Protein 5UPX (pdb70)

InterPro domains:
  IPR000644 CBS domain [PF00571] (98-144)
  IPR000644 CBS domain [PF00571] (153-208)
  IPR000644 CBS domain [PS51371] (95-156)
  IPR000644 CBS domain [PS51371] (157-215)
  IPR000644 CBS domain [SM00116] (98-148)
  IPR000644 CBS domain [SM00116] (161-209)
  IPR001093 IMP dehydrogenase/GMP reductase [PF00478] (10-474)
  IPR001093 IMP dehydrogenase/GMP reductase [cd00381] (10-463)
  IPR005990 Inosine-5'-monophosphate dehydrogenase [MF_01964] (10-487)
  IPR005990 Inosine-5'-monophosphate dehydrogenase [PIRSF000130] (4-487)
  IPR005990 Inosine-5'-monophosphate dehydrogenase [PTHR11911] (8-482)
  IPR005990 Inosine-5'-monophosphate dehydrogenase [TIGR01302] (10-456)
  IPR013785 Aldolase-type TIM barrel [G3DSA:3.20.20.70] (1-487)
  IPR015875 IMP dehydrogenase / GMP reductase, conserved site [PS00487] (298-310)
  IPR046342 CBS domain superfamily [SSF54631] (66-208)

CATH classification: 3.20.20.70

Solvent-accessible surface area: 18966 Å² total; per-residue (Å²): 118,116,76,142,179,140,78,122,190,76,143,136,33,41,50,4,45,46,2,65,33,59,94,59,175,43,131,25,125,54,131,102,6,68,6,28,9,106,3,8,132,76,0,121,0,44,10,0,0,0,0,6,7,22,12,12,0,0,56,8,112,0,0,30,13,0,0,41,48,0,0,0,0,0,0,4,33,26,19,14,31,142,60,0,16,64,23,0,70,86,0,12,161,25,103,14,44,25,60,148,146,147,75,84,120,20,113,86,4,2,88,15,172,125,33,85,0,0,0,0,0,0,0,6,48,22,143,27,2,55,73,9,0,97,84,0,62,131,8,17,14,23,0,0,0,0,33,21,83,111,0,73,34,77,48,13,33,87,29,0,38,87,0,36,116,86,28,146,137,18,9,0,0,0,0,15,4,8,62,34,106,0,0,72,20,0,8,116,36,24,0,27,0,0,4,0,6,22,16,25,24,74,24,36,28,27,80,122,76,58,66,88,34,28,48,2,10,14,0,0,142,26,0,6,59,2,4,155,114,73,67,75,13,0,0,1,25,14,18,9,92,77,15,36,5,0,7,23,0,0,6,6,11,0,12,0,0,4,3,15,33,27,0,0,1,0,62,28,4,27,54,158,53,109,103,112,164,70,167,82,41,10,76,10,39,1,53,15,0,109,32,1,51,129,75,90,168,168,176,36,66,53,50,99,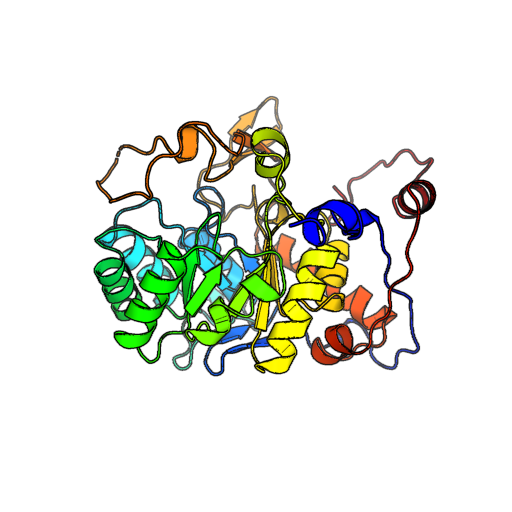165,66,180,85,45,43,7,86,95,32,137,23,83,81,71,15,35,0,42,94,26,3,149,45,6,25,37,21,0,58,45,14,0,10,150,5,10,0,64,52,3,132,48,0,61,65,99,25,59,61,75,156,33,98,50,54,19,46,162,131,58,54,71,102,146,120,158,99,128,175,122,39,103,85,69,117

Structure (mmCIF, N/CA/C/O backbone):
data_5UPX
#
_entry.id   5UPX
#
_cell.length_a   93.148
_cell.length_b   93.148
_cell.length_c   95.265
_cell.angle_alpha   90.00
_cell.angle_beta   90.00
_cell.angle_gamma   90.00
#
_symmetry.space_group_name_H-M   'I 4'
#
loop_
_entity.id
_entity.type
_entity.pdbx_description
1 polymer "Inosine-5'-monophosphate dehydrogenase"
2 non-polymer "XANTHOSINE-5'-MONOPHOSPHATE"
3 non-polymer GLYCEROL
4 water water
#
loop_
_atom_site.group_PDB
_atom_site.id
_atom_site.type_symbol
_atom_site.label_atom_id
_atom_site.label_alt_id
_atom_site.label_comp_id
_atom_site.label_asym_id
_atom_site.label_entity_id
_atom_site.label_seq_id
_atom_site.pdbx_PDB_ins_code
_atom_site.Cartn_x
_atom_site.Cartn_y
_atom_site.Cartn_z
_atom_site.occupancy
_atom_site.B_iso_or_equiv
_atom_site.auth_seq_id
_atom_site.auth_comp_id
_atom_site.auth_asym_id
_atom_site.auth_atom_id
_atom_site.pdbx_PDB_model_num
ATOM 1 N N . SER A 1 1 ? 53.339 -20.455 22.091 1.00 98.05 -2 SER A N 1
ATOM 2 C CA . SER A 1 1 ? 52.637 -21.383 21.215 1.00 88.93 -2 SER A CA 1
ATOM 3 C C . SER A 1 1 ? 53.309 -22.751 21.213 1.00 77.65 -2 SER A C 1
ATOM 4 O O . SER A 1 1 ? 53.209 -23.502 20.238 1.00 73.03 -2 SER A O 1
ATOM 7 N N A ASN A 1 2 ? 54.009 -23.067 22.304 0.59 69.96 -1 ASN A N 1
ATOM 8 N N B ASN A 1 2 ? 54.010 -23.066 22.307 0.41 70.11 -1 ASN A N 1
ATOM 9 C CA A ASN A 1 2 ? 54.533 -24.418 22.470 0.59 66.62 -1 ASN A CA 1
ATOM 10 C CA B ASN A 1 2 ? 54.537 -24.415 22.478 0.41 66.68 -1 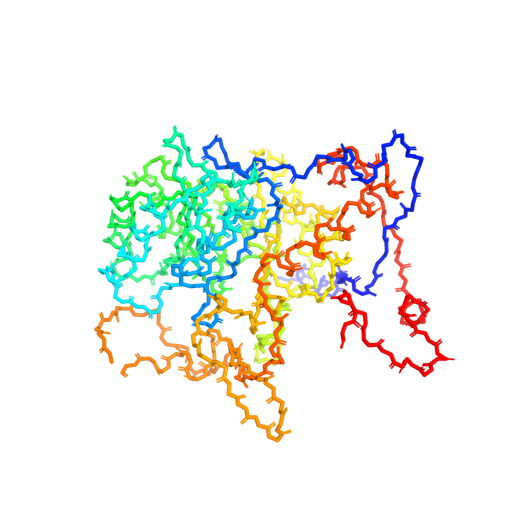ASN A CA 1
ATOM 11 C C A ASN A 1 2 ? 53.404 -25.434 22.563 0.59 64.19 -1 ASN A C 1
ATOM 12 C C B ASN A 1 2 ? 53.410 -25.434 22.575 0.41 64.14 -1 ASN A C 1
ATOM 13 O O A ASN A 1 2 ? 53.591 -26.609 22.224 0.59 61.15 -1 ASN A O 1
ATOM 14 O O B ASN A 1 2 ? 53.604 -26.612 22.252 0.41 61.84 -1 ASN A O 1
ATOM 23 N N . ALA A 1 3 ? 52.226 -24.999 23.013 1.00 61.80 0 ALA A N 1
ATOM 24 C CA . ALA A 1 3 ? 51.067 -25.881 23.023 1.00 58.60 0 ALA A CA 1
ATOM 25 C C . ALA A 1 3 ? 50.606 -26.176 21.603 1.00 49.89 0 ALA A C 1
ATOM 26 O O . ALA A 1 3 ? 50.336 -27.332 21.249 1.00 47.41 0 ALA A O 1
ATOM 28 N N . MET A 1 4 ? 50.502 -25.137 20.771 1.00 45.63 1 MET A N 1
ATOM 29 C CA . MET A 1 4 ? 50.167 -25.366 19.373 1.00 44.49 1 MET A CA 1
ATOM 30 C C . MET A 1 4 ? 51.270 -26.145 18.667 1.00 37.14 1 MET A C 1
ATOM 31 O O . MET A 1 4 ? 50.978 -26.997 17.823 1.00 36.38 1 MET A O 1
ATOM 36 N N . TRP A 1 5 ? 52.534 -25.893 19.020 1.00 36.18 2 TRP A N 1
ATOM 37 C CA . TRP A 1 5 ? 53.638 -26.587 18.363 1.00 43.91 2 TRP A CA 1
ATOM 38 C C . TRP A 1 5 ? 53.557 -28.096 18.577 1.00 43.69 2 TRP A C 1
ATOM 39 O O . TRP A 1 5 ? 53.719 -28.876 17.631 1.00 37.47 2 TRP A O 1
ATOM 50 N N . GLU A 1 6 ? 53.306 -28.530 19.816 1.00 36.64 3 GLU A N 1
ATOM 51 C CA . GLU A 1 6 ? 53.273 -29.961 20.103 1.00 38.33 3 GLU A CA 1
ATOM 52 C C . GLU A 1 6 ? 52.032 -30.666 19.573 1.00 40.08 3 GLU A C 1
ATOM 53 O O . GLU A 1 6 ? 52.046 -31.898 19.478 1.00 43.70 3 GLU A O 1
ATOM 59 N N . THR A 1 7 ? 50.965 -29.935 19.225 1.00 34.78 4 THR A N 1
ATOM 60 C CA . THR A 1 7 ? 49.729 -30.544 18.745 1.00 31.86 4 THR A CA 1
ATOM 61 C C . THR A 1 7 ? 49.533 -30.341 17.252 1.00 29.24 4 THR A C 1
ATOM 62 O O . THR A 1 7 ? 48.422 -30.523 16.754 1.00 31.48 4 THR A O 1
ATOM 66 N N . LYS A 1 8 ? 50.592 -29.969 16.526 1.00 29.97 5 LYS A N 1
ATOM 67 C CA . LYS A 1 8 ? 50.456 -29.658 15.101 1.00 28.01 5 LYS A CA 1
ATOM 68 C C . LYS A 1 8 ? 49.788 -30.783 14.322 1.00 31.34 5 LYS A C 1
ATOM 69 O O . LYS A 1 8 ? 48.976 -30.524 13.427 1.00 26.09 5 LYS A O 1
ATOM 75 N N . PHE A 1 9 ? 50.117 -32.040 14.628 1.00 30.59 6 PHE A N 1
ATOM 76 C CA . PHE A 1 9 ? 49.617 -33.145 13.815 1.00 28.59 6 PHE A CA 1
ATOM 77 C C . PHE A 1 9 ? 48.634 -34.051 14.558 1.00 33.16 6 PHE A C 1
ATOM 78 O O . PHE A 1 9 ? 48.432 -35.201 14.155 1.00 35.98 6 PHE A O 1
ATOM 86 N N . ALA A 1 10 ? 47.980 -33.544 15.602 1.00 30.91 7 ALA A N 1
ATOM 87 C CA . ALA A 1 10 ? 47.135 -34.407 16.428 1.00 34.17 7 ALA A CA 1
ATOM 88 C C . ALA A 1 10 ? 45.851 -34.821 15.707 1.00 35.34 7 ALA A C 1
ATOM 89 O O . ALA A 1 10 ? 45.436 -35.983 15.792 1.00 34.07 7 ALA A O 1
ATOM 91 N N A LYS A 1 11 ? 45.223 -33.892 14.985 0.44 29.75 8 LYS A N 1
ATOM 92 N N B LYS A 1 11 ? 45.221 -33.890 14.992 0.56 29.72 8 LYS A N 1
ATOM 93 C CA A LYS A 1 11 ? 43.887 -34.094 14.433 0.44 29.26 8 LYS A CA 1
ATOM 94 C CA B LYS A 1 11 ? 43.886 -34.109 14.448 0.56 29.26 8 LYS A CA 1
ATOM 95 C C A LYS A 1 11 ? 43.898 -35.040 13.234 0.44 28.81 8 LYS A C 1
ATOM 96 C C B LYS A 1 11 ? 43.910 -35.059 13.253 0.56 29.07 8 LYS A C 1
ATOM 97 O O A LYS A 1 11 ? 44.803 -34.996 12.394 0.44 27.12 8 LYS A O 1
ATOM 98 O O B LYS A 1 11 ? 44.835 -35.036 12.435 0.56 27.20 8 LYS A O 1
ATOM 109 N N . GLU A 1 12 ? 42.878 -35.895 13.158 1.00 27.59 9 GLU A N 1
ATOM 110 C CA . GLU A 1 12 ? 42.696 -36.833 12.053 1.00 29.93 9 GLU A CA 1
ATOM 111 C C . GLU A 1 12 ? 41.380 -36.524 11.354 1.00 27.78 9 GLU A C 1
ATOM 112 O O . GLU A 1 12 ? 40.427 -36.069 11.990 1.00 30.07 9 GLU A O 1
ATOM 118 N N . GLY A 1 13 ? 41.333 -36.777 10.047 1.00 28.09 10 GLY A N 1
ATOM 119 C CA . GLY A 1 13 ? 40.138 -36.480 9.270 1.00 26.71 10 GLY A CA 1
ATOM 120 C C . GLY A 1 13 ? 39.717 -37.582 8.309 1.00 27.75 10 GLY A C 1
ATOM 121 O O . GLY A 1 13 ? 40.556 -38.266 7.708 1.00 25.13 10 GLY A O 1
ATOM 122 N N . LEU A 1 14 ? 38.402 -37.756 8.163 1.00 25.84 11 LEU A N 1
ATOM 123 C CA . LEU A 1 14 ? 37.799 -38.799 7.341 1.00 23.20 11 LEU A CA 1
ATOM 124 C C . LEU A 1 14 ? 37.014 -38.168 6.203 1.00 23.19 11 LEU A C 1
ATOM 125 O O . LEU A 1 14 ? 36.387 -37.117 6.389 1.00 21.61 11 LEU A O 1
ATOM 130 N N . THR A 1 15 ? 37.009 -38.817 5.039 1.00 22.81 12 THR A N 1
ATOM 131 C CA . THR A 1 15 ? 36.116 -38.414 3.965 1.00 24.11 12 THR A CA 1
ATOM 132 C C . THR A 1 15 ? 35.167 -39.563 3.604 1.00 24.66 12 THR A C 1
ATOM 133 O O . THR A 1 15 ? 35.223 -40.649 4.195 1.00 24.97 12 THR A O 1
ATOM 137 N N . PHE A 1 16 ? 34.329 -39.319 2.585 1.00 20.77 13 PHE A N 1
ATOM 138 C CA . PHE A 1 16 ? 33.267 -40.268 2.221 1.00 23.14 13 PHE A CA 1
ATOM 139 C C . PHE A 1 16 ? 33.826 -41.656 1.935 1.00 23.26 13 PHE A C 1
ATOM 140 O O . PHE A 1 16 ? 33.299 -42.667 2.417 1.00 23.24 13 PHE A O 1
ATOM 148 N N . ASP A 1 17 ? 34.895 -41.728 1.143 1.00 21.63 14 ASP A N 1
ATOM 149 C CA . ASP A 1 17 ? 35.444 -43.029 0.752 1.00 22.70 14 ASP A CA 1
ATOM 150 C C . ASP A 1 17 ? 36.179 -43.745 1.883 1.00 22.87 14 ASP A C 1
ATOM 151 O O . ASP A 1 17 ? 36.661 -44.866 1.663 1.00 24.78 14 ASP A O 1
ATOM 156 N N . ASP A 1 18 ? 36.309 -43.132 3.058 1.00 22.76 15 ASP A N 1
ATOM 157 C CA . ASP A 1 18 ? 36.883 -43.789 4.222 1.00 25.03 15 ASP A CA 1
ATOM 158 C C . ASP A 1 18 ? 35.872 -44.584 5.038 1.00 26.46 15 ASP A C 1
ATOM 159 O O . ASP A 1 18 ? 36.289 -45.307 5.940 1.00 23.27 15 ASP A O 1
ATOM 164 N N . VAL A 1 19 ? 34.561 -44.426 4.811 1.00 19.86 16 VAL A N 1
ATOM 165 C CA . VAL A 1 19 ? 33.580 -44.957 5.752 1.00 22.11 16 VAL A CA 1
ATOM 166 C C . VAL A 1 19 ? 32.412 -45.597 5.004 1.00 25.22 16 VAL A C 1
ATOM 167 O O . VAL A 1 19 ? 32.153 -45.300 3.835 1.00 21.84 16 VAL A O 1
ATOM 171 N N . LEU A 1 20 ? 31.716 -46.503 5.709 1.00 23.39 17 LEU A N 1
ATOM 172 C CA . LEU A 1 20 ? 30.431 -47.058 5.287 1.00 24.79 17 LEU A CA 1
ATOM 173 C C . LEU A 1 20 ? 29.450 -46.989 6.447 1.00 23.50 17 LEU A C 1
ATOM 174 O O . LEU A 1 20 ? 29.853 -47.039 7.612 1.00 21.24 17 LEU A O 1
ATOM 179 N N . LEU A 1 21 ? 28.150 -46.902 6.128 1.00 22.26 18 LEU A N 1
ATOM 180 C CA . LEU A 1 21 ? 27.115 -47.008 7.152 1.00 22.51 18 LEU A CA 1
ATOM 181 C C . LEU A 1 21 ? 26.837 -48.459 7.496 1.00 24.74 18 LEU A C 1
ATOM 182 O O . LEU A 1 21 ? 26.700 -49.299 6.600 1.00 24.04 18 LEU A O 1
ATOM 187 N N . VAL A 1 22 ? 26.697 -48.738 8.791 1.00 23.78 19 VAL A N 1
ATOM 188 C CA . VAL A 1 22 ? 26.454 -50.104 9.261 1.00 28.55 19 VAL A CA 1
ATOM 189 C C . VAL A 1 22 ? 24.946 -50.409 9.167 1.00 29.01 19 VAL A C 1
ATOM 190 O O . VAL A 1 22 ? 24.136 -49.621 9.662 1.00 24.42 19 VAL A O 1
ATOM 194 N N . PRO A 1 23 ? 24.560 -51.530 8.575 1.00 26.83 20 PRO A N 1
ATOM 195 C CA . PRO A 1 23 ? 23.134 -51.889 8.570 1.00 27.21 20 PRO A CA 1
ATOM 196 C C . PRO A 1 23 ? 22.644 -52.172 9.980 1.00 31.91 20 PRO A C 1
ATOM 197 O O . PRO A 1 23 ? 23.394 -52.646 10.841 1.00 28.79 20 PRO A O 1
ATOM 201 N N . ALA A 1 24 ? 21.362 -51.880 10.211 1.00 27.40 21 ALA A N 1
ATOM 202 C CA . ALA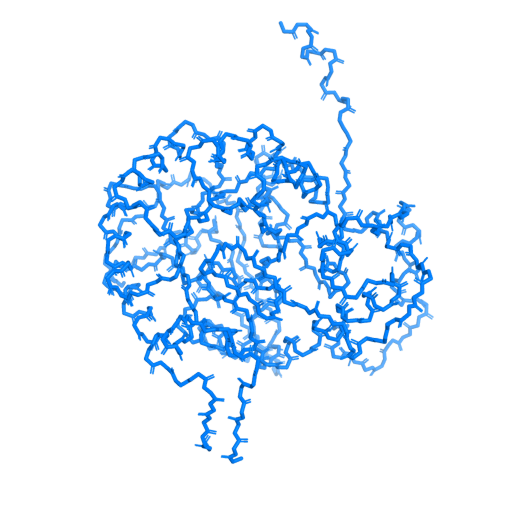 A 1 24 ? 20.779 -51.986 11.544 1.00 33.73 21 ALA A CA 1
ATOM 203 C C . ALA A 1 24 ? 19.369 -52.550 11.433 1.00 29.50 21 ALA A C 1
ATOM 204 O O . ALA A 1 24 ? 18.782 -52.592 10.350 1.00 31.55 21 ALA A O 1
ATOM 206 N N . LYS A 1 25 ? 18.824 -52.968 12.571 1.00 30.76 22 LYS A N 1
ATOM 207 C CA . LYS A 1 25 ? 17.459 -53.492 12.595 1.00 34.96 22 LYS A CA 1
ATOM 208 C C . LYS A 1 25 ? 16.506 -52.461 12.001 1.00 35.59 22 LYS A C 1
ATOM 209 O O . LYS A 1 25 ? 16.569 -51.277 12.342 1.00 34.43 22 LYS A O 1
ATOM 215 N N . SER A 1 26 ? 15.648 -52.893 11.081 1.00 33.57 23 SER A N 1
ATOM 216 C CA . SER A 1 26 ? 14.852 -51.940 10.325 1.00 35.04 23 SER A CA 1
ATOM 217 C C . SER A 1 26 ? 13.397 -52.388 10.292 1.00 39.93 23 SER A C 1
ATOM 218 O O . SER A 1 26 ? 13.106 -53.536 9.939 1.00 33.87 23 SER A O 1
ATOM 221 N N . ASP A 1 27 ? 12.491 -51.474 10.655 1.00 33.13 24 ASP A N 1
ATOM 222 C CA . ASP A 1 27 ? 11.050 -51.703 10.640 1.00 42.24 24 ASP A CA 1
ATOM 223 C C . ASP A 1 27 ? 10.354 -50.913 9.540 1.00 41.10 24 ASP A C 1
ATOM 224 O O . ASP A 1 27 ? 9.121 -50.896 9.485 1.00 48.34 24 ASP A O 1
ATOM 229 N N . VAL A 1 28 ? 11.109 -50.261 8.667 1.00 38.81 25 VAL A N 1
ATOM 230 C CA . VAL A 1 28 ? 10.562 -49.318 7.703 1.00 43.08 25 VAL A CA 1
ATOM 231 C C . VAL A 1 28 ? 11.092 -49.666 6.317 1.00 44.68 25 VAL A C 1
ATOM 232 O O . VAL A 1 28 ? 12.299 -49.870 6.136 1.00 45.06 25 VAL A O 1
ATOM 236 N N . LEU A 1 29 ? 10.188 -49.762 5.349 1.00 40.36 26 LEU A N 1
ATOM 237 C CA . LEU A 1 29 ? 10.612 -50.014 3.981 1.00 41.58 26 LEU A CA 1
ATOM 238 C C . LEU A 1 29 ? 11.062 -48.713 3.304 1.00 43.74 26 LEU A C 1
ATOM 239 O O . LEU A 1 29 ? 10.625 -47.620 3.688 1.00 41.28 26 LEU A O 1
ATOM 244 N N . PRO A 1 30 ? 11.943 -48.805 2.295 1.00 35.19 27 PRO A N 1
ATOM 245 C CA . PRO A 1 30 ? 12.425 -47.581 1.628 1.00 34.72 27 PRO A CA 1
ATOM 246 C C . PRO A 1 30 ? 11.314 -46.676 1.123 1.00 36.95 27 PRO A C 1
ATOM 247 O O . PRO A 1 30 ? 11.464 -45.449 1.164 1.00 34.70 27 PRO A O 1
ATOM 251 N N . ASN A 1 31 ? 10.205 -47.239 0.640 1.00 41.32 28 ASN A N 1
ATOM 252 C CA . ASN A 1 31 ? 9.166 -46.380 0.079 1.00 52.11 28 ASN A CA 1
ATOM 253 C C . ASN A 1 31 ? 8.384 -45.622 1.140 1.00 45.96 28 ASN A C 1
ATOM 254 O O . ASN A 1 31 ? 7.688 -44.659 0.799 1.00 45.31 28 ASN A O 1
ATOM 259 N N . ASP A 1 32 ? 8.490 -46.012 2.407 1.00 38.93 29 ASP A N 1
ATOM 260 C CA . ASP A 1 32 ? 7.744 -45.372 3.480 1.00 42.73 29 ASP A CA 1
ATOM 261 C C . ASP A 1 32 ? 8.578 -44.407 4.317 1.00 39.53 29 ASP A C 1
ATOM 262 O O . ASP A 1 32 ? 8.028 -43.767 5.216 1.00 42.64 29 ASP A O 1
ATOM 267 N N . VAL A 1 33 ? 9.888 -44.288 4.069 1.00 34.46 30 VAL A N 1
ATOM 268 C CA . VAL A 1 33 ? 10.692 -43.371 4.868 1.00 36.22 30 VAL A CA 1
ATOM 269 C C . VAL A 1 33 ? 10.353 -41.930 4.494 1.00 37.51 30 VAL A C 1
ATOM 270 O O . VAL A 1 33 ? 9.898 -41.634 3.381 1.00 38.07 30 VAL A O 1
ATOM 274 N N . ASP A 1 34 ? 10.594 -41.026 5.436 1.00 34.34 31 ASP A N 1
ATOM 275 C CA . ASP A 1 34 ? 10.281 -39.608 5.304 1.00 32.85 31 ASP A CA 1
ATOM 276 C C . ASP A 1 34 ? 11.581 -38.857 5.018 1.00 31.03 31 ASP A C 1
ATOM 277 O O . ASP A 1 34 ? 12.493 -38.867 5.852 1.00 31.89 31 ASP A O 1
ATOM 282 N N . LEU A 1 35 ? 11.663 -38.216 3.846 1.00 26.09 32 LEU A N 1
ATOM 283 C CA . LEU A 1 35 ? 12.848 -37.469 3.421 1.00 27.34 32 LEU A CA 1
ATOM 284 C C . LEU A 1 35 ? 12.742 -35.976 3.699 1.00 30.40 32 LEU A C 1
ATOM 285 O O . LEU A 1 35 ? 13.604 -35.219 3.247 1.00 28.50 32 LEU A O 1
ATOM 290 N N . SER A 1 36 ? 11.687 -35.535 4.385 1.00 28.89 33 SER A N 1
ATOM 291 C CA . SER A 1 36 ? 11.490 -34.117 4.678 1.00 27.11 33 SER A CA 1
ATOM 292 C C . SER A 1 36 ? 12.523 -33.609 5.673 1.00 28.07 33 SER A C 1
ATOM 293 O O . SER A 1 36 ? 12.959 -34.336 6.563 1.00 32.14 33 SER A O 1
ATOM 296 N N . VAL A 1 37 ? 12.877 -32.329 5.563 1.00 28.85 34 VAL A N 1
ATOM 297 C CA . VAL A 1 37 ? 13.754 -31.722 6.563 1.00 32.39 34 VAL A CA 1
ATOM 298 C C . VAL A 1 37 ? 13.395 -30.250 6.725 1.00 33.00 34 VAL A C 1
ATOM 299 O O . VAL A 1 37 ? 13.210 -29.527 5.739 1.00 30.92 34 VAL A O 1
ATOM 303 N N . GLU A 1 38 ? 13.273 -29.819 7.979 1.00 27.85 35 GLU A N 1
ATOM 304 C CA . GLU A 1 38 ? 13.075 -28.411 8.309 1.00 32.38 35 GLU A CA 1
ATOM 305 C C . GLU A 1 38 ? 14.457 -27.777 8.458 1.00 33.80 35 GLU A C 1
ATOM 306 O O . GLU A 1 38 ? 15.192 -28.080 9.407 1.00 33.44 35 GLU A O 1
ATOM 312 N N . MET A 1 39 ? 14.845 -26.948 7.486 1.00 32.45 36 MET A N 1
ATOM 313 C CA . MET A 1 39 ? 16.104 -26.220 7.612 1.00 27.75 36 MET A CA 1
ATOM 314 C C . MET A 1 39 ? 15.975 -25.003 8.516 1.00 31.71 36 MET A C 1
ATOM 315 O O . MET A 1 39 ? 16.947 -24.622 9.175 1.00 33.80 36 MET A O 1
ATOM 320 N N . ALA A 1 40 ? 14.792 -24.401 8.563 1.00 31.37 37 ALA A N 1
ATOM 321 C CA . ALA A 1 40 ? 14.480 -23.269 9.426 1.00 33.61 37 ALA A CA 1
ATOM 322 C C . ALA A 1 40 ? 12.969 -23.207 9.557 1.00 38.34 37 ALA A C 1
ATOM 323 O O . ALA A 1 40 ? 12.261 -23.803 8.738 1.00 36.57 37 ALA A O 1
ATOM 325 N N . PRO A 1 41 ? 12.442 -22.521 10.581 1.00 43.31 38 PRO A N 1
ATOM 326 C CA . PRO A 1 41 ? 10.978 -22.532 10.781 1.00 46.56 38 PRO A CA 1
ATOM 327 C C . PRO A 1 41 ? 10.170 -22.208 9.533 1.00 50.29 38 PRO A C 1
ATOM 328 O O . PRO A 1 41 ? 9.070 -22.751 9.368 1.00 54.85 38 PRO A O 1
ATOM 332 N N . SER A 1 42 ? 10.679 -21.366 8.636 1.00 48.23 39 SER A N 1
ATOM 333 C CA . SER A 1 42 ? 9.943 -20.992 7.435 1.00 48.59 39 SER A CA 1
ATOM 334 C C . SER A 1 42 ? 10.471 -21.668 6.172 1.00 49.68 39 SER A C 1
ATOM 335 O O . SER A 1 42 ? 10.040 -21.311 5.072 1.00 50.75 39 SER A O 1
ATOM 338 N N . LEU A 1 43 ? 11.391 -22.627 6.289 1.00 34.13 40 LEU A N 1
ATOM 339 C CA . LEU A 1 43 ? 12.001 -23.229 5.106 1.00 29.94 40 LEU A CA 1
ATOM 340 C C . LEU A 1 43 ? 12.050 -24.741 5.304 1.00 34.07 40 LEU A C 1
ATOM 341 O O . LEU A 1 43 ? 12.957 -25.263 5.966 1.00 32.31 40 LEU A O 1
ATOM 346 N N . LYS A 1 44 ? 11.084 -25.437 4.709 1.00 30.58 41 LYS A N 1
ATOM 347 C CA . LYS A 1 44 ? 10.993 -26.890 4.789 1.00 31.52 41 LYS A CA 1
ATOM 348 C C . LYS A 1 44 ? 11.158 -27.488 3.400 1.00 30.06 41 LYS A C 1
ATOM 349 O O . LYS A 1 44 ? 10.460 -27.090 2.460 1.00 33.39 41 LYS A O 1
ATOM 355 N N . LEU A 1 45 ? 12.055 -28.463 3.284 1.00 28.30 42 LEU A N 1
ATOM 356 C CA . LEU A 1 45 ? 12.279 -29.177 2.040 1.00 25.80 42 LEU A CA 1
ATOM 357 C C . LEU A 1 45 ? 11.633 -30.549 2.119 1.00 33.84 42 LEU A C 1
ATOM 358 O O . LEU A 1 45 ? 11.497 -31.123 3.202 1.00 29.66 42 LEU A O 1
ATOM 363 N N . ASN A 1 46 ? 11.232 -31.073 0.961 1.00 26.42 43 ASN A N 1
ATOM 364 C CA . ASN A 1 46 ? 10.753 -32.446 0.891 1.00 26.72 43 ASN A CA 1
ATOM 365 C C . ASN A 1 46 ? 11.819 -33.442 0.469 1.00 29.73 43 ASN A C 1
ATOM 366 O O . ASN A 1 46 ? 11.620 -34.650 0.656 1.00 29.27 43 ASN A O 1
ATOM 371 N N . VAL A 1 47 ? 12.934 -32.985 -0.090 1.00 26.85 44 VAL A N 1
ATOM 372 C CA . VAL A 1 47 ? 14.113 -33.841 -0.236 1.00 23.80 44 VAL A CA 1
ATOM 373 C C . VAL A 1 47 ? 15.319 -33.002 0.180 1.00 25.75 44 VAL A C 1
ATOM 374 O O . VAL A 1 47 ? 15.335 -31.781 -0.048 1.00 29.57 44 VAL A O 1
ATOM 378 N N . PRO A 1 48 ? 16.299 -33.577 0.812 1.00 27.25 45 PRO A N 1
ATOM 379 C CA . PRO A 1 48 ? 17.314 -32.764 1.506 1.00 27.10 45 PRO A CA 1
ATOM 380 C C . PRO A 1 48 ? 18.449 -32.310 0.588 1.00 25.96 45 PRO A C 1
ATOM 381 O O . PRO A 1 48 ? 19.626 -32.603 0.818 1.00 24.96 45 PRO A O 1
ATOM 385 N N . ILE A 1 49 ? 18.102 -31.559 -0.456 1.00 21.49 46 ILE A N 1
ATOM 386 C CA . ILE A 1 49 ? 19.052 -31.229 -1.520 1.00 20.90 46 ILE A CA 1
ATOM 387 C C . ILE A 1 49 ? 18.943 -29.753 -1.898 1.00 25.50 46 ILE A C 1
ATOM 388 O O . ILE A 1 49 ? 17.854 -29.261 -2.205 1.00 29.16 46 ILE A O 1
ATOM 393 N N . TRP A 1 50 ? 20.077 -29.052 -1.868 1.00 21.99 47 TRP A N 1
ATOM 394 C CA . TRP A 1 50 ? 20.231 -27.685 -2.363 1.00 22.45 47 TRP A CA 1
ATOM 395 C C . TRP A 1 50 ? 21.110 -27.743 -3.608 1.00 25.59 47 TRP A C 1
ATOM 396 O O . TRP A 1 50 ? 22.127 -28.441 -3.614 1.00 23.98 47 TRP A O 1
ATOM 407 N N . SER A 1 51 ? 20.731 -27.036 -4.670 1.00 24.00 48 SER A N 1
ATOM 408 C CA . SER A 1 51 ? 21.612 -26.934 -5.833 1.00 25.68 48 SER A CA 1
ATOM 409 C C . SER A 1 51 ? 22.613 -25.799 -5.624 1.00 28.37 48 SER A C 1
ATOM 410 O O . SER A 1 51 ? 22.283 -24.764 -5.038 1.00 25.31 48 SER A O 1
ATOM 413 N N . ALA A 1 52 ? 23.850 -26.016 -6.085 1.00 23.10 49 ALA A N 1
ATOM 414 C CA . ALA A 1 52 ? 24.939 -25.104 -5.763 1.00 22.67 49 ALA A CA 1
ATOM 415 C C . ALA A 1 52 ? 24.745 -23.725 -6.395 1.00 26.12 49 ALA A C 1
ATOM 416 O O . ALA A 1 52 ? 24.254 -23.598 -7.521 1.00 24.52 49 ALA A O 1
ATOM 418 N N . GLY A 1 53 ? 25.167 -22.684 -5.668 1.00 26.91 50 GLY A N 1
ATOM 419 C CA . GLY A 1 53 ? 25.112 -21.318 -6.171 1.00 28.78 50 GLY A CA 1
ATOM 420 C C . GLY A 1 53 ? 26.255 -20.990 -7.121 1.00 35.87 50 GLY A C 1
ATOM 421 O O . GLY A 1 53 ? 27.114 -20.158 -6.809 1.00 35.81 50 GLY A O 1
ATOM 422 N N . MET A 1 54 ? 26.271 -21.640 -8.285 1.00 29.86 51 MET A N 1
ATOM 423 C CA . MET A 1 54 ? 27.353 -21.537 -9.254 1.00 25.56 51 MET A CA 1
ATOM 424 C C . MET A 1 54 ? 26.797 -21.173 -10.620 1.00 29.95 51 MET A C 1
ATOM 425 O O . MET A 1 54 ? 25.689 -21.585 -10.975 1.00 27.61 51 MET A O 1
ATOM 430 N N . ASP A 1 55 ? 27.582 -20.421 -11.406 1.00 30.65 52 ASP A N 1
ATOM 431 C CA . ASP A 1 55 ? 27.042 -19.935 -12.677 1.00 33.06 52 ASP A CA 1
ATOM 432 C C . ASP A 1 55 ? 26.966 -21.016 -13.747 1.00 33.15 52 ASP A C 1
ATOM 433 O O . ASP A 1 55 ? 26.426 -20.748 -14.828 1.00 33.46 52 ASP A O 1
ATOM 438 N N . THR A 1 56 ? 27.458 -22.224 -13.482 1.00 31.57 53 THR A N 1
ATOM 439 C CA . THR A 1 56 ? 27.168 -23.338 -14.373 1.00 27.31 53 THR A CA 1
ATOM 440 C C . THR A 1 56 ? 26.174 -24.326 -13.772 1.00 31.51 53 THR A C 1
ATOM 441 O O . THR A 1 56 ? 25.960 -25.388 -14.362 1.00 33.90 53 THR A O 1
ATOM 445 N N . ILE A 1 57 ? 25.544 -24.009 -12.627 1.00 25.61 54 ILE A N 1
ATOM 446 C CA . ILE A 1 57 ? 24.606 -24.917 -11.976 1.00 25.06 54 ILE A CA 1
ATOM 447 C C . ILE A 1 57 ? 23.204 -24.317 -11.842 1.00 26.35 54 ILE A C 1
ATOM 448 O O . ILE A 1 57 ? 22.223 -24.927 -12.275 1.00 29.61 54 ILE A O 1
ATOM 453 N N . THR A 1 58 ? 23.074 -23.117 -11.233 1.00 27.25 55 THR A N 1
ATOM 454 C CA . THR A 1 58 ? 21.743 -22.633 -10.823 1.00 26.84 55 THR A CA 1
ATOM 455 C C . THR A 1 58 ? 21.437 -21.210 -11.284 1.00 31.98 55 THR A C 1
ATOM 456 O O . THR A 1 58 ? 21.987 -20.241 -10.747 1.00 30.76 55 THR A O 1
ATOM 460 N N . GLU A 1 59 ? 20.505 -21.091 -12.226 1.00 30.95 56 GLU A N 1
ATOM 461 C CA . GLU A 1 59 ? 19.747 -19.862 -12.450 1.00 30.15 56 GLU A CA 1
ATOM 462 C C . GLU A 1 59 ? 18.265 -20.192 -12.246 1.00 33.55 56 GLU A C 1
ATOM 463 O O . GLU A 1 59 ? 17.964 -21.203 -11.606 1.00 32.62 56 GLU A O 1
ATOM 469 N N . ALA A 1 60 ? 17.335 -19.370 -12.754 1.00 35.85 57 ALA A N 1
ATOM 470 C CA . ALA A 1 60 ? 15.903 -19.626 -12.527 1.00 32.45 57 ALA A CA 1
ATOM 471 C C . ALA A 1 60 ? 15.476 -21.028 -12.968 1.00 35.93 57 ALA A C 1
ATOM 472 O O . ALA A 1 60 ? 14.677 -21.690 -12.287 1.00 32.88 57 ALA A O 1
ATOM 474 N N . LYS A 1 61 ? 15.977 -21.492 -14.117 1.00 32.87 58 LYS A N 1
ATOM 475 C CA . LYS A 1 61 ? 15.486 -22.746 -14.678 1.00 34.80 58 LYS A CA 1
ATOM 476 C C . LYS A 1 61 ? 15.843 -23.935 -13.786 1.00 29.74 58 LYS A C 1
ATOM 477 O O . LYS A 1 61 ? 15.032 -24.851 -13.609 1.00 32.04 58 LYS A O 1
ATOM 483 N N . MET A 1 62 ? 17.051 -23.938 -13.215 1.00 28.25 59 MET A N 1
ATOM 484 C CA . MET A 1 62 ? 17.422 -24.994 -12.274 1.00 33.30 59 MET A CA 1
ATOM 485 C C . MET A 1 62 ? 16.672 -24.840 -10.956 1.00 28.15 59 MET A C 1
ATOM 486 O O . MET A 1 62 ? 16.194 -25.830 -10.387 1.00 27.87 59 MET A O 1
ATOM 491 N N . ALA A 1 63 ? 16.543 -23.604 -10.462 1.00 27.49 60 ALA A N 1
ATOM 492 C CA . ALA A 1 63 ? 15.838 -23.401 -9.199 1.00 30.82 60 ALA A CA 1
ATOM 493 C C . ALA A 1 63 ? 14.387 -23.868 -9.303 1.00 33.48 60 ALA A C 1
ATOM 494 O O . ALA A 1 63 ? 13.844 -24.452 -8.358 1.00 30.79 60 ALA A O 1
ATOM 496 N N . ILE A 1 64 ? 13.750 -23.641 -10.449 1.00 31.05 61 ILE A N 1
ATOM 497 C CA . ILE A 1 64 ? 12.390 -24.143 -10.632 1.00 31.26 61 ILE A CA 1
ATOM 498 C C . ILE A 1 64 ? 12.383 -25.668 -10.642 1.00 33.97 61 ILE A C 1
ATOM 499 O O . ILE A 1 64 ? 11.585 -26.309 -9.945 1.00 33.71 61 ILE A O 1
ATOM 504 N N . ALA A 1 65 ? 13.271 -26.271 -11.434 1.00 31.32 62 ALA A N 1
ATOM 505 C CA . ALA A 1 65 ? 13.263 -27.724 -11.572 1.00 33.27 62 ALA A CA 1
ATOM 506 C C . ALA A 1 65 ? 13.488 -28.415 -10.231 1.00 33.73 62 ALA A C 1
ATOM 507 O O . ALA A 1 65 ? 12.799 -29.387 -9.911 1.00 31.96 62 ALA A O 1
ATOM 509 N N . ILE A 1 66 ? 14.427 -27.918 -9.418 1.00 31.88 63 ILE A N 1
ATOM 510 C CA . ILE A 1 66 ? 14.760 -28.661 -8.204 1.00 30.80 63 ILE A CA 1
ATOM 511 C C . ILE A 1 66 ? 13.725 -28.424 -7.102 1.00 31.47 63 ILE A C 1
ATOM 512 O O . ILE A 1 66 ? 13.412 -29.337 -6.331 1.00 26.79 63 ILE A O 1
ATOM 517 N N . ALA A 1 67 ? 13.169 -27.215 -7.007 1.00 27.39 64 ALA A N 1
ATOM 518 C CA . ALA A 1 67 ? 12.066 -26.989 -6.072 1.00 30.14 64 ALA A CA 1
ATOM 519 C C . ALA A 1 67 ? 10.846 -27.835 -6.420 1.00 33.92 64 ALA A C 1
ATOM 520 O O . ALA A 1 67 ? 10.124 -28.305 -5.525 1.00 32.60 64 ALA A O 1
ATOM 522 N N . ARG A 1 68 ? 10.580 -28.043 -7.712 1.00 31.22 65 ARG A N 1
ATOM 523 C CA . ARG A 1 68 ? 9.441 -28.894 -8.045 1.00 31.48 65 ARG A CA 1
ATOM 524 C C . ARG A 1 68 ? 9.677 -30.351 -7.654 1.00 37.26 65 ARG A C 1
ATOM 525 O O . ARG A 1 68 ? 8.705 -31.097 -7.468 1.00 33.76 65 ARG A O 1
ATOM 533 N N . GLN A 1 69 ? 10.928 -30.762 -7.491 1.00 31.21 66 GLN A N 1
ATOM 534 C CA . GLN A 1 69 ? 11.229 -32.105 -7.003 1.00 31.92 66 GLN A CA 1
ATOM 535 C C . GLN A 1 69 ? 11.375 -32.170 -5.482 1.00 31.31 66 GLN A C 1
ATOM 536 O O . GLN A 1 69 ? 11.585 -33.263 -4.941 1.00 32.75 66 GLN A O 1
ATOM 542 N N . GLY A 1 70 ? 11.240 -31.041 -4.781 1.00 32.02 67 GLY A N 1
ATOM 543 C CA . GLY A 1 70 ? 11.255 -31.009 -3.331 1.00 28.41 67 GLY A CA 1
ATOM 544 C C . GLY A 1 70 ? 12.463 -30.350 -2.695 1.00 26.81 67 GLY A C 1
ATOM 545 O O . GLY A 1 70 ? 12.491 -30.226 -1.465 1.00 26.73 67 GLY A O 1
ATOM 546 N N . GLY A 1 71 ? 13.459 -29.940 -3.473 1.00 34.31 68 GLY A N 1
ATOM 547 C CA . GLY A 1 71 ? 14.656 -29.270 -2.977 1.00 26.51 68 GLY A CA 1
ATOM 548 C C . GLY A 1 71 ? 14.570 -27.763 -3.119 1.00 27.34 68 GLY A C 1
ATOM 549 O O . GLY A 1 71 ? 13.482 -27.173 -3.146 1.00 29.40 68 GLY A O 1
ATOM 550 N N . ILE A 1 72 ? 15.726 -27.119 -3.233 1.00 26.32 69 ILE A N 1
ATOM 551 C CA . ILE A 1 72 ? 15.765 -25.662 -3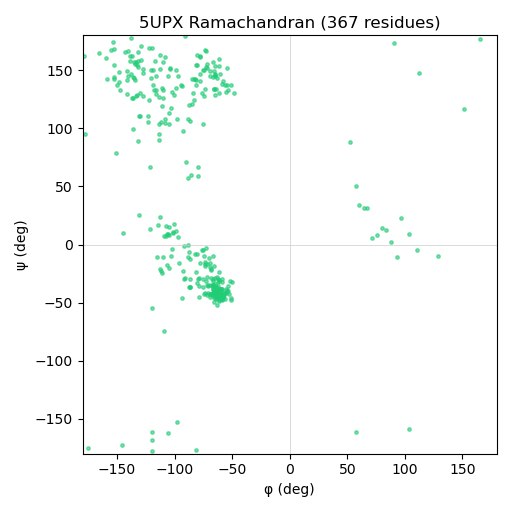.378 1.00 24.66 69 ILE A CA 1
ATOM 552 C C . ILE A 1 72 ? 17.036 -25.299 -4.128 1.00 26.68 69 ILE A C 1
ATOM 553 O O . ILE A 1 72 ? 18.066 -25.964 -3.984 1.00 24.26 69 ILE A O 1
ATOM 558 N N . GLY A 1 73 ? 16.955 -24.277 -4.970 1.00 27.70 70 GLY A N 1
ATOM 559 C CA . GLY A 1 73 ? 18.096 -23.832 -5.750 1.00 27.54 70 GLY A CA 1
ATOM 560 C C . GLY A 1 73 ? 18.655 -22.534 -5.199 1.00 27.88 70 GLY A C 1
ATOM 561 O O . GLY A 1 73 ? 17.908 -21.683 -4.706 1.00 30.87 70 GLY A O 1
ATOM 562 N N . VAL A 1 74 ? 19.974 -22.378 -5.278 1.00 28.87 71 VAL A N 1
ATOM 563 C CA . VAL A 1 74 ? 20.626 -21.121 -4.903 1.00 27.18 71 VAL A CA 1
ATOM 564 C C . VAL A 1 74 ? 21.029 -20.403 -6.187 1.00 25.91 71 VAL A C 1
ATOM 565 O O . VAL A 1 74 ? 22.021 -20.766 -6.823 1.00 30.21 71 VAL A O 1
ATOM 569 N N . VAL A 1 75 ? 20.276 -19.361 -6.568 1.00 27.60 72 VAL A N 1
ATOM 570 C CA . VAL A 1 75 ? 20.628 -18.582 -7.754 1.00 28.71 72 VAL A CA 1
ATOM 571 C C . VAL A 1 75 ? 21.955 -17.879 -7.517 1.00 31.09 72 VAL A C 1
ATOM 572 O O . VAL A 1 75 ? 22.137 -17.195 -6.502 1.00 31.26 72 VAL A O 1
ATOM 576 N N . HIS A 1 76 ? 22.895 -18.044 -8.453 1.00 28.23 73 HIS A N 1
ATOM 577 C CA . HIS A 1 76 ? 24.245 -17.523 -8.254 1.00 26.96 73 HIS A CA 1
ATOM 578 C C . HIS A 1 76 ? 24.251 -15.991 -8.383 1.00 27.37 73 HIS A C 1
ATOM 579 O O . HIS A 1 76 ? 23.289 -15.377 -8.859 1.00 30.47 73 HIS A O 1
ATOM 586 N N . LYS A 1 77 ? 25.355 -15.373 -7.942 1.00 29.98 74 LYS A N 1
ATOM 587 C CA . LYS A 1 77 ? 25.440 -13.915 -7.828 1.00 35.96 74 LYS A CA 1
ATOM 588 C C . LYS A 1 77 ? 26.326 -13.270 -8.893 1.00 38.59 74 LYS A C 1
ATOM 589 O O . LYS A 1 77 ? 26.571 -12.051 -8.834 1.00 36.15 74 LYS A O 1
ATOM 595 N N . ASN A 1 78 ? 26.800 -14.040 -9.874 1.00 35.16 75 ASN A N 1
ATOM 596 C CA . ASN A 1 78 ? 27.591 -13.491 -10.977 1.00 37.59 75 ASN A CA 1
ATOM 597 C C . ASN A 1 78 ? 26.676 -12.838 -12.018 1.00 39.22 75 ASN A C 1
ATOM 598 O O . ASN A 1 78 ? 26.653 -13.198 -13.196 1.00 34.08 75 ASN A O 1
ATOM 603 N N . MET A 1 79 ? 25.923 -11.845 -11.546 1.00 35.25 76 MET A N 1
ATOM 604 C CA . MET A 1 79 ? 24.986 -11.078 -12.360 1.00 37.37 76 MET A CA 1
ATOM 605 C C . MET A 1 79 ? 24.606 -9.833 -11.567 1.00 31.70 76 MET A C 1
ATOM 606 O O . MET A 1 79 ? 24.842 -9.750 -10.359 1.00 41.93 76 MET A O 1
ATOM 611 N N . SER A 1 80 ? 24.013 -8.865 -12.258 1.00 33.38 77 SER A N 1
ATOM 612 C CA . SER A 1 80 ? 23.581 -7.643 -11.593 1.00 36.46 77 SER A CA 1
ATOM 613 C C . SER A 1 80 ? 22.530 -7.958 -10.529 1.00 39.53 77 SER A C 1
ATOM 614 O O . SER A 1 80 ? 21.892 -9.015 -10.541 1.00 39.89 77 SER A O 1
ATOM 617 N N . ILE A 1 81 ? 22.366 -7.023 -9.588 1.00 38.35 78 ILE A N 1
AT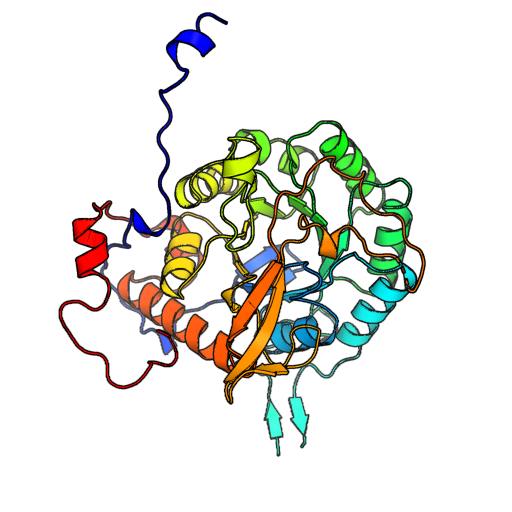OM 618 C CA . ILE A 1 81 ? 21.329 -7.157 -8.566 1.00 40.06 78 ILE A CA 1
ATOM 619 C C . ILE A 1 81 ? 19.955 -7.260 -9.212 1.00 37.77 78 ILE A C 1
ATOM 620 O O . ILE A 1 81 ? 19.129 -8.095 -8.821 1.00 39.44 78 ILE A O 1
ATOM 625 N N . GLU A 1 82 ? 19.684 -6.408 -10.203 1.00 40.31 79 GLU A N 1
ATOM 626 C CA . GLU A 1 82 ? 18.396 -6.451 -10.888 1.00 44.55 79 GLU A CA 1
ATOM 627 C C . GLU A 1 82 ? 18.187 -7.794 -11.578 1.00 41.95 79 GLU A C 1
ATOM 628 O O . GLU A 1 82 ? 17.101 -8.385 -11.496 1.00 38.79 79 GLU A O 1
ATOM 634 N N . GLN A 1 83 ? 19.219 -8.295 -12.266 1.00 37.04 80 GLN A N 1
ATOM 635 C CA . GLN A 1 83 ? 19.108 -9.595 -12.929 1.00 40.20 80 GLN A CA 1
ATOM 636 C C . GLN A 1 83 ? 18.809 -10.699 -11.928 1.00 39.65 80 GLN A C 1
ATOM 637 O O . GLN A 1 83 ? 17.922 -11.533 -12.154 1.00 36.38 80 GLN A O 1
ATOM 643 N N . GLN A 1 84 ? 19.529 -10.717 -10.804 1.00 37.94 81 GLN A N 1
ATOM 644 C CA . GLN A 1 84 ? 19.303 -11.774 -9.823 1.00 38.07 81 GLN A CA 1
ATOM 645 C C . GLN A 1 84 ? 17.924 -11.646 -9.187 1.00 38.39 81 GLN A C 1
ATOM 646 O O . GLN A 1 84 ? 17.266 -12.657 -8.924 1.00 35.72 81 GLN A O 1
ATOM 652 N N . ALA A 1 85 ? 17.448 -10.417 -8.973 1.00 39.28 82 ALA A N 1
ATOM 653 C CA . ALA A 1 85 ? 16.096 -10.252 -8.459 1.00 42.11 82 ALA A CA 1
ATOM 654 C C . ALA A 1 85 ? 15.073 -10.814 -9.438 1.00 41.85 82 ALA A C 1
ATOM 655 O O . ALA A 1 85 ? 14.107 -11.466 -9.029 1.00 38.04 82 ALA A O 1
ATOM 657 N N . GLU A 1 86 ? 15.282 -10.588 -10.739 1.00 41.82 83 GLU A N 1
ATOM 658 C CA . GLU A 1 86 ? 14.345 -11.087 -11.743 1.00 41.22 83 GLU A CA 1
ATOM 659 C C . GLU A 1 86 ? 14.356 -12.612 -11.838 1.00 40.60 83 GLU A C 1
ATOM 660 O O . GLU A 1 86 ? 13.311 -13.221 -12.105 1.00 37.79 83 GLU A O 1
ATOM 666 N N . GLU A 1 87 ? 15.521 -13.241 -11.657 1.00 34.73 84 GLU A N 1
ATOM 667 C CA . GLU A 1 87 ? 15.569 -14.700 -11.599 1.00 37.84 84 GLU A CA 1
ATOM 668 C C . GLU A 1 87 ? 14.672 -15.229 -10.488 1.00 37.76 84 GLU A C 1
ATOM 669 O O . GLU A 1 87 ? 13.909 -16.179 -10.693 1.00 38.31 84 GLU A O 1
ATOM 675 N N . ILE A 1 88 ? 14.743 -14.616 -9.305 1.00 36.12 85 ILE A N 1
ATOM 676 C CA . ILE A 1 88 ? 13.887 -15.032 -8.198 1.00 36.15 85 ILE A CA 1
ATOM 677 C C . ILE A 1 88 ? 12.414 -14.818 -8.540 1.00 39.75 85 ILE A C 1
ATOM 678 O O . ILE A 1 88 ? 11.570 -15.677 -8.257 1.00 37.87 85 ILE A O 1
ATOM 683 N N . GLU A 1 89 ? 12.079 -13.682 -9.163 1.00 35.62 86 GLU A N 1
ATOM 684 C CA . GLU A 1 89 ? 10.688 -13.445 -9.559 1.00 42.09 86 GLU A CA 1
ATOM 685 C C . GLU A 1 89 ? 10.200 -14.518 -10.527 1.00 42.75 86 GLU A C 1
ATOM 686 O O . GLU A 1 89 ? 9.048 -14.964 -10.442 1.00 37.96 86 GLU A O 1
ATOM 692 N N . LYS A 1 90 ? 11.068 -14.957 -11.445 1.00 39.92 87 LYS A N 1
ATOM 693 C CA . LYS A 1 90 ? 10.707 -16.057 -12.333 1.00 43.97 87 LYS A CA 1
ATOM 694 C C . LYS A 1 90 ? 10.372 -17.314 -11.539 1.00 40.95 87 LYS A C 1
ATOM 695 O O . LYS A 1 90 ? 9.399 -18.009 -11.852 1.00 40.63 87 LYS A O 1
ATOM 701 N N . VAL A 1 91 ? 11.165 -17.624 -10.508 1.00 38.62 88 VAL A N 1
ATOM 702 C CA . VAL A 1 91 ? 10.887 -18.815 -9.703 1.00 36.12 88 VAL A CA 1
ATOM 703 C C . VAL A 1 91 ? 9.566 -18.662 -8.961 1.00 43.78 88 VAL A C 1
ATOM 704 O O . VAL A 1 91 ? 8.743 -19.588 -8.927 1.00 39.62 88 VAL A O 1
ATOM 708 N N . LYS A 1 92 ? 9.333 -17.492 -8.362 1.00 38.41 89 LYS A N 1
ATOM 709 C CA . LYS A 1 92 ? 8.138 -17.331 -7.545 1.00 40.76 89 LYS A CA 1
ATOM 710 C C . LYS A 1 92 ? 6.870 -17.230 -8.387 1.00 51.17 89 LYS A C 1
ATOM 711 O O . LYS A 1 92 ? 5.778 -17.443 -7.854 1.00 53.98 89 LYS A O 1
ATOM 717 N N . ARG A 1 93 ? 6.981 -16.914 -9.684 1.00 54.56 90 ARG A N 1
ATOM 718 C CA . ARG A 1 93 ? 5.823 -16.898 -10.574 1.00 51.48 90 ARG A CA 1
ATOM 719 C C . ARG A 1 93 ? 5.555 -18.248 -11.219 1.00 46.31 90 ARG A C 1
ATOM 720 O O . ARG A 1 93 ? 4.503 -18.425 -11.841 1.00 47.17 90 ARG A O 1
ATOM 728 N N . SER A 1 94 ? 6.480 -19.195 -11.100 1.00 44.40 91 SER A N 1
ATOM 729 C CA . SER A 1 94 ? 6.356 -20.466 -11.801 1.00 53.15 91 SER A CA 1
ATOM 730 C C . SER A 1 94 ? 5.279 -21.356 -11.173 1.00 57.26 91 SER A C 1
ATOM 731 O O . SER A 1 94 ? 4.982 -21.267 -9.980 1.00 63.94 91 SER A O 1
ATOM 734 N N . GLU A 1 95 ? 4.697 -22.228 -11.997 1.00 53.83 92 GLU A N 1
ATOM 735 C CA . GLU A 1 95 ? 3.711 -23.190 -11.510 1.00 57.55 92 GLU A CA 1
ATOM 736 C C . GLU A 1 95 ? 4.356 -24.189 -10.556 1.00 54.65 92 GLU A C 1
ATOM 737 O O . GLU A 1 95 ? 5.425 -24.740 -10.840 1.00 50.27 92 GLU A O 1
ATOM 743 N N . SER A 1 96 ? 3.696 -24.428 -9.423 1.00 52.97 93 SER A N 1
ATOM 744 C CA . SER A 1 96 ? 4.264 -25.258 -8.371 1.00 54.46 93 SER A CA 1
ATOM 745 C C . SER A 1 96 ? 3.531 -26.572 -8.154 1.00 54.19 93 SER A C 1
ATOM 746 O O . SER A 1 96 ? 4.115 -27.490 -7.574 1.00 55.02 93 SER A O 1
ATOM 749 N N . GLY A 1 97 ? 2.275 -26.679 -8.581 1.00 49.18 94 GLY A N 1
ATOM 750 C CA . GLY A 1 97 ? 1.509 -27.894 -8.389 1.00 53.44 94 GLY A CA 1
ATOM 751 C C . GLY A 1 97 ? 1.585 -28.841 -9.569 1.00 58.43 94 GLY A C 1
ATOM 752 O O . GLY A 1 97 ? 1.780 -30.047 -9.393 1.00 57.85 94 GLY A O 1
ATOM 753 N N . GLY A 1 98 ? 1.423 -28.311 -10.774 1.00 65.07 95 GLY A N 1
ATOM 754 C CA . GLY A 1 98 ? 1.457 -29.140 -11.962 1.00 69.05 95 GLY A CA 1
ATOM 755 C C . GLY A 1 98 ? 1.274 -28.293 -13.203 1.00 74.00 95 GLY A C 1
ATOM 756 O O . GLY A 1 98 ? 0.821 -27.145 -13.138 1.00 79.72 95 GLY A O 1
ATOM 757 N N . ILE A 1 99 ? 1.647 -28.885 -14.341 1.00 72.18 96 ILE A N 1
ATOM 758 C CA . ILE A 1 99 ? 1.562 -28.233 -15.640 1.00 75.53 96 ILE A CA 1
ATOM 759 C C . ILE A 1 99 ? 1.008 -29.230 -16.647 1.00 87.57 96 ILE A C 1
ATOM 760 O O . ILE A 1 99 ? 1.012 -30.443 -16.426 1.00 88.56 96 ILE A O 1
ATOM 765 N N . LYS A 1 100 ? 0.523 -28.701 -17.767 1.00 99.20 97 LYS A N 1
ATOM 766 C CA . LYS A 1 100 ? -0.065 -29.514 -18.824 1.00 106.57 97 LYS A CA 1
ATOM 767 C C . LYS A 1 100 ? 0.681 -29.279 -20.129 1.00 117.24 97 LYS A C 1
ATOM 768 O O . LYS A 1 100 ? 0.792 -28.135 -20.586 1.00 123.89 97 LYS A O 1
ATOM 774 N N . ASP A 1 101 ? 1.180 -30.363 -20.722 1.00 115.86 98 ASP A N 1
ATOM 775 C CA . ASP A 1 101 ? 1.882 -30.337 -22.005 1.00 109.02 98 ASP A CA 1
ATOM 776 C C . ASP A 1 101 ? 3.013 -29.312 -22.033 1.00 102.67 98 ASP A C 1
ATOM 777 O O . ASP A 1 101 ? 4.168 -29.644 -21.764 1.00 98.40 98 ASP A O 1
ATOM 782 N N . LYS A 1 104 ? 1.082 -35.445 -20.640 1.00 111.68 206 LYS A N 1
ATOM 783 C CA . LYS A 1 104 ? 0.147 -34.351 -20.872 1.00 112.06 206 LYS A CA 1
ATOM 784 C C . LYS A 1 104 ? -0.215 -33.648 -19.563 1.00 110.12 206 LYS A C 1
ATOM 785 O O . LYS A 1 104 ? -0.531 -32.463 -19.559 1.00 114.51 206 LYS A O 1
ATOM 791 N N . VAL A 1 105 ? -0.181 -34.384 -18.455 1.00 99.74 207 VAL A N 1
ATOM 792 C CA . VAL A 1 105 ? -0.336 -33.817 -17.118 1.00 86.08 207 VAL A CA 1
ATOM 793 C C . VAL A 1 105 ? 0.901 -34.205 -16.324 1.00 78.59 207 VAL A C 1
ATOM 794 O O . VAL A 1 105 ? 1.098 -35.386 -16.003 1.00 73.03 207 VAL A O 1
ATOM 798 N N . ILE A 1 106 ? 1.736 -33.221 -16.013 1.00 71.43 208 ILE A N 1
ATOM 799 C CA . ILE A 1 106 ? 2.911 -33.412 -15.176 1.00 68.59 208 ILE A CA 1
ATOM 800 C C . ILE A 1 106 ? 2.581 -32.825 -13.811 1.00 65.98 208 ILE A C 1
ATOM 801 O O . ILE A 1 106 ? 2.412 -31.608 -13.678 1.00 67.92 208 ILE A O 1
ATOM 806 N N . GLU A 1 107 ? 2.482 -33.674 -12.794 1.00 60.68 209 GLU A N 1
ATOM 807 C CA . GLU A 1 107 ? 2.264 -33.207 -11.435 1.00 53.88 209 GLU A CA 1
ATOM 808 C C . GLU A 1 107 ? 3.574 -33.160 -10.660 1.00 53.40 209 GLU A C 1
ATOM 809 O O . GLU A 1 107 ? 4.502 -33.934 -10.907 1.00 52.85 209 GLU A O 1
ATOM 815 N N . PHE A 1 108 ? 3.636 -32.224 -9.713 1.00 45.32 210 PHE A N 1
ATOM 816 C CA . PHE A 1 108 ? 4.793 -32.030 -8.845 1.00 41.08 210 PHE A CA 1
ATOM 817 C C . PHE A 1 108 ? 4.338 -32.188 -7.402 1.00 44.34 210 PHE A C 1
ATOM 818 O O . PHE A 1 108 ? 4.349 -31.222 -6.626 1.00 45.52 210 PHE A O 1
ATOM 826 N N . PRO A 1 109 ? 3.923 -33.396 -7.007 1.00 48.81 211 PRO A N 1
ATOM 827 C CA . PRO A 1 109 ? 3.298 -33.561 -5.689 1.00 49.07 211 PRO A CA 1
ATOM 828 C C . PRO A 1 109 ? 4.238 -33.306 -4.533 1.00 46.71 211 PRO A C 1
ATOM 829 O O . PRO A 1 109 ? 3.755 -33.072 -3.420 1.00 45.26 211 PRO A O 1
ATOM 833 N N . ASN A 1 110 ? 5.554 -33.329 -4.754 1.00 42.12 212 ASN A N 1
ATOM 834 C CA . ASN A 1 110 ? 6.535 -33.132 -3.694 1.00 42.69 212 ASN A CA 1
ATOM 835 C C . ASN A 1 110 ? 7.192 -31.764 -3.739 1.00 38.94 212 ASN A C 1
ATOM 836 O O . ASN A 1 110 ? 8.213 -31.570 -3.083 1.00 38.19 212 ASN A O 1
ATOM 841 N N . SER A 1 111 ? 6.629 -30.819 -4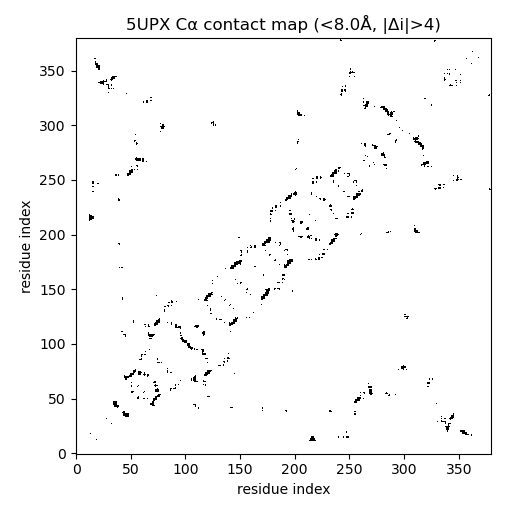.490 1.00 37.45 213 SER A N 1
ATOM 842 C CA . SER A 1 111 ? 7.221 -29.496 -4.621 1.00 34.82 213 SER A CA 1
ATOM 843 C C . SER A 1 111 ? 7.397 -28.848 -3.252 1.00 36.98 213 SER A C 1
ATOM 844 O O . SER A 1 111 ? 6.516 -28.927 -2.391 1.00 37.92 213 SER A O 1
ATOM 847 N N . ALA A 1 112 ? 8.551 -28.219 -3.047 1.00 31.24 214 ALA A N 1
ATOM 848 C CA . ALA A 1 112 ? 8.820 -27.426 -1.852 1.00 32.20 214 ALA A CA 1
ATOM 849 C C . ALA A 1 112 ? 8.336 -25.999 -2.100 1.00 37.14 214 ALA A C 1
ATOM 850 O O . ALA A 1 112 ? 8.806 -25.334 -3.029 1.00 33.16 214 ALA A O 1
ATOM 852 N N . LYS A 1 113 ? 7.398 -25.534 -1.280 1.00 35.12 215 LYS A N 1
ATOM 853 C CA . LYS A 1 113 ? 6.723 -24.263 -1.517 1.00 32.36 215 LYS A CA 1
ATOM 854 C C . LYS A 1 113 ? 6.750 -23.396 -0.264 1.00 43.89 215 LYS A C 1
ATOM 855 O O . LYS A 1 113 ? 6.913 -23.892 0.853 1.00 46.86 215 LYS A O 1
ATOM 861 N N . ASP A 1 114 ? 6.580 -22.081 -0.462 1.00 42.19 216 ASP A N 1
ATOM 862 C CA . ASP A 1 114 ? 6.423 -21.162 0.660 1.00 37.92 216 ASP A CA 1
ATOM 863 C C . ASP A 1 114 ? 4.978 -21.181 1.151 1.00 41.43 216 ASP A C 1
ATOM 864 O O . ASP A 1 114 ? 4.135 -21.925 0.644 1.00 44.96 216 ASP A O 1
ATOM 869 N N . LYS A 1 115 ? 4.677 -20.327 2.134 1.00 43.70 217 LYS A N 1
ATOM 870 C CA . LYS A 1 115 ? 3.346 -20.292 2.745 1.00 46.93 217 LYS A CA 1
ATOM 871 C C . LYS A 1 115 ? 2.265 -19.825 1.779 1.00 52.86 217 LYS A C 1
ATOM 872 O O . LYS A 1 115 ? 1.078 -19.921 2.110 1.00 58.52 217 LYS A O 1
ATOM 878 N N . HIS A 1 116 ? 2.639 -19.314 0.608 1.00 50.67 218 HIS A N 1
ATOM 879 C CA . HIS A 1 116 ? 1.678 -18.859 -0.390 1.00 46.74 218 HIS A CA 1
ATOM 880 C C . HIS A 1 116 ? 1.566 -19.812 -1.576 1.00 48.79 218 HIS A C 1
ATOM 881 O O . HIS A 1 116 ? 0.917 -19.470 -2.571 1.00 50.61 218 HIS A O 1
ATOM 888 N N . GLY A 1 117 ? 2.185 -20.990 -1.499 1.00 46.77 219 GLY A N 1
ATOM 889 C CA . GLY A 1 117 ? 2.129 -21.947 -2.582 1.00 48.11 219 GLY A CA 1
ATOM 890 C C . GLY A 1 117 ? 3.070 -21.680 -3.731 1.00 45.40 219 GLY A C 1
ATOM 891 O O . GLY A 1 117 ? 2.893 -22.269 -4.803 1.00 47.56 219 GLY A O 1
ATOM 892 N N . ARG A 1 118 ? 4.051 -20.806 -3.557 1.00 40.24 220 ARG A N 1
ATOM 893 C CA . ARG A 1 118 ? 5.042 -20.539 -4.590 1.00 40.58 220 ARG A CA 1
ATOM 894 C C . ARG A 1 118 ? 6.297 -21.358 -4.316 1.00 39.25 220 ARG A C 1
ATOM 895 O O . ARG A 1 118 ? 6.660 -21.596 -3.163 1.00 40.19 220 ARG A O 1
ATOM 903 N N . LEU A 1 119 ? 6.941 -21.807 -5.392 1.00 34.61 221 LEU A N 1
ATOM 904 C CA . LEU A 1 119 ? 8.167 -22.583 -5.266 1.00 35.55 221 LEU A CA 1
ATOM 905 C C . LEU A 1 119 ? 9.191 -21.833 -4.424 1.00 35.27 221 LEU A C 1
ATOM 906 O O . LEU A 1 119 ? 9.360 -20.616 -4.563 1.00 36.91 221 LEU A O 1
ATOM 911 N N . LEU A 1 120 ? 9.864 -22.565 -3.534 1.00 34.02 222 LEU A N 1
ATOM 912 C CA . LEU A 1 120 ? 10.965 -21.991 -2.763 1.00 38.08 222 LEU A CA 1
ATOM 913 C C . LEU A 1 120 ? 12.108 -21.602 -3.684 1.00 32.52 222 LEU A C 1
ATOM 914 O O . LEU A 1 120 ? 12.295 -22.190 -4.753 1.00 31.56 222 LEU A O 1
ATOM 919 N N . ALA A 1 121 ? 12.900 -20.620 -3.245 1.00 33.54 223 ALA A N 1
ATOM 920 C CA . ALA A 1 121 ? 14.070 -20.190 -3.996 1.00 35.44 223 ALA A CA 1
ATOM 921 C C . ALA A 1 121 ? 15.023 -19.483 -3.048 1.00 29.87 223 ALA A C 1
ATOM 922 O O . ALA A 1 121 ? 14.583 -18.744 -2.164 1.00 31.44 223 ALA A O 1
ATOM 924 N N . ALA A 1 122 ? 16.318 -19.700 -3.249 1.00 27.64 224 ALA A N 1
ATOM 925 C CA . ALA A 1 122 ? 17.360 -19.016 -2.495 1.00 29.28 224 ALA A CA 1
ATOM 926 C C . ALA A 1 122 ? 18.271 -18.271 -3.463 1.00 28.02 224 ALA A C 1
ATOM 927 O O . ALA A 1 122 ? 18.187 -18.437 -4.684 1.00 28.91 224 ALA A O 1
ATOM 929 N N . ALA A 1 123 ? 19.136 -17.427 -2.904 1.00 24.74 225 ALA A N 1
ATOM 930 C CA . ALA A 1 123 ? 20.007 -16.593 -3.718 1.00 31.36 225 ALA A CA 1
ATOM 931 C C . ALA A 1 123 ? 21.309 -16.328 -2.970 1.00 27.98 225 ALA A C 1
ATOM 932 O O . ALA A 1 123 ? 21.296 -16.042 -1.768 1.00 29.32 225 ALA A O 1
ATOM 934 N N . ALA A 1 124 ? 22.426 -16.413 -3.695 1.00 26.11 226 ALA A N 1
ATOM 935 C CA . ALA A 1 124 ? 23.739 -16.092 -3.138 1.00 27.02 226 ALA A CA 1
ATOM 936 C C . ALA A 1 124 ? 24.020 -14.589 -3.131 1.00 31.87 226 ALA A C 1
ATOM 937 O O . ALA A 1 124 ? 23.681 -13.866 -4.074 1.00 28.71 226 ALA A O 1
ATOM 939 N N . VAL A 1 125 ? 24.669 -14.126 -2.061 1.00 30.12 227 VAL A N 1
ATOM 940 C CA . VAL A 1 125 ? 25.241 -12.790 -1.989 1.00 32.61 227 VAL A CA 1
ATOM 941 C C . VAL A 1 125 ? 26.665 -12.923 -1.461 1.00 33.65 227 VAL A C 1
ATOM 942 O O . VAL A 1 125 ? 27.024 -13.907 -0.810 1.00 35.77 227 VAL A O 1
ATOM 946 N N . GLY A 1 126 ? 27.482 -11.905 -1.746 1.00 35.67 228 GLY A N 1
ATOM 947 C CA . GLY A 1 126 ? 28.850 -11.851 -1.292 1.00 34.64 228 GLY A CA 1
ATOM 948 C C . GLY A 1 126 ? 29.062 -10.862 -0.158 1.00 38.70 228 GLY A C 1
ATOM 949 O O . GLY A 1 126 ? 28.132 -10.474 0.552 1.00 41.68 228 GLY A O 1
ATOM 950 N N . ILE A 1 127 ? 30.327 -10.495 0.046 1.00 44.86 229 ILE A N 1
ATOM 951 C CA . ILE A 1 127 ? 30.694 -9.416 0.953 1.00 53.69 229 ILE A CA 1
ATOM 952 C C . ILE A 1 127 ? 31.268 -8.314 0.071 1.00 57.55 229 ILE A C 1
ATOM 953 O O . ILE A 1 127 ? 32.443 -8.342 -0.322 1.00 61.27 229 ILE A O 1
ATOM 958 N N . THR A 1 128 ? 30.412 -7.371 -0.301 1.00 48.05 230 THR A N 1
ATOM 959 C CA . THR A 1 128 ? 30.822 -6.195 -1.049 1.00 44.98 230 THR A CA 1
ATOM 960 C C . THR A 1 128 ? 30.100 -4.999 -0.455 1.00 48.17 230 THR A C 1
ATOM 961 O O . THR A 1 128 ? 29.286 -5.134 0.463 1.00 48.68 230 THR A O 1
ATOM 965 N N . ASN A 1 129 ? 30.402 -3.816 -0.988 1.00 46.98 231 ASN A N 1
ATOM 966 C CA . ASN A 1 129 ? 29.750 -2.610 -0.496 1.00 55.38 231 ASN A CA 1
ATOM 967 C C . ASN A 1 129 ? 28.244 -2.644 -0.725 1.00 48.30 231 ASN A C 1
ATOM 968 O O . ASN A 1 129 ? 27.489 -2.065 0.061 1.00 53.91 231 ASN A O 1
ATOM 973 N N . ASP A 1 130 ? 27.779 -3.324 -1.773 1.00 45.29 232 ASP A N 1
ATOM 974 C CA . ASP A 1 130 ? 26.364 -3.285 -2.114 1.00 44.84 232 ASP A CA 1
ATOM 975 C C . ASP A 1 130 ? 25.605 -4.516 -1.640 1.00 43.35 232 ASP A C 1
ATOM 976 O O . ASP A 1 130 ? 24.505 -4.779 -2.141 1.00 38.55 232 ASP A O 1
ATOM 981 N N . THR A 1 131 ? 26.165 -5.280 -0.694 1.00 43.34 233 THR A N 1
ATOM 982 C CA . THR A 1 131 ? 25.486 -6.490 -0.239 1.00 41.79 233 THR A CA 1
ATOM 983 C C . THR A 1 131 ? 24.123 -6.173 0.374 1.00 44.16 233 THR A C 1
ATOM 984 O O . THR A 1 131 ? 23.156 -6.919 0.171 1.00 37.28 233 THR A O 1
ATOM 988 N N . PHE A 1 132 ? 24.017 -5.067 1.121 1.00 48.14 234 PHE A N 1
ATOM 989 C CA . PHE A 1 132 ? 22.725 -4.713 1.706 1.00 52.56 234 PHE A CA 1
ATOM 990 C C . PHE A 1 132 ? 21.677 -4.445 0.634 1.00 51.80 234 PHE A C 1
ATOM 991 O O . PHE A 1 132 ? 20.500 -4.794 0.805 1.00 45.20 234 PHE A O 1
ATOM 999 N N . VAL A 1 133 ? 22.075 -3.801 -0.467 1.00 44.32 235 VAL A N 1
ATOM 1000 C CA . VAL A 1 133 ? 21.116 -3.509 -1.529 1.00 42.07 235 VAL A CA 1
ATOM 1001 C C . VAL A 1 133 ? 20.689 -4.790 -2.232 1.00 40.90 235 VAL A C 1
ATOM 1002 O O . VAL A 1 133 ? 19.503 -4.999 -2.503 1.00 40.53 235 VAL A O 1
ATOM 1006 N N . ARG A 1 134 ? 21.647 -5.683 -2.509 1.00 38.37 236 ARG A N 1
ATOM 1007 C CA . ARG A 1 134 ? 21.307 -6.972 -3.113 1.00 34.12 236 ARG A CA 1
ATOM 1008 C C . ARG A 1 134 ? 20.348 -7.751 -2.228 1.00 38.10 236 ARG A C 1
ATOM 1009 O O . ARG A 1 134 ? 19.323 -8.259 -2.699 1.00 35.00 236 ARG A O 1
ATOM 1017 N N . VAL A 1 135 ? 20.639 -7.816 -0.926 1.00 35.17 237 VAL A N 1
ATOM 1018 C CA . VAL A 1 135 ? 19.755 -8.535 -0.015 1.00 35.09 237 VAL A CA 1
ATOM 1019 C C . VAL A 1 135 ? 18.370 -7.903 -0.008 1.00 38.88 237 VAL A C 1
ATOM 1020 O O . VAL A 1 135 ? 17.349 -8.606 -0.032 1.00 35.90 237 VAL A O 1
ATOM 1024 N N . GLU A 1 136 ? 18.312 -6.567 0.020 1.00 38.38 238 GLU A N 1
ATOM 1025 C CA . GLU A 1 136 ? 17.024 -5.884 0.020 1.00 41.88 238 GLU A CA 1
ATOM 1026 C C . GLU A 1 136 ? 16.204 -6.236 -1.218 1.00 38.69 238 GLU A C 1
ATOM 1027 O O . GLU A 1 136 ? 15.005 -6.524 -1.112 1.00 40.62 238 GLU A O 1
ATOM 1033 N N . LYS A 1 137 ? 16.823 -6.206 -2.402 1.00 39.38 239 LYS A N 1
ATOM 1034 C CA . LYS A 1 137 ? 16.065 -6.463 -3.627 1.00 45.78 239 LYS A CA 1
ATOM 1035 C C . LYS A 1 137 ? 15.687 -7.933 -3.759 1.00 37.92 239 LYS A C 1
ATOM 1036 O O . LYS A 1 137 ? 14.640 -8.255 -4.333 1.00 39.49 239 LYS A O 1
ATOM 1042 N N . LEU A 1 138 ? 16.517 -8.837 -3.244 1.00 34.38 240 LEU A N 1
ATOM 1043 C CA . LEU A 1 138 ? 16.143 -10.246 -3.240 1.00 34.48 240 LEU A CA 1
ATOM 1044 C C . LEU A 1 138 ? 14.949 -10.493 -2.323 1.00 35.85 240 LEU A C 1
ATOM 1045 O O . LEU A 1 138 ? 14.024 -11.226 -2.691 1.00 31.48 240 LEU A O 1
ATOM 1050 N N . ILE A 1 139 ? 14.936 -9.867 -1.140 1.00 37.77 241 ILE A N 1
ATOM 1051 C CA . ILE A 1 139 ? 13.819 -10.041 -0.210 1.00 38.84 241 ILE A CA 1
ATOM 1052 C C . ILE A 1 139 ? 12.537 -9.485 -0.809 1.00 40.97 241 ILE A C 1
ATOM 1053 O O . ILE A 1 139 ? 11.457 -10.078 -0.679 1.00 43.34 241 ILE A O 1
ATOM 1058 N N . GLU A 1 140 ? 12.634 -8.329 -1.464 1.00 37.92 242 GLU A N 1
ATOM 1059 C CA . GLU A 1 140 ? 11.482 -7.744 -2.138 1.00 43.77 242 GLU A CA 1
ATOM 1060 C C . GLU A 1 140 ? 10.963 -8.655 -3.247 1.00 46.17 242 GLU A C 1
ATOM 1061 O O . GLU A 1 140 ? 9.754 -8.700 -3.499 1.00 45.12 242 GLU A O 1
ATOM 1067 N N . ALA A 1 141 ? 11.855 -9.410 -3.894 1.00 38.76 243 ALA A N 1
ATOM 1068 C CA . ALA A 1 141 ? 11.470 -10.388 -4.907 1.00 44.86 243 ALA A CA 1
ATOM 1069 C C . ALA A 1 141 ? 10.839 -11.641 -4.316 1.00 43.20 243 ALA A C 1
ATOM 1070 O O . ALA A 1 141 ? 10.322 -12.469 -5.075 1.00 41.98 243 ALA A O 1
ATOM 1072 N N . GLY A 1 142 ? 10.885 -11.814 -3.002 1.00 41.25 244 GLY A N 1
ATOM 1073 C CA . GLY A 1 142 ? 10.300 -12.968 -2.364 1.00 33.74 244 GLY A CA 1
ATOM 1074 C C . GLY A 1 142 ? 11.254 -14.102 -2.073 1.00 38.67 244 GLY A C 1
ATOM 1075 O O . GLY A 1 142 ? 10.802 -15.238 -1.912 1.00 35.77 244 GLY A O 1
ATOM 1076 N N . VAL A 1 143 ? 12.556 -13.835 -1.977 1.00 35.17 245 VAL A N 1
ATOM 1077 C CA . VAL A 1 143 ? 13.495 -14.925 -1.753 1.00 31.58 245 VAL A CA 1
ATOM 1078 C C . VAL A 1 143 ? 13.237 -15.553 -0.390 1.00 31.43 245 VAL A C 1
ATOM 1079 O O . VAL A 1 143 ? 12.836 -14.879 0.567 1.00 35.77 245 VAL A O 1
ATOM 1083 N N . ASP A 1 144 ? 13.421 -16.868 -0.307 1.00 30.08 246 ASP A N 1
ATOM 1084 C CA . ASP A 1 144 ? 13.169 -17.579 0.937 1.00 37.04 246 ASP A CA 1
ATOM 1085 C C . ASP A 1 144 ? 14.407 -17.712 1.814 1.00 36.37 246 ASP A C 1
ATOM 1086 O O . ASP A 1 144 ? 14.267 -17.881 3.031 1.00 35.09 246 ASP A O 1
ATOM 1091 N N . ALA A 1 145 ? 15.604 -17.624 1.236 1.00 29.69 247 ALA A N 1
ATOM 1092 C CA . ALA A 1 145 ? 16.831 -17.652 2.018 1.00 27.47 247 ALA A CA 1
ATOM 1093 C C . ALA A 1 145 ? 17.913 -16.892 1.271 1.00 28.03 247 ALA A C 1
ATOM 1094 O O . ALA A 1 145 ? 17.980 -16.930 0.040 1.00 27.78 247 ALA A O 1
ATOM 1096 N N . ILE A 1 146 ? 18.731 -16.178 2.032 1.00 25.03 248 ILE A N 1
ATOM 1097 C CA . ILE A 1 146 ? 19.937 -15.530 1.536 1.00 28.41 248 ILE A CA 1
ATOM 1098 C C . ILE A 1 146 ? 21.107 -16.437 1.881 1.00 30.28 248 ILE A C 1
ATOM 1099 O O . ILE A 1 146 ? 21.185 -16.932 3.011 1.00 30.18 248 ILE A O 1
ATOM 1104 N N . VAL A 1 147 ? 22.011 -16.660 0.920 1.00 24.55 249 VAL A N 1
ATOM 1105 C CA . VAL A 1 147 ? 23.193 -17.490 1.116 1.00 23.35 249 VAL A CA 1
ATOM 1106 C C . VAL A 1 147 ? 24.422 -16.583 1.034 1.00 24.82 249 VAL A C 1
ATOM 1107 O O . VAL A 1 147 ? 24.796 -16.119 -0.051 1.00 28.12 249 VAL A O 1
ATOM 1111 N N . ILE A 1 148 ? 25.012 -16.275 2.189 1.00 26.66 250 ILE A N 1
ATOM 1112 C CA . ILE A 1 148 ? 26.257 -15.503 2.263 1.00 27.95 250 ILE A CA 1
ATOM 1113 C C . ILE A 1 148 ? 27.364 -16.467 1.862 1.00 31.53 250 ILE A C 1
ATOM 1114 O O . ILE A 1 148 ? 27.742 -17.331 2.648 1.00 32.04 250 ILE A O 1
ATOM 1119 N N . ASP A 1 149 ? 27.872 -16.337 0.644 1.00 35.72 251 ASP A N 1
ATOM 1120 C CA . ASP A 1 149 ? 28.732 -17.344 0.022 1.00 36.18 251 ASP A CA 1
ATOM 1121 C C . ASP A 1 149 ? 30.158 -16.804 -0.026 1.00 36.71 251 ASP A C 1
ATOM 1122 O O . ASP A 1 149 ? 30.460 -15.920 -0.830 1.00 40.65 251 ASP A O 1
ATOM 1127 N N . THR A 1 150 ? 31.024 -17.313 0.856 1.00 35.14 252 THR A N 1
ATOM 1128 C CA . THR A 1 150 ? 32.413 -16.877 0.936 1.00 41.27 252 THR A CA 1
ATOM 1129 C C . THR A 1 150 ? 33.333 -18.089 1.041 1.00 39.68 252 THR A C 1
ATOM 1130 O O . THR A 1 150 ? 32.928 -19.173 1.484 1.00 34.40 252 THR A O 1
ATOM 1134 N N . ALA A 1 151 ? 34.584 -17.898 0.620 1.00 38.73 253 ALA A N 1
ATOM 1135 C CA . ALA A 1 151 ? 35.547 -18.996 0.677 1.00 43.83 253 ALA A CA 1
ATOM 1136 C C . ALA A 1 151 ? 35.938 -19.315 2.117 1.00 40.52 253 ALA A C 1
ATOM 1137 O O . ALA A 1 151 ? 36.172 -20.477 2.459 1.00 39.13 253 ALA A O 1
ATOM 1139 N N . HIS A 1 152 ? 36.023 -18.297 2.973 1.00 42.19 254 HIS A N 1
ATOM 1140 C CA . HIS A 1 152 ? 36.475 -18.458 4.357 1.00 37.71 254 HIS A CA 1
ATOM 1141 C C . HIS A 1 152 ? 35.470 -17.740 5.249 1.00 31.88 254 HIS A C 1
ATOM 1142 O O . HIS A 1 152 ? 35.635 -16.553 5.545 1.00 28.79 254 HIS A O 1
ATOM 1149 N N . GLY A 1 153 ? 34.432 -18.465 5.670 1.00 34.24 255 GLY A N 1
ATOM 1150 C CA . GLY A 1 153 ? 33.403 -17.881 6.512 1.00 32.02 255 GLY A CA 1
ATOM 1151 C C . GLY A 1 153 ? 33.882 -17.522 7.900 1.00 30.24 255 GLY A C 1
ATOM 1152 O O . GLY A 1 153 ? 33.266 -16.680 8.555 1.00 33.82 255 GLY A O 1
ATOM 1153 N N . HIS A 1 154 ? 34.970 -18.137 8.364 1.00 26.03 256 HIS A N 1
ATOM 1154 C CA . HIS A 1 154 ? 35.488 -17.863 9.703 1.00 27.18 256 HIS A CA 1
ATOM 1155 C C . HIS A 1 154 ? 36.465 -16.689 9.662 1.00 35.85 256 HIS A C 1
ATOM 1156 O O . HIS A 1 154 ? 37.619 -16.789 10.056 1.00 40.81 256 HIS A O 1
ATOM 1163 N N . SER A 1 155 ? 35.981 -15.556 9.176 1.00 36.22 257 SER A N 1
ATOM 1164 C CA . SER A 1 155 ? 36.834 -14.388 9.039 1.00 34.61 257 SER A CA 1
ATOM 1165 C C . SER A 1 155 ? 36.096 -13.168 9.562 1.00 34.34 257 SER A C 1
ATOM 1166 O O . SER A 1 155 ? 34.881 -13.042 9.375 1.00 33.30 257 SER A O 1
ATOM 1169 N N . ALA A 1 156 ? 36.843 -12.293 10.236 1.00 37.21 258 ALA A N 1
ATOM 1170 C CA . ALA A 1 156 ? 36.263 -11.116 10.880 1.00 41.93 258 ALA A CA 1
ATOM 1171 C C . ALA A 1 156 ? 35.390 -10.317 9.919 1.00 45.07 258 ALA A C 1
ATOM 1172 O O . ALA A 1 156 ? 34.274 -9.910 10.266 1.00 48.45 258 ALA A O 1
ATOM 1174 N N . GLY A 1 157 ? 35.883 -10.084 8.702 1.00 47.11 259 GLY A N 1
ATOM 1175 C CA . GLY A 1 157 ? 35.127 -9.285 7.750 1.00 50.51 259 GLY A CA 1
ATOM 1176 C C . GLY A 1 157 ? 33.794 -9.906 7.390 1.00 49.35 259 GLY A C 1
ATOM 1177 O O . GLY A 1 157 ? 32.787 -9.206 7.250 1.00 46.88 259 GLY A O 1
ATOM 1178 N N . VAL A 1 158 ? 33.767 -11.226 7.235 1.00 45.04 260 VAL A N 1
ATOM 1179 C CA . VAL A 1 158 ? 32.529 -11.925 6.909 1.00 42.53 260 VAL A CA 1
ATOM 1180 C C . VAL A 1 158 ? 31.574 -11.897 8.095 1.00 36.02 260 VAL A C 1
ATOM 1181 O O . VAL A 1 158 ? 30.371 -11.659 7.945 1.00 36.46 260 VAL A O 1
ATOM 1185 N N . ILE A 1 159 ? 32.090 -12.173 9.292 1.00 34.04 261 ILE A N 1
ATOM 1186 C CA . ILE A 1 159 ? 31.231 -12.217 10.471 1.00 38.83 261 ILE A CA 1
ATOM 1187 C C . ILE A 1 159 ? 30.643 -10.836 10.755 1.00 39.73 261 ILE A C 1
ATOM 1188 O O . ILE A 1 159 ? 29.455 -10.700 11.089 1.00 35.24 261 ILE A O 1
ATOM 1193 N N . ASN A 1 160 ? 31.449 -9.787 10.597 1.00 44.03 262 ASN A N 1
ATOM 1194 C CA . ASN A 1 160 ? 30.926 -8.438 10.803 1.00 41.69 262 ASN A CA 1
ATOM 1195 C C . ASN A 1 160 ? 29.850 -8.091 9.782 1.00 39.99 262 ASN A C 1
ATOM 1196 O O . ASN A 1 160 ? 28.850 -7.441 10.115 1.00 40.21 262 ASN A O 1
ATOM 1201 N N . LYS A 1 161 ? 30.037 -8.491 8.527 1.00 37.27 263 LYS A N 1
ATOM 1202 C CA . LYS A 1 161 ? 29.014 -8.203 7.526 1.00 35.88 263 LYS A CA 1
ATOM 1203 C C . LYS A 1 161 ? 27.722 -8.958 7.827 1.00 40.44 263 LYS A C 1
ATOM 1204 O O . LYS A 1 161 ? 26.622 -8.406 7.694 1.00 44.69 263 LYS A O 1
ATOM 1210 N N . ILE A 1 162 ? 27.831 -10.214 8.259 1.00 35.61 264 ILE A N 1
ATOM 1211 C CA . ILE A 1 162 ? 26.629 -10.992 8.569 1.00 35.58 264 ILE A CA 1
ATOM 1212 C C . ILE A 1 162 ? 25.876 -10.364 9.731 1.00 45.82 264 ILE A C 1
ATOM 1213 O O . ILE A 1 162 ? 24.648 -10.207 9.688 1.00 42.15 264 ILE A O 1
ATOM 1218 N N . SER A 1 163 ? 26.605 -9.978 10.784 1.00 43.13 265 SER A N 1
ATOM 1219 C CA . SER A 1 163 ? 25.963 -9.357 11.938 1.00 42.90 265 SER A CA 1
ATOM 1220 C C . SER A 1 163 ? 25.167 -8.128 11.527 1.00 48.30 265 SER A C 1
ATOM 1221 O O . SER A 1 163 ? 24.047 -7.916 12.009 1.00 49.61 265 SER A O 1
ATOM 1224 N N . GLU A 1 164 ? 25.722 -7.314 10.625 1.00 44.90 266 GLU A N 1
ATOM 1225 C CA . GLU A 1 164 ? 25.012 -6.133 10.144 1.00 43.47 266 GLU A CA 1
ATOM 1226 C C . GLU A 1 164 ? 23.781 -6.510 9.326 1.00 41.74 266 GLU A C 1
ATOM 1227 O O . GLU A 1 164 ? 22.732 -5.863 9.439 1.00 47.35 266 GLU A O 1
ATOM 1233 N N . ILE A 1 165 ? 23.896 -7.535 8.481 1.00 37.46 267 ILE A N 1
ATOM 1234 C CA . ILE A 1 165 ? 22.745 -8.003 7.713 1.00 42.49 267 ILE A CA 1
ATOM 1235 C C . ILE A 1 165 ? 21.667 -8.528 8.652 1.00 45.57 267 ILE A C 1
ATOM 1236 O O . ILE A 1 165 ? 20.497 -8.136 8.567 1.00 47.08 267 ILE A O 1
ATOM 1241 N N . ARG A 1 166 ? 22.048 -9.445 9.552 1.00 46.88 268 ARG A N 1
ATOM 1242 C CA . ARG A 1 166 ? 21.110 -9.991 10.529 1.00 45.48 268 ARG A CA 1
ATOM 1243 C C . ARG A 1 166 ? 20.383 -8.893 11.279 1.00 51.31 268 ARG A C 1
ATOM 1244 O O . ARG A 1 166 ? 19.217 -9.062 11.660 1.00 55.32 268 ARG A O 1
ATOM 1252 N N . GLN A 1 167 ? 21.049 -7.758 11.478 1.00 50.23 269 GLN A N 1
ATOM 1253 C CA . GLN A 1 167 ? 20.495 -6.668 12.265 1.00 55.70 269 GLN A CA 1
ATOM 1254 C C . GLN A 1 167 ? 19.505 -5.826 11.471 1.00 58.66 269 GLN A C 1
ATOM 1255 O O . GLN A 1 167 ? 18.560 -5.278 12.053 1.00 57.14 269 GLN A O 1
ATOM 1261 N N . THR A 1 168 ? 19.716 -5.679 10.163 1.00 51.22 270 THR A N 1
ATOM 1262 C CA . THR A 1 168 ? 18.813 -4.862 9.360 1.00 50.98 270 THR A CA 1
ATOM 1263 C C . THR A 1 168 ? 17.625 -5.669 8.853 1.00 48.61 270 THR A C 1
ATOM 1264 O O . THR A 1 168 ? 16.507 -5.149 8.767 1.00 51.01 270 THR A O 1
ATOM 1268 N N . PHE A 1 169 ? 17.854 -6.932 8.518 1.00 43.01 271 PHE A N 1
ATOM 1269 C CA . PHE A 1 169 ? 16.840 -7.834 7.983 1.00 41.72 271 PHE A CA 1
ATOM 1270 C C . PHE A 1 169 ? 16.628 -8.921 9.038 1.00 41.71 271 PHE A C 1
ATOM 1271 O O . PHE A 1 169 ? 17.292 -9.961 9.029 1.00 37.52 271 PHE A O 1
ATOM 1279 N N . LYS A 1 170 ? 15.694 -8.669 9.957 1.00 40.07 272 LYS A N 1
ATOM 1280 C CA . LYS A 1 170 ? 15.570 -9.508 11.147 1.00 44.71 272 LYS A CA 1
ATOM 1281 C C . LYS A 1 170 ? 14.870 -10.835 10.902 1.00 46.83 272 LYS A C 1
ATOM 1282 O O . LYS A 1 170 ? 14.970 -11.732 11.748 1.00 48.62 272 LYS A O 1
ATOM 1288 N N . ASP A 1 171 ? 14.159 -10.996 9.789 1.00 47.09 273 ASP A N 1
ATOM 1289 C CA . ASP A 1 171 ? 13.356 -12.197 9.620 1.00 47.06 273 ASP A CA 1
ATOM 1290 C C . ASP A 1 171 ? 13.788 -13.103 8.477 1.00 47.07 273 ASP A C 1
ATOM 1291 O O . ASP A 1 171 ? 13.312 -14.234 8.412 1.00 46.70 273 ASP A O 1
ATOM 1296 N N . VAL A 1 172 ? 14.686 -12.662 7.595 1.00 40.26 274 VAL A N 1
ATOM 1297 C CA . VAL A 1 172 ? 15.070 -13.509 6.472 1.00 37.73 274 VAL A CA 1
ATOM 1298 C C . VAL A 1 172 ? 15.885 -14.697 6.980 1.00 33.12 274 VAL A C 1
ATOM 1299 O O . VAL A 1 172 ? 16.644 -14.595 7.955 1.00 34.82 274 VAL A O 1
ATOM 1303 N N . VAL A 1 173 ? 15.720 -15.851 6.338 1.00 31.12 275 VAL A N 1
ATOM 1304 C CA . VAL A 1 173 ? 16.577 -16.986 6.672 1.00 29.78 275 VAL A CA 1
ATOM 1305 C C . VAL A 1 173 ? 17.959 -16.738 6.085 1.00 28.69 275 VAL A C 1
ATOM 1306 O O . VAL A 1 173 ? 18.095 -16.432 4.895 1.00 30.08 275 VAL A O 1
ATOM 1310 N N . ILE A 1 174 ? 18.993 -16.849 6.917 1.00 26.64 276 ILE A N 1
ATOM 1311 C CA . ILE A 1 174 ? 20.364 -16.604 6.479 1.00 26.22 276 ILE A CA 1
ATOM 1312 C C . ILE A 1 174 ? 21.120 -17.924 6.483 1.00 27.91 276 ILE A C 1
ATOM 1313 O O . ILE A 1 174 ? 21.250 -18.569 7.532 1.00 30.57 276 ILE A O 1
ATOM 1318 N N . VAL A 1 175 ? 21.608 -18.330 5.305 1.00 26.86 277 VAL A N 1
ATOM 1319 C CA . VAL A 1 175 ? 22.646 -19.350 5.178 1.00 26.37 277 VAL A CA 1
ATOM 1320 C C . VAL A 1 175 ? 23.984 -18.632 5.085 1.00 23.92 277 VAL A C 1
ATOM 1321 O O . VAL A 1 175 ? 24.095 -17.620 4.389 1.00 28.90 277 VAL A O 1
ATOM 1325 N N . ALA A 1 176 ? 25.002 -19.140 5.782 1.00 24.48 278 ALA A N 1
ATOM 1326 C CA . ALA A 1 176 ? 26.332 -18.545 5.676 1.00 25.07 278 ALA A CA 1
ATOM 1327 C C . ALA A 1 176 ? 27.397 -19.633 5.664 1.00 25.78 278 ALA A C 1
ATOM 1328 O O . ALA A 1 176 ? 27.272 -20.658 6.340 1.00 24.55 278 ALA A O 1
ATOM 1330 N N . GLY A 1 177 ? 28.455 -19.389 4.901 1.00 28.95 279 GLY A N 1
ATOM 1331 C CA . GLY A 1 177 ? 29.552 -20.344 4.806 1.00 25.63 279 GLY A CA 1
ATOM 1332 C C . GLY A 1 177 ? 30.667 -19.760 3.967 1.00 25.79 279 GLY A C 1
ATOM 1333 O O . GLY A 1 177 ? 30.607 -18.608 3.533 1.00 30.42 279 GLY A O 1
ATOM 1334 N N . ASN A 1 178 ? 31.691 -20.573 3.720 1.00 23.54 280 ASN A N 1
ATOM 1335 C CA . ASN A 1 178 ? 31.781 -21.946 4.213 1.00 20.61 280 ASN A CA 1
ATOM 1336 C C . ASN A 1 178 ? 32.755 -22.054 5.383 1.00 23.55 280 ASN A C 1
ATOM 1337 O O . ASN A 1 178 ? 33.728 -21.291 5.484 1.00 26.94 280 ASN A O 1
ATOM 1342 N N . VAL A 1 179 ? 32.509 -23.018 6.268 1.00 25.72 281 VAL A N 1
ATOM 1343 C CA . VAL A 1 179 ? 33.405 -23.311 7.374 1.00 23.65 281 VAL A CA 1
ATOM 1344 C C . VAL A 1 179 ? 33.680 -24.807 7.366 1.00 28.35 281 VAL A C 1
ATOM 1345 O O . VAL A 1 179 ? 33.044 -25.579 6.648 1.00 24.18 281 VAL A O 1
ATOM 1349 N N . ALA A 1 180 ? 34.629 -25.211 8.199 1.00 23.30 282 ALA A N 1
ATOM 1350 C CA . ALA A 1 180 ? 34.964 -26.628 8.277 1.00 24.85 282 ALA A CA 1
ATOM 1351 C C . ALA A 1 180 ? 35.347 -27.049 9.692 1.00 28.26 282 ALA A C 1
ATOM 1352 O O . ALA A 1 180 ? 35.840 -28.174 9.869 1.00 25.26 282 ALA A O 1
ATOM 1354 N N . THR A 1 181 ? 35.146 -26.196 10.696 1.00 24.44 283 THR A N 1
ATOM 1355 C CA . THR A 1 181 ? 35.529 -26.483 12.073 1.00 27.61 283 THR A CA 1
ATOM 1356 C C . THR A 1 181 ? 34.381 -26.129 13.008 1.00 24.59 283 THR A C 1
ATOM 1357 O O . THR A 1 181 ? 33.533 -25.297 12.685 1.00 24.98 283 THR A O 1
ATOM 1361 N N . ALA A 1 182 ? 34.389 -26.750 14.193 1.00 27.13 284 ALA A N 1
ATOM 1362 C CA . ALA A 1 182 ? 33.418 -26.393 15.225 1.00 26.62 284 ALA A CA 1
ATOM 1363 C C . ALA A 1 182 ? 33.495 -24.911 15.575 1.00 29.93 284 ALA A C 1
ATOM 1364 O O . ALA A 1 182 ? 32.466 -24.248 15.728 1.00 28.58 284 ALA A O 1
ATOM 1366 N N . GLU A 1 183 ? 34.705 -24.371 15.724 1.00 27.56 285 GLU A N 1
ATOM 1367 C CA . GLU A 1 183 ? 34.808 -22.969 16.106 1.00 33.41 285 GLU A CA 1
ATOM 1368 C C . GLU A 1 183 ? 34.269 -22.047 15.018 1.00 27.25 285 GLU A C 1
ATOM 1369 O O . GLU A 1 183 ? 33.679 -21.004 15.326 1.00 25.87 285 GLU A O 1
ATOM 1375 N N . GLY A 1 184 ? 34.468 -22.397 13.745 1.00 26.18 286 GLY A N 1
ATOM 1376 C CA . GLY A 1 184 ? 33.900 -21.584 12.677 1.00 26.68 286 GLY A CA 1
ATOM 1377 C C . GLY A 1 184 ? 32.382 -21.637 12.646 1.00 27.61 286 GLY A C 1
ATOM 1378 O O . GLY A 1 184 ? 31.715 -20.613 12.454 1.00 26.69 286 GLY A O 1
ATOM 1379 N N . ALA A 1 185 ? 31.810 -22.829 12.819 1.00 23.50 287 ALA A N 1
ATOM 1380 C CA . ALA A 1 185 ? 30.353 -22.924 12.897 1.00 25.37 287 ALA A CA 1
ATOM 1381 C C . ALA A 1 185 ? 29.819 -22.114 14.069 1.00 23.38 287 ALA A C 1
ATOM 1382 O O . ALA A 1 185 ? 28.829 -21.380 13.932 1.00 27.35 287 ALA A O 1
ATOM 1384 N N A ARG A 1 186 ? 30.463 -22.231 15.231 0.42 24.43 288 ARG A N 1
ATOM 1385 N N B ARG A 1 186 ? 30.457 -22.235 15.236 0.58 24.57 288 ARG A N 1
ATOM 1386 C CA A ARG A 1 186 ? 29.985 -21.528 16.416 0.42 27.59 288 ARG A CA 1
ATOM 1387 C CA B ARG A 1 186 ? 29.971 -21.523 16.413 0.58 27.69 288 ARG A CA 1
ATOM 1388 C C A ARG A 1 186 ? 30.020 -20.020 16.213 0.42 30.05 288 ARG A C 1
ATOM 1389 C C B ARG A 1 186 ? 30.008 -20.017 16.195 0.58 30.56 288 ARG A C 1
ATOM 1390 O O A ARG A 1 186 ? 29.105 -19.303 16.640 0.42 29.79 288 ARG A O 1
ATOM 1391 O O B ARG A 1 186 ? 29.077 -19.299 16.589 0.58 28.99 288 ARG A O 1
ATOM 1406 N N . ALA A 1 187 ? 31.066 -19.524 15.551 1.00 26.27 289 ALA A N 1
ATOM 1407 C CA . ALA A 1 187 ? 31.189 -18.089 15.329 1.00 31.13 289 ALA A CA 1
ATOM 1408 C C . ALA A 1 187 ? 30.052 -17.556 14.466 1.00 31.63 289 ALA A C 1
ATOM 1409 O O . ALA A 1 187 ? 29.605 -16.413 14.651 1.00 29.48 289 ALA A O 1
ATOM 1411 N N . LEU A 1 188 ? 29.577 -18.359 13.511 1.00 26.48 290 LEU A N 1
ATOM 1412 C CA . LEU A 1 188 ? 28.491 -17.907 12.642 1.00 27.99 290 LEU A CA 1
ATOM 1413 C C . LEU A 1 188 ? 27.134 -18.001 13.335 1.00 27.92 290 LEU A C 1
ATOM 1414 O O . LEU A 1 188 ? 26.325 -17.062 13.268 1.00 30.36 290 LEU A O 1
ATOM 1419 N N . PHE A 1 189 ? 26.861 -19.125 14.008 1.00 29.44 291 PHE A N 1
ATOM 1420 C CA . PHE A 1 189 ? 25.602 -19.242 14.741 1.00 28.58 291 PHE A CA 1
ATOM 1421 C C . PHE A 1 189 ? 25.480 -18.149 15.798 1.00 33.90 291 PHE A C 1
ATOM 1422 O O . PHE A 1 189 ? 24.374 -17.669 16.079 1.00 32.38 291 PHE A O 1
ATOM 1430 N N . GLU A 1 190 ? 26.605 -17.721 16.382 1.00 31.20 292 GLU A N 1
ATOM 1431 C CA . GLU A 1 190 ? 26.549 -16.720 17.442 1.00 33.91 292 GLU A CA 1
ATOM 1432 C C . GLU A 1 190 ? 26.139 -15.344 16.941 1.00 33.02 292 GLU A C 1
ATOM 1433 O O . GLU A 1 190 ? 25.714 -14.516 17.750 1.00 32.41 292 GLU A O 1
ATOM 1439 N N . VAL A 1 191 ? 26.255 -15.063 15.642 1.00 34.88 293 VAL A N 1
ATOM 1440 C CA . VAL A 1 191 ? 25.788 -13.780 15.128 1.00 36.62 293 VAL A CA 1
ATOM 1441 C C . VAL A 1 191 ? 24.431 -13.896 14.443 1.00 38.18 293 VAL A C 1
ATOM 1442 O O . VAL A 1 191 ? 23.967 -12.929 13.836 1.00 39.16 293 VAL A O 1
ATOM 1446 N N . GLY A 1 192 ? 23.765 -15.040 14.560 1.00 31.85 294 GLY A N 1
ATOM 1447 C CA . GLY A 1 192 ? 22.389 -15.172 14.122 1.00 32.92 294 GLY A CA 1
ATOM 1448 C C . GLY A 1 192 ? 22.183 -15.905 12.818 1.00 35.51 294 GLY A C 1
ATOM 1449 O O . GLY A 1 192 ? 21.063 -15.893 12.294 1.00 35.85 294 GLY A O 1
ATOM 1450 N N . VAL A 1 193 ? 23.227 -16.522 12.262 1.00 30.93 295 VAL A N 1
ATOM 1451 C CA . VAL A 1 193 ? 23.055 -17.368 11.091 1.00 28.21 295 VAL A CA 1
ATOM 1452 C C . VAL A 1 193 ? 22.074 -18.491 11.421 1.00 27.89 295 VAL A C 1
ATOM 1453 O O . VAL A 1 193 ? 22.090 -19.053 12.523 1.00 34.22 295 VAL A O 1
ATOM 1457 N N . ASP A 1 194 ? 21.174 -18.788 10.482 1.00 28.25 296 ASP A N 1
ATOM 1458 C CA . ASP A 1 194 ? 20.194 -19.853 10.677 1.00 24.24 296 ASP A CA 1
ATOM 1459 C C . ASP A 1 194 ? 20.726 -21.212 10.234 1.00 26.40 296 ASP A C 1
ATOM 1460 O O . ASP A 1 194 ? 20.400 -22.243 10.844 1.00 28.60 296 ASP A O 1
ATOM 1465 N N . ILE A 1 195 ? 21.508 -21.223 9.158 1.00 26.98 297 ILE A N 1
ATOM 1466 C CA . ILE A 1 195 ? 21.998 -22.443 8.524 1.00 23.65 297 ILE A CA 1
ATOM 1467 C C . ILE A 1 195 ? 23.468 -22.233 8.179 1.00 22.50 297 ILE A C 1
ATOM 1468 O O . ILE A 1 195 ? 23.808 -21.288 7.465 1.00 26.42 297 ILE A O 1
ATOM 1473 N N . VAL A 1 196 ? 24.338 -23.132 8.635 1.00 23.16 298 VAL A N 1
ATOM 1474 C CA . VAL A 1 196 ? 25.776 -23.013 8.370 1.00 22.04 298 VAL A CA 1
ATOM 1475 C C . VAL A 1 196 ? 26.141 -23.987 7.264 1.00 21.84 298 VAL A C 1
ATOM 1476 O O . VAL A 1 196 ? 25.737 -25.156 7.300 1.00 24.49 298 VAL A O 1
ATOM 1480 N N . LYS A 1 197 ? 26.868 -23.508 6.262 1.00 24.07 299 LYS A N 1
ATOM 1481 C CA . LYS A 1 197 ? 27.250 -24.328 5.124 1.00 21.36 299 LYS A CA 1
ATOM 1482 C C . LYS A 1 197 ? 28.693 -24.791 5.303 1.00 25.50 299 LYS A C 1
ATOM 1483 O O . LYS A 1 197 ? 29.594 -23.979 5.558 1.00 24.38 299 LYS A O 1
ATOM 1489 N N . VAL A 1 198 ? 28.906 -26.100 5.174 1.00 24.81 300 VAL A N 1
ATOM 1490 C CA . VAL A 1 198 ? 30.140 -26.751 5.602 1.00 22.73 300 VAL A CA 1
ATOM 1491 C C . VAL A 1 198 ? 30.884 -27.272 4.383 1.00 23.82 300 VAL A C 1
ATOM 1492 O O . VAL A 1 198 ? 30.321 -28.036 3.586 1.00 25.46 300 VAL A O 1
ATOM 1496 N N . GLY A 1 199 ? 32.159 -26.894 4.259 1.00 25.65 301 GLY A N 1
ATOM 1497 C CA . GLY A 1 199 ? 33.019 -27.485 3.247 1.00 20.42 301 GLY A CA 1
ATOM 1498 C C . GLY A 1 199 ? 34.102 -26.526 2.793 1.00 25.22 301 GLY A C 1
ATOM 1499 O O . GLY A 1 199 ? 33.801 -25.462 2.244 1.00 24.28 301 GLY A O 1
ATOM 1500 N N . ILE A 1 200 ? 35.365 -26.878 3.031 1.00 23.29 302 ILE A N 1
ATOM 1501 C CA . ILE A 1 200 ? 36.514 -26.114 2.537 1.00 24.68 302 ILE A CA 1
ATOM 1502 C C . ILE A 1 200 ? 37.368 -27.072 1.713 1.00 29.55 302 ILE A C 1
ATOM 1503 O O . ILE A 1 200 ? 37.993 -27.986 2.268 1.00 27.40 302 ILE A O 1
ATOM 1508 N N . GLY A 1 201 ? 37.310 -26.932 0.385 1.00 28.13 303 GLY A N 1
ATOM 1509 C CA . GLY A 1 201 ? 38.111 -27.739 -0.507 1.00 34.76 303 GLY A CA 1
ATOM 1510 C C . GLY A 1 201 ? 37.591 -29.043 -1.123 1.00 34.63 303 GLY A C 1
ATOM 1511 O O . GLY A 1 201 ? 38.255 -29.572 -2.014 1.00 30.74 303 GLY A O 1
ATOM 1512 N N . PRO A 1 202 ? 36.445 -29.610 -0.703 1.00 28.27 304 PRO A N 1
ATOM 1513 C CA . PRO A 1 202 ? 36.092 -30.949 -1.215 1.00 27.85 304 PRO A CA 1
ATOM 1514 C C . PRO A 1 202 ? 35.467 -30.952 -2.607 1.00 32.90 304 PRO A C 1
ATOM 1515 O O . PRO A 1 202 ? 35.296 -32.039 -3.185 1.00 31.17 304 PRO A O 1
ATOM 1519 N N . GLY A 1 203 ? 35.143 -29.785 -3.165 1.00 29.28 305 GLY A N 1
ATOM 1520 C CA . GLY A 1 203 ? 34.411 -29.752 -4.418 1.00 29.32 305 GLY A CA 1
ATOM 1521 C C . GLY A 1 203 ? 35.160 -30.429 -5.550 1.00 35.80 305 GLY A C 1
ATOM 1522 O O . GLY A 1 203 ? 36.394 -30.397 -5.635 1.00 36.84 305 GLY A O 1
ATOM 1523 N N . SER A 1 204 ? 34.380 -31.050 -6.441 1.00 32.29 306 SER A N 1
ATOM 1524 C CA . SER A 1 204 ? 34.931 -31.715 -7.620 1.00 24.47 306 SER A CA 1
ATOM 1525 C C . SER A 1 204 ? 35.810 -30.783 -8.461 1.00 31.54 306 SER A C 1
ATOM 1526 O O . SER A 1 204 ? 36.860 -31.212 -8.970 1.00 34.05 306 SER A O 1
ATOM 1529 N N . ILE A 1 205 ? 35.416 -29.512 -8.614 1.00 31.92 307 ILE A N 1
ATOM 1530 C CA . ILE A 1 205 ? 36.096 -28.617 -9.552 1.00 37.38 307 ILE A CA 1
ATOM 1531 C C . ILE A 1 205 ? 37.110 -27.705 -8.871 1.00 38.68 307 ILE A C 1
ATOM 1532 O O . ILE A 1 205 ? 37.590 -26.750 -9.492 1.00 37.40 307 ILE A O 1
ATOM 1537 N N . CYS A 1 206 ? 37.444 -27.959 -7.619 1.00 36.08 308 CYS A N 1
ATOM 1538 C CA . CYS A 1 206 ? 38.177 -26.960 -6.865 1.00 43.25 308 CYS A CA 1
ATOM 1539 C C . CYS A 1 206 ? 39.596 -27.419 -6.547 1.00 42.28 308 CYS A C 1
ATOM 1540 O O . CYS A 1 206 ? 39.881 -28.616 -6.434 1.00 39.05 308 CYS A O 1
ATOM 1543 N N . THR A 1 207 ? 40.487 -26.434 -6.428 1.00 36.61 309 THR A N 1
ATOM 1544 C CA . THR A 1 207 ? 41.911 -26.651 -6.212 1.00 33.80 309 THR A CA 1
ATOM 1545 C C . THR A 1 207 ? 42.404 -25.985 -4.933 1.00 32.04 309 THR A C 1
ATOM 1546 O O . THR A 1 207 ? 43.620 -25.883 -4.732 1.00 35.23 309 THR A O 1
ATOM 1550 N N . THR A 1 208 ? 41.484 -25.546 -4.069 1.00 26.24 310 THR A N 1
ATOM 1551 C CA . THR A 1 208 ? 41.833 -24.877 -2.819 1.00 26.16 310 THR A CA 1
ATOM 1552 C C . THR A 1 208 ? 42.849 -25.671 -2.000 1.00 29.99 310 THR A C 1
ATOM 1553 O O . THR A 1 208 ? 43.843 -25.124 -1.513 1.00 30.23 310 THR A O 1
ATOM 1557 N N . ARG A 1 209 ? 42.612 -26.969 -1.825 1.00 25.70 311 ARG A N 1
ATOM 1558 C CA . ARG A 1 209 ? 43.538 -27.738 -1.011 1.00 29.41 311 ARG A CA 1
ATOM 1559 C C . ARG A 1 209 ? 44.905 -27.835 -1.667 1.00 31.93 311 ARG A C 1
ATOM 1560 O O . ARG A 1 209 ? 45.918 -27.855 -0.967 1.00 34.09 311 ARG A O 1
ATOM 1568 N N . VAL A 1 210 ? 44.974 -27.843 -2.995 1.00 27.99 312 VAL A N 1
ATOM 1569 C CA . VAL A 1 210 ? 46.272 -28.002 -3.619 1.00 28.73 312 VAL A CA 1
ATOM 1570 C C . VAL A 1 210 ? 46.974 -26.659 -3.780 1.00 30.53 312 VAL A C 1
ATOM 1571 O O . VAL A 1 210 ? 48.201 -26.607 -3.719 1.00 29.65 312 VAL A O 1
ATOM 1575 N N . VAL A 1 211 ? 46.224 -25.573 -3.946 1.00 26.72 313 VAL A N 1
ATOM 1576 C CA . VAL A 1 211 ? 46.826 -24.263 -4.191 1.00 31.71 313 VAL A CA 1
ATOM 1577 C C . VAL A 1 211 ? 47.173 -23.546 -2.887 1.00 26.77 313 VAL A C 1
ATOM 1578 O O . VAL A 1 211 ? 48.188 -22.855 -2.795 1.00 27.82 313 VAL A O 1
ATOM 1582 N N . ALA A 1 212 ? 46.339 -23.695 -1.869 1.00 25.44 314 ALA A N 1
ATOM 1583 C CA . ALA A 1 212 ? 46.540 -23.049 -0.582 1.00 28.60 314 ALA A CA 1
ATOM 1584 C C . ALA A 1 212 ? 46.996 -24.002 0.512 1.00 33.27 314 ALA A C 1
ATOM 1585 O O . ALA A 1 212 ? 47.516 -23.538 1.533 1.00 27.23 314 ALA A O 1
ATOM 1587 N N . GLY A 1 213 ? 46.816 -25.313 0.325 1.00 25.99 315 GLY A N 1
ATOM 1588 C CA . GLY A 1 213 ? 47.264 -26.291 1.300 1.00 27.27 315 GLY A CA 1
ATOM 1589 C C . GLY A 1 213 ? 46.289 -26.520 2.427 1.00 29.89 315 GLY A C 1
ATOM 1590 O O . GLY A 1 213 ? 46.644 -27.196 3.397 1.00 27.16 315 GLY A O 1
ATOM 1591 N N . VAL A 1 214 ? 45.055 -26.022 2.299 1.00 24.53 316 VAL A N 1
ATOM 1592 C CA . VAL A 1 214 ? 44.111 -25.872 3.404 1.00 21.47 316 VAL A CA 1
ATOM 1593 C C . VAL A 1 214 ? 42.857 -26.702 3.153 1.00 27.24 316 VAL A C 1
ATOM 1594 O O . VAL A 1 214 ? 42.323 -26.714 2.039 1.00 31.05 316 VAL A O 1
ATOM 1598 N N . GLY A 1 215 ? 42.381 -27.382 4.191 1.00 23.46 317 GLY A N 1
ATOM 1599 C CA . GLY A 1 215 ? 41.065 -27.994 4.130 1.00 21.91 317 GLY A CA 1
ATOM 1600 C C . GLY A 1 215 ? 40.876 -28.993 5.253 1.00 25.33 317 GLY A C 1
ATOM 1601 O O . GLY A 1 215 ? 41.785 -29.253 6.049 1.00 25.38 317 GLY A O 1
ATOM 1602 N N . VAL A 1 216 ? 39.664 -29.542 5.304 1.00 22.02 318 VAL A N 1
ATOM 1603 C CA . VAL A 1 216 ? 39.311 -30.601 6.245 1.00 23.51 318 VAL A CA 1
ATOM 1604 C C . VAL A 1 216 ? 38.563 -31.698 5.490 1.00 22.77 318 VAL A C 1
ATOM 1605 O O . VAL A 1 216 ? 37.585 -31.403 4.785 1.00 22.37 318 VAL A O 1
ATOM 1609 N N . PRO A 1 217 ? 38.980 -32.958 5.608 1.00 24.08 319 PRO A N 1
ATOM 1610 C CA . PRO A 1 217 ? 38.218 -34.066 4.998 1.00 20.62 319 PRO A CA 1
ATOM 1611 C C . PRO A 1 217 ? 36.741 -34.009 5.377 1.00 22.40 319 PRO A C 1
ATOM 1612 O O . PRO A 1 217 ? 36.386 -33.769 6.529 1.00 25.31 319 PRO A O 1
ATOM 1616 N N . GLN A 1 218 ? 35.868 -34.243 4.395 1.00 21.50 320 GLN A N 1
ATOM 1617 C CA . GLN A 1 218 ? 34.532 -33.642 4.494 1.00 24.22 320 GLN A CA 1
ATOM 1618 C C . GLN A 1 218 ? 33.632 -34.360 5.508 1.00 23.36 320 GLN A C 1
ATOM 1619 O O . GLN A 1 218 ? 32.773 -33.721 6.125 1.00 24.58 320 GLN A O 1
ATOM 1625 N N . ILE A 1 219 ? 33.812 -35.666 5.736 1.00 23.46 321 ILE A N 1
ATOM 1626 C CA . ILE A 1 219 ? 33.008 -36.322 6.768 1.00 20.36 321 ILE A CA 1
ATOM 1627 C C . ILE A 1 219 ? 33.324 -35.739 8.148 1.00 23.52 321 ILE A C 1
ATOM 1628 O O . ILE A 1 219 ? 32.415 -35.446 8.941 1.00 23.71 321 ILE A O 1
ATOM 1633 N N . THR A 1 220 ? 34.610 -35.528 8.447 1.00 21.60 322 THR A N 1
ATOM 1634 C CA . THR A 1 220 ? 34.984 -34.907 9.718 1.00 19.66 322 THR A CA 1
ATOM 1635 C C . THR A 1 220 ? 34.452 -33.475 9.823 1.00 23.27 322 THR A C 1
ATOM 1636 O O . THR A 1 220 ? 33.965 -33.063 10.880 1.00 22.84 322 THR A O 1
ATOM 1640 N N . ALA A 1 221 ? 34.559 -32.697 8.743 1.00 23.23 323 ALA A N 1
ATOM 1641 C CA . ALA A 1 221 ? 34.038 -31.330 8.756 1.00 23.58 323 ALA A CA 1
ATOM 1642 C C . ALA A 1 221 ? 32.551 -31.315 9.086 1.00 26.21 323 ALA A C 1
ATOM 1643 O O . ALA A 1 221 ? 32.092 -30.508 9.907 1.00 25.05 323 ALA A O 1
ATOM 1645 N N . ILE A 1 222 ? 31.778 -32.200 8.449 1.00 21.10 324 ILE A N 1
ATOM 1646 C CA . ILE A 1 222 ? 30.332 -32.250 8.708 1.00 21.90 324 ILE A CA 1
ATOM 1647 C C . ILE A 1 222 ? 30.067 -32.591 10.168 1.00 24.75 324 ILE A C 1
ATOM 1648 O O . ILE A 1 222 ? 29.259 -31.943 10.849 1.00 24.23 324 ILE A O 1
ATOM 1653 N N . TYR A 1 223 ? 30.739 -33.630 10.659 1.00 25.65 325 TYR A N 1
ATOM 1654 C CA . TYR A 1 223 ? 30.515 -34.123 12.009 1.00 24.88 325 TYR A CA 1
ATOM 1655 C C . TYR A 1 223 ? 30.901 -33.082 13.046 1.00 24.83 325 TYR A C 1
ATOM 1656 O O . TYR A 1 223 ? 30.181 -32.883 14.030 1.00 26.10 325 TYR A O 1
ATOM 1665 N N . ASP A 1 224 ? 32.050 -32.420 12.851 1.00 23.76 326 ASP A N 1
ATOM 1666 C CA . ASP A 1 224 ? 32.474 -31.378 13.783 1.00 21.47 326 ASP A CA 1
ATOM 1667 C C . ASP A 1 224 ? 31.496 -30.211 13.789 1.00 22.67 326 ASP A C 1
ATOM 1668 O O . ASP A 1 224 ? 31.180 -29.665 14.852 1.00 25.09 326 ASP A O 1
ATOM 1673 N N . CYS A 1 225 ? 31.027 -29.790 12.608 1.00 23.02 327 CYS A N 1
ATOM 1674 C CA . CYS A 1 225 ? 30.112 -28.652 12.563 1.00 26.08 327 CYS A CA 1
ATOM 1675 C C . CYS A 1 225 ? 28.713 -29.038 13.022 1.00 28.05 327 CYS A C 1
ATOM 1676 O O . CYS A 1 225 ? 28.045 -28.249 13.699 1.00 27.20 327 CYS A O 1
ATOM 1679 N N . ALA A 1 226 ? 28.259 -30.249 12.694 1.00 27.43 328 ALA A N 1
ATOM 1680 C CA . ALA A 1 226 ? 26.927 -30.665 13.134 1.00 27.85 328 ALA A CA 1
ATOM 1681 C C . ALA A 1 226 ? 26.851 -30.777 14.646 1.00 25.29 328 ALA A C 1
ATOM 1682 O O . ALA A 1 226 ? 25.777 -30.592 15.228 1.00 28.32 328 ALA A O 1
ATOM 1684 N N . THR A 1 227 ? 27.969 -31.083 15.300 1.00 25.09 329 THR A N 1
ATOM 1685 C CA . THR A 1 227 ? 27.977 -31.122 16.756 1.00 28.93 329 THR A CA 1
ATOM 1686 C C . THR A 1 227 ? 27.586 -29.770 17.332 1.00 32.07 329 THR A C 1
ATOM 1687 O O . THR A 1 227 ? 26.845 -29.698 18.318 1.00 31.95 329 THR A O 1
ATOM 1691 N N . VAL A 1 228 ? 28.050 -28.682 16.706 1.00 27.82 330 VAL A N 1
ATOM 1692 C CA . VAL A 1 228 ? 27.705 -27.340 17.172 1.00 24.83 330 VAL A CA 1
ATOM 1693 C C . VAL A 1 228 ? 26.266 -26.993 16.811 1.00 29.75 330 VAL A C 1
ATOM 1694 O O . VAL A 1 228 ? 25.530 -26.424 17.628 1.00 31.37 330 VAL A O 1
ATOM 1698 N N . ALA A 1 229 ? 25.842 -27.329 15.588 1.00 27.84 331 ALA A N 1
ATOM 1699 C CA . ALA A 1 229 ? 24.465 -27.070 15.180 1.00 29.02 331 ALA A CA 1
ATOM 1700 C C . ALA A 1 229 ? 23.470 -27.705 16.144 1.00 32.03 331 ALA A C 1
ATOM 1701 O O . ALA A 1 229 ? 22.449 -27.092 16.481 1.00 29.42 331 ALA A O 1
ATOM 1703 N N . ARG A 1 230 ? 23.755 -28.931 16.604 1.00 32.93 332 ARG A N 1
ATOM 1704 C CA . ARG A 1 230 ? 22.889 -29.578 17.592 1.00 32.04 332 ARG A CA 1
ATOM 1705 C C . ARG A 1 230 ? 22.772 -28.747 18.871 1.00 36.80 332 ARG A C 1
ATOM 1706 O O . ARG A 1 230 ? 21.690 -28.656 19.460 1.00 41.14 332 ARG A O 1
ATOM 1714 N N . GLU A 1 231 ? 23.877 -28.140 19.320 1.00 36.90 333 GLU A N 1
ATOM 1715 C CA . GLU A 1 231 ? 23.842 -27.306 20.523 1.00 35.89 333 GLU A CA 1
ATOM 1716 C C . GLU A 1 231 ? 22.960 -26.072 20.336 1.00 38.12 333 GLU A C 1
ATOM 1717 O O . GLU A 1 231 ? 22.227 -25.681 21.250 1.00 35.13 333 GLU A O 1
ATOM 1723 N N . PHE A 1 232 ? 23.016 -25.439 19.163 1.00 35.02 334 PHE A N 1
ATOM 1724 C CA . PHE A 1 232 ? 22.187 -24.265 18.900 1.00 37.64 334 PHE A CA 1
ATOM 1725 C C . PHE A 1 232 ? 20.770 -24.607 18.466 1.00 35.68 334 PHE A C 1
ATOM 1726 O O . PHE A 1 232 ? 19.947 -23.698 18.346 1.00 38.02 334 PHE A O 1
ATOM 1734 N N . GLY A 1 233 ? 20.467 -25.873 18.208 1.00 37.30 335 GLY A N 1
ATOM 1735 C CA . GLY A 1 233 ? 19.187 -26.210 17.613 1.00 37.24 335 GLY A CA 1
ATOM 1736 C C . GLY A 1 233 ? 19.000 -25.665 16.213 1.00 38.93 335 GLY A C 1
ATOM 1737 O O . GLY A 1 233 ? 17.873 -25.344 15.821 1.00 38.01 335 GLY A O 1
ATOM 1738 N N . LYS A 1 234 ? 20.075 -25.543 15.450 1.00 29.43 336 LYS A N 1
ATOM 1739 C CA . LYS A 1 234 ? 20.006 -25.071 14.074 1.00 27.18 336 LYS A CA 1
ATOM 1740 C C . LYS A 1 234 ? 20.546 -26.163 13.148 1.00 28.16 336 LYS A C 1
ATOM 1741 O O . LYS A 1 234 ? 20.737 -27.307 13.561 1.00 29.29 336 LYS A O 1
ATOM 1747 N N . THR A 1 235 ? 20.791 -25.815 11.884 1.00 28.55 337 THR A N 1
ATOM 1748 C CA . THR A 1 235 ? 21.041 -26.830 10.864 1.00 27.82 337 THR A CA 1
ATOM 1749 C C . THR A 1 235 ? 22.278 -26.486 10.040 1.00 27.06 337 THR A C 1
ATOM 1750 O O . THR A 1 235 ? 22.785 -25.357 10.056 1.00 27.93 337 THR A O 1
ATOM 1754 N N . ILE A 1 236 ? 22.760 -27.481 9.298 1.00 22.73 338 ILE A N 1
ATOM 1755 C CA . ILE A 1 236 ? 23.906 -27.300 8.416 1.00 25.34 338 ILE A CA 1
ATOM 1756 C C . ILE A 1 236 ? 23.603 -27.896 7.048 1.00 24.76 338 ILE A C 1
ATOM 1757 O O . ILE A 1 236 ? 22.776 -28.803 6.903 1.00 26.10 338 ILE A O 1
ATOM 1762 N N . ILE A 1 237 ? 24.285 -27.364 6.036 1.00 20.18 339 ILE A N 1
ATOM 1763 C CA . ILE A 1 237 ? 24.293 -27.907 4.681 1.00 18.23 339 ILE A CA 1
ATOM 1764 C C . ILE A 1 237 ? 25.679 -28.494 4.438 1.00 23.68 339 ILE A C 1
ATOM 1765 O O . ILE A 1 237 ? 26.689 -27.799 4.618 1.00 21.27 339 ILE A O 1
ATOM 1770 N N . ALA A 1 238 ? 25.727 -29.762 4.029 1.00 22.35 340 ALA A N 1
ATOM 1771 C CA . ALA A 1 238 ? 26.977 -30.436 3.682 1.00 23.56 340 ALA A CA 1
ATOM 1772 C C . ALA A 1 238 ? 27.288 -30.153 2.214 1.00 22.82 340 ALA A C 1
ATOM 1773 O O . ALA A 1 238 ? 26.662 -30.731 1.321 1.00 23.15 340 ALA A O 1
ATOM 1775 N N . ASP A 1 239 ? 28.284 -29.290 1.957 1.00 23.56 341 ASP A N 1
ATOM 1776 C CA . ASP A 1 239 ? 28.512 -28.703 0.633 1.00 20.80 341 ASP A CA 1
ATOM 1777 C C . ASP A 1 239 ? 29.814 -29.223 0.023 1.00 24.87 341 ASP A C 1
ATOM 1778 O O . ASP A 1 239 ? 30.900 -28.781 0.410 1.00 26.25 341 ASP A O 1
ATOM 1783 N N . GLY A 1 240 ? 29.710 -30.124 -0.951 1.00 23.95 342 GLY A N 1
ATOM 1784 C CA . GLY A 1 240 ? 30.855 -30.441 -1.788 1.00 25.41 342 GLY A CA 1
ATOM 1785 C C . GLY A 1 240 ? 31.389 -31.852 -1.584 1.00 25.22 342 GLY A C 1
ATOM 1786 O O . GLY A 1 240 ? 31.346 -32.417 -0.485 1.00 25.39 342 GLY A O 1
ATOM 1787 N N . GLY A 1 241 ? 31.909 -32.426 -2.669 1.00 23.18 343 GLY A N 1
ATOM 1788 C CA . GLY A 1 241 ? 32.579 -33.706 -2.617 1.00 23.03 343 GLY A CA 1
ATOM 1789 C C . GLY A 1 241 ? 31.690 -34.916 -2.775 1.00 25.43 343 GLY A C 1
ATOM 1790 O O . GLY A 1 241 ? 32.192 -36.041 -2.701 1.00 25.37 343 GLY A O 1
ATOM 1791 N N . ILE A 1 242 ? 30.396 -34.728 -2.990 1.00 22.33 344 ILE A N 1
ATOM 1792 C CA . ILE A 1 242 ? 29.462 -35.840 -3.146 1.00 24.26 344 ILE A CA 1
ATOM 1793 C C . ILE A 1 242 ? 29.491 -36.299 -4.602 1.00 24.00 344 ILE A C 1
ATOM 1794 O O . ILE A 1 242 ? 29.266 -35.506 -5.522 1.00 28.99 344 ILE A O 1
ATOM 1799 N N . LYS A 1 243 ? 29.829 -37.577 -4.817 1.00 22.85 345 LYS A N 1
ATOM 1800 C CA . LYS A 1 243 ? 29.948 -38.137 -6.153 1.00 27.45 345 LYS A CA 1
ATOM 1801 C C . LYS A 1 243 ? 28.866 -39.160 -6.481 1.00 29.78 345 LYS A C 1
ATOM 1802 O O . LYS A 1 243 ? 28.576 -39.367 -7.662 1.00 29.79 345 LYS A O 1
ATOM 1808 N N . TYR A 1 244 ? 28.271 -39.801 -5.477 1.00 24.78 346 TYR A N 1
ATOM 1809 C CA . TYR A 1 244 ? 27.301 -40.870 -5.683 1.00 28.19 346 TYR A CA 1
ATOM 1810 C C . TYR A 1 244 ? 26.164 -40.687 -4.690 1.00 22.82 346 TYR A C 1
ATOM 1811 O O . TYR A 1 244 ? 26.322 -40.019 -3.671 1.00 23.05 346 TYR A O 1
ATOM 1820 N N . SER A 1 245 ? 25.017 -41.325 -4.954 1.00 24.47 347 SER A N 1
ATOM 1821 C CA . SER A 1 245 ? 23.916 -41.150 -4.010 1.00 26.09 347 SER A CA 1
ATOM 1822 C C . SER A 1 245 ? 24.301 -41.666 -2.629 1.00 23.50 347 SER A C 1
ATOM 1823 O O . SER A 1 245 ? 23.839 -41.131 -1.612 1.00 25.69 347 SER A O 1
ATOM 1826 N N . GLY A 1 246 ? 25.147 -42.694 -2.574 1.00 23.45 348 GLY A N 1
ATOM 1827 C CA . GLY A 1 246 ? 25.567 -43.210 -1.283 1.00 27.18 348 GLY A CA 1
ATOM 1828 C C . GLY A 1 246 ? 26.314 -42.188 -0.447 1.00 26.39 348 GLY A C 1
ATOM 1829 O O . GLY A 1 246 ? 26.246 -42.216 0.787 1.00 23.77 348 GLY A O 1
ATOM 1830 N N . ASP A 1 247 ? 27.031 -41.267 -1.101 1.00 23.39 349 ASP A N 1
ATOM 1831 C CA . ASP A 1 247 ? 27.680 -40.177 -0.376 1.00 22.18 349 ASP A CA 1
ATOM 1832 C C . ASP A 1 247 ? 26.679 -39.216 0.251 1.00 21.59 349 ASP A C 1
ATOM 1833 O O . ASP A 1 247 ? 26.983 -38.599 1.274 1.00 23.22 349 ASP A O 1
ATOM 1838 N N . ILE A 1 248 ? 25.496 -39.058 -0.340 1.00 20.28 350 ILE A N 1
ATOM 1839 C CA . ILE A 1 248 ? 24.478 -38.229 0.304 1.00 23.83 350 ILE A CA 1
ATOM 1840 C C . ILE A 1 248 ? 24.055 -38.852 1.627 1.00 26.55 350 ILE A C 1
ATOM 1841 O O . ILE A 1 248 ? 23.980 -38.173 2.662 1.00 22.19 350 ILE A O 1
ATOM 1846 N N . VAL A 1 249 ? 23.782 -40.162 1.616 1.00 20.84 351 VAL A N 1
ATOM 1847 C CA . VAL A 1 249 ? 23.414 -40.850 2.847 1.00 20.67 351 VAL A CA 1
ATOM 1848 C C . VAL A 1 249 ? 24.508 -40.691 3.894 1.00 26.21 351 VAL A C 1
ATOM 1849 O O . VAL A 1 249 ? 24.225 -40.412 5.064 1.00 25.07 351 VAL A O 1
ATOM 1853 N N . LYS A 1 250 ? 25.776 -40.860 3.488 1.00 24.00 352 LYS A N 1
ATOM 1854 C CA . LYS A 1 250 ? 26.894 -40.662 4.406 1.00 19.94 352 LYS A CA 1
ATOM 1855 C C . LYS A 1 250 ? 26.940 -39.243 4.961 1.00 22.48 352 LYS A C 1
ATOM 1856 O O . LYS A 1 250 ? 27.160 -39.051 6.161 1.00 23.59 352 LYS A O 1
ATOM 1862 N N . ALA A 1 251 ? 26.770 -38.238 4.100 1.00 22.05 353 ALA A N 1
ATOM 1863 C CA . ALA A 1 251 ? 26.805 -36.849 4.557 1.00 18.38 353 ALA A CA 1
ATOM 1864 C C . ALA A 1 251 ? 25.706 -36.552 5.573 1.00 22.71 353 ALA A C 1
ATOM 1865 O O . ALA A 1 251 ? 25.930 -35.815 6.537 1.00 22.21 353 ALA A O 1
ATOM 1867 N N . LEU A 1 252 ? 24.496 -37.077 5.349 1.00 22.10 354 LEU A N 1
ATOM 1868 C CA . LEU A 1 252 ? 23.408 -36.825 6.284 1.00 21.72 354 LEU A CA 1
ATOM 1869 C C . LEU A 1 252 ? 23.620 -37.585 7.584 1.00 28.01 354 LEU A C 1
ATOM 1870 O O . LEU A 1 252 ? 23.436 -37.027 8.672 1.00 27.14 354 LEU A O 1
ATOM 1875 N N . ALA A 1 253 ? 24.039 -38.854 7.493 1.00 25.17 355 ALA A N 1
ATOM 1876 C CA . ALA A 1 253 ? 24.320 -39.627 8.695 1.00 24.05 355 ALA A CA 1
ATOM 1877 C C . ALA A 1 253 ? 25.464 -39.031 9.503 1.00 24.21 355 ALA A C 1
ATOM 1878 O O . ALA A 1 253 ? 25.538 -39.245 10.719 1.00 27.70 355 ALA A O 1
ATOM 1880 N N . ALA A 1 254 ? 26.399 -38.340 8.856 1.00 20.39 356 ALA A N 1
ATOM 1881 C CA . ALA A 1 254 ? 27.458 -37.692 9.630 1.00 21.36 356 ALA A CA 1
ATOM 1882 C C . ALA A 1 254 ? 26.976 -36.423 10.323 1.00 25.97 356 ALA A C 1
ATOM 1883 O O . ALA A 1 254 ? 27.741 -35.819 11.088 1.00 24.57 356 ALA A O 1
ATOM 1885 N N . GLY A 1 255 ? 25.740 -36.003 10.077 1.00 26.19 357 GLY A N 1
ATOM 1886 C CA . GLY A 1 255 ? 25.189 -34.867 10.789 1.00 25.08 357 GLY A CA 1
ATOM 1887 C C . GLY A 1 255 ? 24.593 -33.799 9.901 1.00 26.30 357 GLY A C 1
ATOM 1888 O O . GLY A 1 255 ? 23.949 -32.870 10.404 1.00 28.20 357 GLY A O 1
ATOM 1889 N N . GLY A 1 256 ? 24.801 -33.898 8.586 1.00 23.42 358 GLY A N 1
ATOM 1890 C CA . GLY A 1 256 ? 24.250 -32.914 7.669 1.00 21.79 358 GLY A CA 1
ATOM 1891 C C . GLY A 1 256 ? 22.729 -32.913 7.670 1.00 25.51 358 GLY A C 1
ATOM 1892 O O . GLY A 1 256 ? 22.112 -33.982 7.618 1.00 23.80 358 GLY A O 1
ATOM 1893 N N . ASN A 1 257 ? 22.088 -31.734 7.738 1.00 20.86 359 ASN A N 1
ATOM 1894 C CA . ASN A 1 257 ? 20.632 -31.724 7.595 1.00 17.44 359 ASN A CA 1
ATOM 1895 C C . ASN A 1 257 ? 20.220 -31.832 6.134 1.00 20.97 359 ASN A C 1
ATOM 1896 O O . ASN A 1 257 ? 19.143 -32.356 5.815 1.00 26.03 359 ASN A O 1
ATOM 1901 N N . ALA A 1 258 ? 21.066 -31.347 5.243 1.00 21.75 360 ALA A N 1
ATOM 1902 C CA . ALA A 1 258 ? 20.845 -31.402 3.809 1.00 21.52 360 ALA A CA 1
ATOM 1903 C C . ALA A 1 258 ? 22.218 -31.329 3.164 1.00 21.10 360 ALA A C 1
ATOM 1904 O O . ALA A 1 258 ? 23.205 -31.014 3.829 1.00 23.75 360 ALA A O 1
ATOM 1906 N N . VAL A 1 259 ? 22.267 -31.617 1.865 1.00 25.22 361 VAL A N 1
ATOM 1907 C CA . VAL A 1 259 ? 23.498 -31.546 1.092 1.00 23.42 361 VAL A CA 1
ATOM 1908 C C . VAL A 1 259 ? 23.328 -30.488 0.010 1.00 22.84 361 VAL A C 1
ATOM 1909 O O . VAL A 1 259 ? 22.217 -30.149 -0.391 1.00 22.70 361 VAL A O 1
ATOM 1913 N N . MET A 1 260 ? 24.453 -29.976 -0.473 1.00 21.91 362 MET A N 1
ATOM 1914 C CA . MET A 1 260 ? 24.480 -29.104 -1.639 1.00 20.13 362 MET A CA 1
ATOM 1915 C C . MET A 1 260 ? 25.255 -29.802 -2.746 1.00 25.05 362 MET A C 1
ATOM 1916 O O . MET A 1 260 ? 26.341 -30.338 -2.501 1.00 23.93 362 MET A O 1
ATOM 1921 N N . LEU A 1 261 ? 24.706 -29.797 -3.955 1.00 23.56 363 LEU A N 1
ATOM 1922 C CA . LEU A 1 261 ? 25.288 -30.538 -5.066 1.00 25.82 363 LEU A CA 1
ATOM 1923 C C . LEU A 1 261 ? 25.695 -29.595 -6.183 1.00 29.46 363 LEU A C 1
ATOM 1924 O O . LEU A 1 261 ? 24.908 -28.732 -6.595 1.00 26.03 363 LEU A O 1
ATOM 1929 N N . GLY A 1 262 ? 26.910 -29.782 -6.683 1.00 24.94 364 GLY A N 1
ATOM 1930 C CA . GLY A 1 262 ? 27.333 -29.142 -7.915 1.00 24.59 364 GLY A CA 1
ATOM 1931 C C . GLY A 1 262 ? 27.447 -30.190 -9.001 1.00 30.52 364 GLY A C 1
ATOM 1932 O O . GLY A 1 262 ? 26.570 -30.321 -9.861 1.00 28.17 364 GLY A O 1
ATOM 1933 N N . SER A 1 263 ? 28.512 -30.990 -8.920 1.00 25.32 365 SER A N 1
ATOM 1934 C CA . SER A 1 263 ? 28.820 -31.961 -9.965 1.00 27.73 365 SER A CA 1
ATOM 1935 C C . SER A 1 263 ? 27.638 -32.878 -10.300 1.00 24.81 365 SER A C 1
ATOM 1936 O O . SER A 1 263 ? 27.406 -33.193 -11.475 1.00 27.92 365 SER A O 1
ATOM 1939 N N . MET A 1 264 ? 26.910 -33.367 -9.293 1.00 25.53 366 MET A N 1
ATOM 1940 C CA . MET A 1 264 ? 25.855 -34.321 -9.636 1.00 24.95 366 MET A CA 1
ATOM 1941 C C . MET A 1 264 ? 24.698 -33.677 -10.389 1.00 33.94 366 MET A C 1
ATOM 1942 O O . MET A 1 264 ? 23.910 -34.399 -11.017 1.00 29.90 366 MET A O 1
ATOM 1947 N N . LEU A 1 265 ? 24.588 -32.348 -10.366 1.00 31.74 367 LEU A N 1
ATOM 1948 C CA . LEU A 1 265 ? 23.569 -31.642 -11.135 1.00 28.47 367 LEU A CA 1
ATOM 1949 C C . LEU A 1 265 ? 24.117 -30.984 -12.391 1.00 31.37 367 LEU A C 1
ATOM 1950 O O . LEU A 1 265 ? 23.328 -30.530 -13.230 1.00 32.95 367 LEU A O 1
ATOM 1955 N N . ALA A 1 266 ? 25.437 -30.939 -12.549 1.00 31.41 368 ALA A N 1
ATOM 1956 C CA . ALA A 1 266 ? 26.034 -30.371 -13.746 1.00 31.41 368 ALA A CA 1
ATOM 1957 C C . ALA A 1 266 ? 25.676 -31.209 -14.963 1.00 35.14 368 ALA A C 1
ATOM 1958 O O . ALA A 1 266 ? 25.522 -32.429 -14.881 1.00 37.02 368 ALA A O 1
ATOM 1960 N N . GLY A 1 267 ? 25.526 -30.543 -16.102 1.00 33.34 369 GLY A N 1
ATOM 1961 C CA . GLY A 1 267 ? 25.170 -31.260 -17.305 1.00 35.14 369 GLY A CA 1
ATOM 1962 C C . GLY A 1 267 ? 23.722 -31.685 -17.402 1.00 37.69 369 GLY A C 1
ATOM 1963 O O . GLY A 1 267 ? 23.384 -32.448 -18.306 1.00 40.79 369 GLY A O 1
ATOM 1964 N N . THR A 1 268 ? 22.860 -31.240 -16.491 1.00 33.31 370 THR A N 1
ATOM 1965 C CA . THR A 1 268 ? 21.433 -31.490 -16.641 1.00 33.35 370 THR A CA 1
ATOM 1966 C C . THR A 1 268 ? 20.824 -30.479 -17.608 1.00 35.81 370 THR A C 1
ATOM 1967 O O . THR A 1 268 ? 21.417 -29.438 -17.908 1.00 35.42 370 THR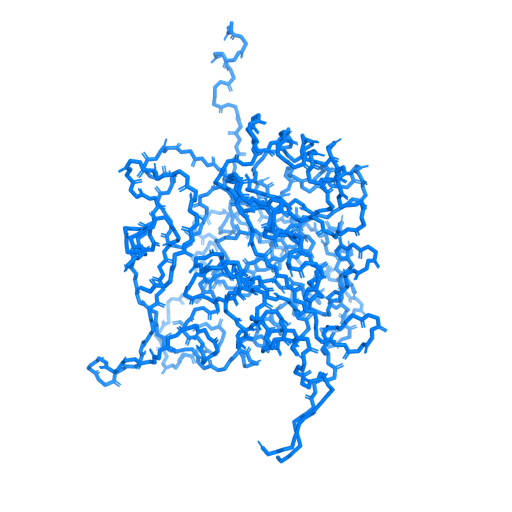 A O 1
ATOM 1971 N N . ASP A 1 269 ? 19.620 -30.798 -18.101 1.00 33.50 371 ASP A N 1
ATOM 1972 C CA . ASP A 1 269 ? 18.932 -29.890 -19.016 1.00 34.72 371 ASP A CA 1
ATOM 1973 C C . ASP A 1 269 ? 18.764 -28.499 -18.407 1.00 33.67 371 ASP A C 1
ATOM 1974 O O . ASP A 1 269 ? 18.909 -27.486 -19.098 1.00 38.92 371 ASP A O 1
ATOM 1979 N N . GLU A 1 270 ? 18.478 -28.431 -17.113 1.00 31.93 372 GLU A N 1
ATOM 1980 C CA . GLU A 1 270 ? 18.131 -27.178 -16.459 1.00 41.15 372 GLU A CA 1
ATOM 1981 C C . GLU A 1 270 ? 19.332 -26.391 -15.946 1.00 42.11 372 GLU A C 1
ATOM 1982 O O . GLU A 1 270 ? 19.155 -25.255 -15.490 1.00 40.29 372 GLU A O 1
ATOM 1988 N N . SER A 1 271 ? 20.543 -26.939 -16.015 1.00 33.61 373 SER A N 1
ATOM 1989 C CA . SER A 1 271 ? 21.711 -26.145 -15.673 1.00 32.42 373 SER A CA 1
ATOM 1990 C C . SER A 1 271 ? 21.971 -25.108 -16.774 1.00 32.95 373 SER A C 1
ATOM 1991 O O . SER A 1 271 ? 21.604 -25.315 -17.934 1.00 35.60 373 SER A O 1
ATOM 1994 N N . PRO A 1 272 ? 22.578 -23.966 -16.434 1.00 30.60 374 PRO A N 1
ATOM 1995 C CA . PRO A 1 272 ? 22.753 -22.904 -17.435 1.00 35.45 374 PRO A CA 1
ATOM 1996 C C . PRO A 1 272 ? 23.605 -23.371 -18.605 1.00 38.42 374 PRO A C 1
ATOM 1997 O O . PRO A 1 272 ? 24.435 -24.273 -18.479 1.00 44.96 374 PRO A O 1
ATOM 2001 N N . GLY A 1 273 ? 23.379 -22.750 -19.756 1.00 38.50 375 GLY A N 1
ATOM 2002 C CA . GLY A 1 273 ? 24.086 -23.084 -20.971 1.00 41.14 375 GLY A CA 1
ATOM 2003 C C . GLY A 1 273 ? 23.370 -24.154 -21.766 1.00 47.66 375 GLY A C 1
ATOM 2004 O O . GLY A 1 273 ? 22.363 -24.727 -21.344 1.00 46.19 375 GLY A O 1
ATOM 2005 N N . GLU A 1 274 ? 23.893 -24.414 -22.957 1.00 48.22 376 GLU A N 1
ATOM 2006 C CA . GLU A 1 274 ? 23.349 -25.441 -23.828 1.00 54.13 376 GLU A CA 1
ATOM 2007 C C . GLU A 1 274 ? 24.347 -26.583 -23.977 1.00 58.38 376 GLU A C 1
ATOM 2008 O O . GLU A 1 274 ? 25.535 -26.451 -23.669 1.00 54.67 376 GLU A O 1
ATOM 2014 N N . THR A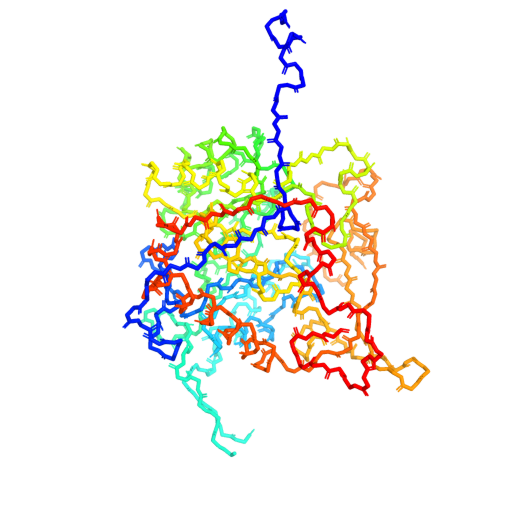 1 275 ? 23.844 -27.720 -24.444 1.00 59.84 377 THR A N 1
ATOM 2015 C CA . THR A 1 275 ? 24.711 -28.859 -24.692 1.00 62.54 377 THR A CA 1
ATOM 2016 C C . THR A 1 275 ? 25.510 -28.639 -25.974 1.00 68.16 377 THR A C 1
ATOM 2017 O O . THR A 1 275 ? 25.073 -27.943 -26.893 1.00 70.13 377 THR A O 1
ATOM 2021 N N . GLU A 1 276 ? 26.706 -29.221 -26.017 1.00 73.88 378 GLU A N 1
ATOM 2022 C CA . GLU A 1 276 ? 27.580 -29.141 -27.181 1.00 83.47 378 GLU A CA 1
ATOM 2023 C C . GLU A 1 276 ? 27.993 -30.549 -27.579 1.00 82.90 378 GLU A C 1
ATOM 2024 O O . GLU A 1 276 ? 28.466 -31.322 -26.739 1.00 86.14 378 GLU A O 1
ATOM 2030 N N . ILE A 1 277 ? 27.805 -30.882 -28.852 1.00 80.69 379 ILE A N 1
ATOM 2031 C CA . ILE A 1 277 ? 28.177 -32.197 -29.363 1.00 80.81 379 ILE A CA 1
ATOM 2032 C C . ILE A 1 277 ? 29.659 -32.193 -29.710 1.00 83.89 379 ILE A C 1
ATOM 2033 O O . ILE A 1 277 ? 30.124 -31.360 -30.497 1.00 86.42 379 ILE A O 1
ATOM 2038 N N . PHE A 1 278 ? 30.406 -33.126 -29.127 1.00 85.73 380 PHE A N 1
ATOM 2039 C CA . PHE A 1 278 ? 31.825 -33.284 -29.424 1.00 93.23 380 PHE A CA 1
ATOM 2040 C C . PHE A 1 278 ? 32.085 -34.756 -29.708 1.00 98.42 380 PHE A C 1
ATOM 2041 O O . PHE A 1 278 ? 32.015 -35.588 -28.796 1.00 99.53 380 PHE A O 1
ATOM 2049 N N . GLN A 1 279 ? 32.380 -35.070 -30.972 1.00 100.20 381 GLN A N 1
ATOM 2050 C CA . GLN A 1 279 ? 32.629 -36.441 -31.416 1.00 97.23 381 GLN A CA 1
ATOM 2051 C C . GLN A 1 279 ? 31.434 -37.343 -31.104 1.00 92.03 381 GLN A C 1
ATOM 2052 O O . GLN A 1 279 ? 31.569 -38.414 -30.509 1.00 88.43 381 GLN A O 1
ATOM 2058 N N . GLY A 1 280 ? 30.248 -36.887 -31.507 1.00 87.31 382 GLY A N 1
ATOM 2059 C CA . GLY A 1 280 ? 29.031 -37.656 -31.337 1.00 88.84 382 GLY A CA 1
ATOM 2060 C C . GLY A 1 280 ? 28.528 -37.782 -29.916 1.00 86.20 382 GLY A C 1
ATOM 2061 O O . GLY A 1 280 ? 27.552 -38.504 -29.683 1.00 88.58 382 GLY A O 1
ATOM 2062 N N . ARG A 1 281 ? 29.148 -37.096 -28.961 1.00 80.74 383 ARG A N 1
ATOM 2063 C CA . ARG A 1 281 ? 28.802 -37.202 -27.550 1.00 75.70 383 ARG A CA 1
ATOM 2064 C C . ARG A 1 281 ? 28.379 -35.839 -27.016 1.00 71.27 383 ARG A C 1
ATOM 2065 O O . ARG A 1 281 ? 28.946 -34.812 -27.399 1.00 74.85 383 ARG A O 1
ATOM 2073 N N . GLN A 1 282 ? 27.393 -35.833 -26.123 1.00 62.67 384 GLN A N 1
ATOM 2074 C CA . GLN A 1 282 ? 26.849 -34.597 -25.573 1.00 59.82 384 GLN A CA 1
ATOM 2075 C C . GLN A 1 282 ? 27.538 -34.233 -24.264 1.00 56.02 384 GLN A C 1
ATOM 2076 O O . GLN A 1 282 ? 27.741 -35.092 -23.400 1.00 49.80 384 GLN A O 1
ATOM 2082 N N . PHE A 1 283 ? 27.880 -32.950 -24.111 1.00 54.20 385 PHE A N 1
ATOM 2083 C CA . PHE A 1 283 ? 28.482 -32.471 -22.875 1.00 54.68 385 PHE A CA 1
ATOM 2084 C C . PHE A 1 283 ? 27.990 -31.069 -22.540 1.00 49.98 385 PHE A C 1
ATOM 2085 O O . PHE A 1 283 ? 27.434 -30.357 -23.379 1.00 51.13 385 PHE A O 1
ATOM 2093 N N . LYS A 1 284 ? 28.240 -30.672 -21.295 1.00 42.91 386 LYS A N 1
ATOM 2094 C CA . LYS A 1 284 ? 28.007 -29.311 -20.840 1.00 46.40 386 LYS A CA 1
ATOM 2095 C C . LYS A 1 284 ? 29.205 -28.838 -20.021 1.00 50.60 386 LYS A C 1
ATOM 2096 O O . LYS A 1 284 ? 29.958 -29.637 -19.458 1.00 46.24 386 LYS A O 1
ATOM 2102 N N . THR A 1 285 ? 29.358 -27.520 -19.942 1.00 49.55 387 THR A N 1
ATOM 2103 C CA . THR A 1 285 ? 30.440 -26.921 -19.172 1.00 47.55 387 THR A CA 1
ATOM 2104 C C . THR A 1 285 ? 30.128 -26.949 -17.683 1.00 39.40 387 THR A C 1
ATOM 2105 O O . THR A 1 285 ? 28.982 -26.744 -17.268 1.00 37.02 387 THR A O 1
ATOM 2109 N N . TYR A 1 286 ? 31.160 -27.218 -16.879 1.00 35.10 388 TYR A N 1
ATOM 2110 C CA . TYR A 1 286 ? 31.095 -27.113 -15.424 1.00 33.32 388 TYR A CA 1
ATOM 2111 C C . TYR A 1 286 ? 32.418 -26.541 -14.932 1.00 40.21 388 TYR A C 1
ATOM 2112 O O . TYR A 1 286 ? 33.488 -27.027 -15.318 1.00 40.38 388 TYR A O 1
ATOM 2121 N N . ARG A 1 287 ? 32.354 -25.502 -14.099 1.00 38.05 389 ARG A N 1
ATOM 2122 C CA . ARG A 1 287 ? 33.575 -24.807 -13.713 1.00 36.98 389 ARG A CA 1
ATOM 2123 C C . ARG A 1 287 ? 33.459 -24.257 -12.301 1.00 36.82 389 ARG A C 1
ATOM 2124 O O . ARG A 1 287 ? 32.375 -23.870 -11.846 1.00 32.46 389 ARG A O 1
ATOM 2132 N N . GLY A 1 288 ? 34.604 -24.209 -11.620 1.00 36.40 390 GLY A N 1
ATOM 2133 C CA . GLY A 1 288 ? 34.643 -23.593 -10.312 1.00 36.90 390 GLY A CA 1
ATOM 2134 C C . GLY A 1 288 ? 34.344 -22.108 -10.397 1.00 42.98 390 GLY A C 1
ATOM 2135 O O . GLY A 1 288 ? 34.677 -21.435 -11.375 1.00 39.83 390 GLY A O 1
ATOM 2136 N N . MET A 1 289 ? 33.678 -21.599 -9.362 1.00 37.95 391 MET A N 1
ATOM 2137 C CA . MET A 1 289 ? 33.472 -20.158 -9.268 1.00 39.65 391 MET A CA 1
ATOM 2138 C C . MET A 1 289 ? 34.765 -19.412 -8.977 1.00 42.58 391 MET A C 1
ATOM 2139 O O . MET A 1 289 ? 34.795 -18.182 -9.100 1.00 44.53 391 MET A O 1
ATOM 2144 N N . GLY A 1 290 ? 35.827 -20.127 -8.618 1.00 43.19 392 GLY A N 1
ATOM 2145 C CA . GLY A 1 290 ? 37.146 -19.554 -8.473 1.00 46.23 392 GLY A CA 1
ATOM 2146 C C . GLY A 1 290 ? 38.075 -19.824 -9.634 1.00 47.41 392 GLY A C 1
ATOM 2147 O O . GLY A 1 290 ? 39.280 -19.567 -9.516 1.00 50.06 392 GLY A O 1
ATOM 2148 N N . SER A 1 291 ? 37.561 -20.342 -10.747 1.00 45.84 393 SER A N 1
ATOM 2149 C CA . SER A 1 291 ? 38.357 -20.514 -11.950 1.00 47.31 393 SER A CA 1
ATOM 2150 C C . SER A 1 291 ? 38.505 -19.178 -12.670 1.00 49.83 393 SER A C 1
ATOM 2151 O O . SER A 1 291 ? 37.766 -18.224 -12.417 1.00 49.90 393 SER A O 1
ATOM 2154 N N . LEU A 1 292 ? 39.489 -19.113 -13.569 1.00 59.73 394 LEU A N 1
ATOM 2155 C CA . LEU A 1 292 ? 39.749 -17.868 -14.287 1.00 59.45 394 LEU A CA 1
ATOM 2156 C C . LEU A 1 292 ? 38.519 -17.415 -15.071 1.00 59.02 394 LEU A C 1
ATOM 2157 O O . LEU A 1 292 ? 38.123 -16.246 -15.004 1.00 55.34 394 LEU A O 1
ATOM 2162 N N . ALA A 1 293 ? 37.890 -18.336 -15.805 1.00 58.06 395 ALA A N 1
ATOM 2163 C CA . ALA A 1 293 ? 36.748 -17.970 -16.640 1.00 66.92 395 ALA A CA 1
ATOM 2164 C C . ALA A 1 293 ? 35.586 -17.442 -15.805 1.00 67.40 395 ALA A C 1
ATOM 2165 O O . ALA A 1 293 ? 34.896 -16.501 -16.217 1.00 65.16 395 ALA A O 1
ATOM 2167 N N . ALA A 1 294 ? 35.351 -18.035 -14.629 1.00 63.06 396 ALA A N 1
ATOM 2168 C CA . ALA A 1 294 ? 34.225 -17.611 -13.800 1.00 61.78 396 ALA A CA 1
ATOM 2169 C C . ALA A 1 294 ? 34.472 -16.243 -13.169 1.00 66.75 396 ALA A C 1
ATOM 2170 O O . ALA A 1 294 ? 33.532 -15.459 -12.984 1.00 64.75 396 ALA A O 1
ATOM 2172 N N . MET A 1 295 ? 35.721 -15.941 -12.818 1.00 65.94 397 MET A N 1
ATOM 2173 C CA . MET A 1 295 ? 36.030 -14.645 -12.230 1.00 74.09 397 MET A CA 1
ATOM 2174 C C . MET A 1 295 ? 36.182 -13.551 -13.275 1.00 84.49 397 MET A C 1
ATOM 2175 O O . MET A 1 295 ? 36.020 -12.370 -12.946 1.00 83.48 397 MET A O 1
ATOM 2180 N N . GLU A 1 296 ? 36.495 -13.916 -14.518 1.00 96.59 398 GLU A N 1
ATOM 2181 C CA . GLU A 1 296 ? 36.566 -12.962 -15.624 1.00 112.35 398 GLU A CA 1
ATOM 2182 C C . GLU A 1 296 ? 35.189 -12.881 -16.288 1.00 116.51 398 GLU A C 1
ATOM 2183 O O . GLU A 1 296 ? 34.948 -13.362 -17.397 1.00 116.84 398 GLU A O 1
ATOM 2189 N N . HIS A 1 297 ? 34.264 -12.270 -15.553 1.00 122.94 399 HIS A N 1
ATOM 2190 C CA . HIS A 1 297 ? 32.916 -11.999 -16.039 1.00 124.58 399 HIS A CA 1
ATOM 2191 C C . HIS A 1 297 ? 32.783 -10.504 -16.284 1.00 126.44 399 HIS A C 1
ATOM 2192 O O . HIS A 1 297 ? 32.728 -9.713 -15.336 1.00 128.87 399 HIS A O 1
ATOM 2199 N N . GLY A 1 298 ? 32.733 -10.127 -17.555 1.00 121.76 400 GLY A N 1
ATOM 2200 C CA . GLY A 1 298 ? 32.630 -8.736 -17.941 1.00 118.26 400 GLY A CA 1
ATOM 2201 C C . GLY A 1 298 ? 32.539 -8.560 -19.444 1.00 114.49 400 GLY A C 1
ATOM 2202 O O . GLY A 1 298 ? 32.459 -9.537 -20.188 1.00 109.04 400 GLY A O 1
ATOM 2203 N N . ASP A 1 301 ? 28.702 -8.269 -20.574 1.00 121.26 403 ASP A N 1
ATOM 2204 C CA . ASP A 1 301 ? 27.344 -8.211 -20.046 1.00 122.00 403 ASP A CA 1
ATOM 2205 C C . ASP A 1 301 ? 27.196 -7.045 -19.072 1.00 122.89 403 ASP A C 1
ATOM 2206 O O . ASP A 1 301 ? 28.007 -6.123 -19.086 1.00 129.27 403 ASP A O 1
ATOM 2211 N N . ARG A 1 302 ? 26.167 -7.088 -18.228 1.00 117.10 404 ARG A N 1
ATOM 2212 C CA . ARG A 1 302 ? 25.844 -5.951 -17.377 1.00 114.12 404 ARG A CA 1
ATOM 2213 C C . ARG A 1 302 ? 26.788 -5.877 -16.176 1.00 104.62 404 ARG A C 1
ATOM 2214 O O . ARG A 1 302 ? 27.455 -6.850 -15.810 1.00 99.29 404 ARG A O 1
ATOM 2222 N N . TYR A 1 303 ? 26.836 -4.695 -15.559 1.00 97.38 405 TYR A N 1
ATOM 2223 C CA . TYR A 1 303 ? 27.779 -4.443 -14.476 1.00 93.87 405 TYR A CA 1
ATOM 2224 C C . TYR A 1 303 ? 27.249 -4.949 -13.142 1.00 89.25 405 TYR A C 1
ATOM 2225 O O . TYR A 1 303 ? 26.057 -4.832 -12.842 1.00 83.27 405 TYR A O 1
ATOM 2234 N N . PHE A 1 304 ? 28.156 -5.488 -12.329 1.00 88.61 406 PHE A N 1
ATOM 2235 C CA . PHE A 1 304 ? 27.863 -5.797 -10.938 1.00 82.95 406 PHE A CA 1
ATOM 2236 C C . PHE A 1 304 ? 29.159 -5.742 -10.142 1.00 84.65 406 PHE A C 1
ATOM 2237 O O . PHE A 1 304 ? 30.253 -5.906 -10.688 1.00 90.97 406 PHE A O 1
ATOM 2245 N N . GLN A 1 305 ? 29.026 -5.482 -8.844 1.00 79.68 407 GLN A N 1
ATOM 2246 C CA . GLN A 1 305 ? 30.165 -5.565 -7.941 1.00 82.82 407 GLN A CA 1
ATOM 2247 C C . GLN A 1 305 ? 30.464 -7.028 -7.644 1.00 88.35 407 GLN A C 1
ATOM 2248 O O . GLN A 1 305 ? 29.558 -7.803 -7.312 1.00 85.38 407 GLN A O 1
ATOM 2254 N N . ALA A 1 306 ? 31.727 -7.410 -7.783 1.00 94.35 408 ALA A N 1
ATOM 2255 C CA . ALA A 1 306 ? 32.167 -8.761 -7.480 1.00 98.66 408 ALA A CA 1
ATOM 2256 C C . ALA A 1 306 ? 33.027 -8.751 -6.225 1.00 109.86 408 ALA A C 1
ATOM 2257 O O . ALA A 1 306 ? 33.595 -7.723 -5.842 1.00 112.32 408 ALA A O 1
ATOM 2259 N N . ASP A 1 307 ? 33.101 -9.914 -5.577 1.00 117.25 409 ASP A N 1
ATOM 2260 C CA . ASP A 1 307 ? 34.015 -10.088 -4.457 1.00 120.82 409 ASP A CA 1
ATOM 2261 C C . ASP A 1 307 ? 35.428 -9.719 -4.887 1.00 116.60 409 ASP A C 1
ATOM 2262 O O . ASP A 1 307 ? 35.780 -9.814 -6.067 1.00 113.58 409 ASP A O 1
ATOM 2267 N N . ALA A 1 308 ? 36.231 -9.270 -3.922 1.00 114.22 410 ALA A N 1
ATOM 2268 C CA . ALA A 1 308 ? 37.604 -8.875 -4.207 1.00 115.76 410 ALA A CA 1
ATOM 2269 C C . ALA A 1 308 ? 38.303 -9.952 -5.025 1.00 118.53 410 ALA A C 1
ATOM 2270 O O . ALA A 1 308 ? 38.229 -11.140 -4.703 1.00 113.57 410 ALA A O 1
ATOM 2272 N N . LYS A 1 309 ? 38.941 -9.531 -6.116 1.00 129.37 411 LYS A N 1
ATOM 2273 C CA . LYS A 1 309 ? 39.613 -10.476 -6.997 1.00 130.85 411 LYS A CA 1
ATOM 2274 C C . LYS A 1 309 ? 40.720 -11.202 -6.246 1.00 126.37 411 LYS A C 1
ATOM 2275 O O . LYS A 1 309 ? 41.543 -10.577 -5.569 1.00 133.58 411 LYS A O 1
ATOM 2281 N N . LYS A 1 310 ? 40.726 -12.526 -6.351 1.00 109.88 412 LYS A N 1
ATOM 2282 C CA . LYS A 1 310 ? 41.822 -13.319 -5.819 1.00 96.85 412 LYS A CA 1
ATOM 2283 C C . LYS A 1 310 ? 42.970 -13.337 -6.817 1.00 90.43 412 LYS A C 1
ATOM 2284 O O . LYS A 1 310 ? 42.756 -13.373 -8.031 1.00 88.93 412 LYS A O 1
ATOM 2290 N N . LEU A 1 311 ? 44.197 -13.299 -6.293 1.00 87.80 413 LEU A N 1
ATOM 2291 C CA . LEU A 1 311 ? 45.367 -13.220 -7.161 1.00 86.52 413 LEU A CA 1
ATOM 2292 C C . LEU A 1 311 ? 45.438 -14.406 -8.120 1.00 83.39 413 LEU A C 1
ATOM 2293 O O . LEU A 1 311 ? 45.703 -14.231 -9.315 1.00 89.23 413 LEU A O 1
ATOM 2298 N N . VAL A 1 312 ? 45.189 -15.614 -7.623 1.00 71.58 414 VAL A N 1
ATOM 2299 C CA . VAL A 1 312 ? 45.341 -16.828 -8.422 1.00 68.28 414 VAL A CA 1
ATOM 2300 C C . VAL A 1 312 ? 44.054 -17.641 -8.334 1.00 63.67 414 VAL A C 1
ATOM 2301 O O . VAL A 1 312 ? 43.347 -17.558 -7.322 1.00 62.34 414 VAL A O 1
ATOM 2305 N N . PRO A 1 313 ? 43.712 -18.431 -9.352 1.00 61.43 415 PRO A N 1
ATOM 2306 C CA . PRO A 1 313 ? 42.476 -19.228 -9.295 1.00 65.17 415 PRO A CA 1
ATOM 2307 C C . PRO A 1 313 ? 42.530 -20.320 -8.229 1.00 60.12 415 PRO A C 1
ATOM 2308 O O . PRO A 1 313 ? 43.597 -20.751 -7.785 1.00 57.83 415 PRO A O 1
ATOM 2312 N N . GLU A 1 314 ? 41.336 -20.752 -7.797 1.00 52.71 416 GLU A N 1
ATOM 2313 C CA . GLU A 1 314 ? 41.192 -21.876 -6.875 1.00 56.03 416 GLU A CA 1
ATOM 2314 C C . GLU A 1 314 ? 40.152 -22.874 -7.376 1.00 56.55 416 GLU A C 1
ATOM 2315 O O . GLU A 1 314 ? 39.551 -23.608 -6.581 1.00 45.73 416 GLU A O 1
ATOM 2321 N N . GLY A 1 315 ? 39.933 -22.902 -8.686 1.00 46.81 417 GLY A N 1
ATOM 2322 C CA . GLY A 1 315 ? 39.078 -23.878 -9.325 1.00 43.93 417 GLY A CA 1
ATOM 2323 C C . GLY A 1 315 ? 39.574 -24.066 -10.740 1.00 50.60 417 GLY A C 1
ATOM 2324 O O . GLY A 1 315 ? 40.425 -23.312 -11.233 1.00 47.42 417 GLY A O 1
ATOM 2325 N N . ILE A 1 316 ? 39.050 -25.102 -11.390 1.00 42.74 418 ILE A N 1
ATOM 2326 C CA . ILE A 1 316 ? 39.375 -25.366 -12.782 1.00 43.93 418 ILE A CA 1
ATOM 2327 C C . ILE A 1 316 ? 38.088 -25.307 -13.600 1.00 44.56 418 ILE A C 1
ATOM 2328 O O . ILE A 1 316 ? 36.982 -25.233 -13.062 1.00 39.52 418 ILE A O 1
ATOM 2333 N N . GLU A 1 317 ? 38.256 -25.313 -14.918 1.00 42.71 419 GLU A N 1
ATOM 2334 C CA . GLU A 1 317 ? 37.156 -25.301 -15.873 1.00 48.31 419 GLU A CA 1
ATOM 2335 C C . GLU A 1 317 ? 37.098 -26.659 -16.551 1.00 47.24 419 GLU A C 1
ATOM 2336 O O . GLU A 1 317 ? 38.129 -27.180 -16.989 1.00 45.54 419 GLU A O 1
ATOM 2342 N N . GLY A 1 318 ? 35.904 -27.236 -16.632 1.00 42.27 420 GLY A N 1
ATOM 2343 C CA . GLY A 1 318 ? 35.797 -28.559 -17.210 1.00 40.21 420 GLY A CA 1
ATOM 2344 C C . GLY A 1 318 ? 34.515 -28.789 -17.979 1.00 43.69 420 GLY A C 1
ATOM 2345 O O . GLY A 1 318 ? 33.732 -27.859 -18.201 1.00 38.27 420 GLY A O 1
ATOM 2346 N N . ARG A 1 319 ? 34.289 -30.029 -18.399 1.00 46.54 421 ARG A N 1
ATOM 2347 C CA . ARG A 1 319 ? 33.042 -30.390 -19.054 1.00 53.28 421 ARG A CA 1
ATOM 2348 C C . ARG A 1 319 ? 32.590 -31.741 -18.526 1.00 48.50 421 ARG A C 1
ATOM 2349 O O . ARG A 1 319 ? 33.408 -32.592 -18.154 1.00 43.14 421 ARG A O 1
ATOM 2357 N N . VAL A 1 320 ? 31.275 -31.906 -18.446 1.00 44.88 422 VAL A N 1
ATOM 2358 C CA . VAL A 1 320 ? 30.669 -33.126 -17.923 1.00 42.38 422 VAL A CA 1
ATOM 2359 C C . VAL A 1 320 ? 29.792 -33.714 -19.019 1.00 41.83 422 VAL A C 1
ATOM 2360 O O . VAL A 1 320 ? 29.276 -32.964 -19.862 1.00 37.96 422 VAL A O 1
ATOM 2364 N N . PRO A 1 321 ? 29.625 -35.035 -19.068 1.00 43.37 423 PRO A N 1
ATOM 2365 C CA . PRO A 1 321 ? 28.655 -35.623 -19.998 1.00 44.38 423 PRO A CA 1
ATOM 2366 C C . PRO A 1 321 ? 27.244 -35.171 -19.649 1.00 39.36 423 PRO A C 1
ATOM 2367 O O . PRO A 1 321 ? 26.900 -34.991 -18.478 1.00 41.83 423 PRO A O 1
ATOM 2371 N N . TYR A 1 322 ? 26.439 -34.957 -20.684 1.00 40.84 424 TYR A N 1
ATOM 2372 C CA . TYR A 1 322 ? 25.028 -34.649 -20.499 1.00 39.71 424 TYR A CA 1
ATOM 2373 C C . TYR A 1 322 ? 24.355 -35.711 -19.633 1.00 38.63 424 TYR A C 1
ATOM 2374 O O . TYR A 1 322 ? 24.534 -36.909 -19.853 1.00 40.16 424 TYR A O 1
ATOM 2383 N N . LYS A 1 323 ? 23.585 -35.268 -18.637 1.00 33.97 425 LYS A N 1
ATOM 2384 C CA . LYS A 1 323 ? 22.987 -36.187 -17.673 1.00 36.50 425 LYS A CA 1
ATOM 2385 C C . LYS A 1 323 ? 21.494 -36.436 -17.876 1.00 38.78 425 LYS A C 1
ATOM 2386 O O . LYS A 1 323 ? 20.977 -37.427 -17.354 1.00 43.25 425 LYS A O 1
ATOM 2392 N N . GLY A 1 324 ? 20.783 -35.570 -18.576 1.00 37.47 426 GLY A N 1
ATOM 2393 C CA . GLY A 1 324 ? 19.341 -35.655 -18.640 1.00 39.73 426 GLY A CA 1
ATOM 2394 C C . GLY A 1 324 ? 18.671 -34.609 -17.770 1.00 39.79 426 GLY A C 1
ATOM 2395 O O . GLY A 1 324 ? 19.262 -33.595 -17.395 1.00 38.74 426 GLY A O 1
ATOM 2396 N N . SER A 1 325 ? 17.413 -34.879 -17.425 1.00 36.13 427 SER A N 1
ATOM 2397 C CA . SER A 1 325 ? 16.618 -33.904 -16.693 1.00 35.32 427 SER A CA 1
ATOM 2398 C C . SER A 1 325 ? 16.951 -33.930 -15.199 1.00 29.18 427 SER A C 1
ATOM 2399 O O . SER A 1 325 ? 17.390 -34.939 -14.642 1.00 31.35 427 SER A O 1
ATOM 2402 N N . VAL A 1 326 ? 16.708 -32.795 -14.543 1.00 35.94 428 VAL A N 1
ATOM 2403 C CA . VAL A 1 326 ? 16.858 -32.746 -13.092 1.00 32.54 428 VAL A CA 1
ATOM 2404 C C . VAL A 1 326 ? 15.918 -33.746 -12.423 1.00 32.36 428 VAL A C 1
ATOM 2405 O O . VAL A 1 326 ? 16.286 -34.400 -11.443 1.00 30.81 428 VAL A O 1
ATOM 2409 N N . ALA A 1 327 ? 14.700 -33.895 -12.954 1.00 33.59 429 ALA A N 1
ATOM 2410 C CA . ALA A 1 327 ? 13.743 -34.831 -12.370 1.00 33.42 429 ALA A CA 1
ATOM 2411 C C . ALA A 1 327 ? 14.290 -36.255 -12.346 1.00 34.79 429 ALA A C 1
ATOM 2412 O O . ALA A 1 327 ? 14.163 -36.959 -11.335 1.00 32.98 429 ALA A O 1
ATOM 2414 N N . ASP A 1 328 ? 14.903 -36.704 -13.447 1.00 35.23 430 ASP A N 1
ATOM 2415 C CA . ASP A 1 328 ? 15.441 -38.067 -13.484 1.00 38.28 430 ASP A CA 1
ATOM 2416 C C . ASP A 1 328 ? 16.669 -38.232 -12.591 1.00 33.48 430 ASP A C 1
ATOM 2417 O O . ASP A 1 328 ? 16.861 -39.300 -11.992 1.00 29.72 430 ASP A O 1
ATOM 2422 N N . ILE A 1 329 ? 17.511 -37.202 -12.485 1.00 30.67 431 ILE A N 1
ATOM 2423 C CA . ILE A 1 329 ? 18.665 -37.269 -11.588 1.00 32.88 431 ILE A CA 1
ATOM 2424 C C . ILE A 1 329 ? 18.214 -37.335 -10.133 1.00 30.77 431 ILE A C 1
ATOM 2425 O O . ILE A 1 329 ? 18.718 -38.146 -9.344 1.00 26.95 431 ILE A O 1
ATOM 2430 N N . ILE A 1 330 ? 17.258 -36.485 -9.750 1.00 28.49 432 ILE A N 1
ATOM 2431 C CA . ILE A 1 330 ? 16.754 -36.505 -8.377 1.00 22.75 432 ILE A CA 1
ATOM 2432 C C . ILE A 1 330 ? 16.086 -37.840 -8.078 1.00 27.04 432 ILE A C 1
ATOM 2433 O O . ILE A 1 330 ? 16.192 -38.369 -6.963 1.00 30.54 432 ILE A O 1
ATOM 2438 N N . PHE A 1 331 ? 15.384 -38.407 -9.058 1.00 29.69 433 PHE A N 1
ATOM 2439 C CA . PHE A 1 331 ? 14.744 -39.698 -8.815 1.00 31.08 433 PHE A CA 1
ATOM 2440 C C . PHE A 1 331 ? 15.780 -40.751 -8.425 1.00 32.62 433 PHE A C 1
ATOM 2441 O O . PHE A 1 331 ? 15.567 -41.517 -7.476 1.00 28.55 433 PHE A O 1
ATOM 2449 N N . GLN A 1 332 ? 16.931 -40.770 -9.107 1.00 29.41 434 GLN A N 1
ATOM 2450 C CA . GLN A 1 332 ? 17.970 -41.745 -8.773 1.00 33.82 434 GLN A CA 1
ATOM 2451 C C . GLN A 1 332 ? 18.573 -41.470 -7.398 1.00 30.96 434 GLN A C 1
ATOM 2452 O O . GLN A 1 332 ? 18.793 -42.402 -6.617 1.00 29.00 434 GLN A O 1
ATOM 2458 N N . LEU A 1 333 ? 18.857 -40.203 -7.086 1.00 24.02 435 LEU A N 1
ATOM 2459 C CA . LEU A 1 333 ? 19.411 -39.866 -5.774 1.00 26.53 435 LEU A CA 1
ATOM 2460 C C . LEU A 1 333 ? 18.460 -40.260 -4.652 1.00 33.08 435 LEU A C 1
ATOM 2461 O O . LEU A 1 333 ? 18.886 -40.824 -3.637 1.00 26.90 435 LEU A O 1
ATOM 2466 N N . VAL A 1 334 ? 17.171 -39.947 -4.810 1.00 28.32 436 VAL A N 1
ATOM 2467 C CA . VAL A 1 334 ? 16.178 -40.244 -3.781 1.00 29.90 436 VAL A CA 1
ATOM 2468 C C . VAL A 1 334 ? 16.049 -41.751 -3.566 1.00 29.63 436 VAL A C 1
ATOM 2469 O O . VAL A 1 334 ? 15.902 -42.222 -2.430 1.00 30.00 436 VAL A O 1
ATOM 2473 N N . GLY A 1 335 ? 16.068 -42.526 -4.650 1.00 26.36 437 GLY A N 1
ATOM 2474 C CA . GLY A 1 335 ? 16.040 -43.971 -4.508 1.00 30.31 437 GLY A CA 1
ATOM 2475 C C . GLY A 1 335 ? 17.213 -44.494 -3.698 1.00 30.36 437 GLY A C 1
ATOM 2476 O O . GLY A 1 335 ? 17.063 -45.413 -2.888 1.00 25.62 437 GLY A O 1
ATOM 2477 N N . GLY A 1 336 ? 18.394 -43.901 -3.888 1.00 31.24 438 GLY A N 1
ATOM 2478 C CA . GLY A 1 336 ? 19.551 -44.323 -3.110 1.00 29.35 438 GLY A CA 1
ATOM 2479 C C . GLY A 1 336 ? 19.438 -43.933 -1.648 1.00 26.13 438 GLY A C 1
ATOM 2480 O O . GLY A 1 336 ? 19.762 -44.722 -0.756 1.00 27.02 438 GLY A O 1
ATOM 2481 N N . ILE A 1 337 ? 18.983 -42.707 -1.385 1.00 23.64 439 ILE A N 1
ATOM 2482 C CA . ILE A 1 337 ? 18.757 -42.258 -0.015 1.00 25.98 439 ILE A CA 1
ATOM 2483 C C . ILE A 1 337 ? 17.746 -43.155 0.684 1.00 25.16 439 ILE A C 1
ATOM 2484 O O . ILE A 1 337 ? 17.946 -43.552 1.835 1.00 26.45 439 ILE A O 1
ATOM 2489 N N . ARG A 1 338 ? 16.615 -43.443 0.020 1.00 23.39 440 ARG A N 1
ATOM 2490 C CA . ARG A 1 338 ? 15.591 -44.289 0.631 1.00 22.43 440 ARG A CA 1
ATOM 2491 C C . ARG A 1 338 ? 16.127 -45.686 0.929 1.00 25.53 440 ARG A C 1
ATOM 2492 O O . ARG A 1 338 ? 15.781 -46.283 1.953 1.00 27.12 440 ARG A O 1
ATOM 2500 N N . SER A 1 339 ? 16.946 -46.229 0.032 1.00 22.52 441 SER A N 1
ATOM 2501 C CA . SER A 1 339 ? 17.536 -47.548 0.259 1.00 27.04 441 SER A CA 1
ATOM 2502 C C . SER A 1 339 ? 18.443 -47.535 1.483 1.00 29.18 441 SER A C 1
ATOM 2503 O O . SER A 1 339 ? 18.354 -48.424 2.341 1.00 24.64 441 SER A O 1
ATOM 2506 N N . GLY A 1 340 ? 19.308 -46.516 1.587 1.00 26.14 442 GLY A N 1
ATOM 2507 C CA . GLY A 1 340 ? 20.187 -46.399 2.746 1.00 24.82 442 GLY A CA 1
ATOM 2508 C C . GLY A 1 340 ? 19.440 -46.219 4.055 1.00 26.60 442 GLY A C 1
ATOM 2509 O O . GLY A 1 340 ? 19.823 -46.785 5.081 1.00 29.14 442 GLY A O 1
ATOM 2510 N N . MET A 1 341 ? 18.374 -45.412 4.051 1.00 26.23 443 MET A N 1
ATOM 2511 C CA . MET A 1 341 ? 17.601 -45.264 5.281 1.00 25.18 443 MET A CA 1
ATOM 2512 C C . MET A 1 341 ? 16.907 -46.570 5.656 1.00 28.09 443 MET A C 1
ATOM 2513 O O . MET A 1 341 ? 16.799 -46.910 6.844 1.00 30.70 443 MET A O 1
ATOM 2518 N N . GLY A 1 342 ? 16.461 -47.334 4.663 1.00 26.69 444 GLY A N 1
ATOM 2519 C CA . GLY A 1 342 ? 15.887 -48.639 4.971 1.00 31.77 444 GLY A CA 1
ATOM 2520 C C . GLY A 1 342 ? 16.898 -49.590 5.589 1.00 27.72 444 GLY A C 1
ATOM 2521 O O . GLY A 1 342 ? 16.568 -50.353 6.504 1.00 29.60 444 GLY A O 1
ATOM 2522 N N . TYR A 1 343 ? 18.142 -49.574 5.083 1.00 26.81 445 TYR A N 1
ATOM 2523 C CA . TYR A 1 343 ? 19.204 -50.423 5.633 1.00 29.34 445 TYR A CA 1
ATOM 2524 C C . TYR A 1 343 ? 19.594 -50.018 7.049 1.00 29.74 445 TYR A C 1
ATOM 2525 O O . TYR A 1 343 ? 20.010 -50.870 7.844 1.00 29.20 445 TYR A O 1
ATOM 2534 N N . THR A 1 344 ? 19.568 -48.717 7.357 1.00 30.06 446 THR A N 1
ATOM 2535 C CA . THR A 1 344 ? 19.956 -48.251 8.681 1.00 29.17 446 THR A CA 1
ATOM 2536 C C . THR A 1 344 ? 18.790 -48.233 9.656 1.00 31.81 446 THR A C 1
ATOM 2537 O O . THR A 1 344 ? 18.983 -47.864 10.820 1.00 30.78 446 THR A O 1
ATOM 2541 N N . GLY A 1 345 ? 17.599 -48.626 9.212 1.00 27.32 447 GLY A N 1
ATOM 2542 C CA . GLY A 1 345 ? 16.416 -48.571 10.049 1.00 34.86 447 GLY A CA 1
ATOM 2543 C C . GLY A 1 345 ? 15.965 -47.169 10.406 1.00 32.11 447 GLY A C 1
ATOM 2544 O O . GLY A 1 345 ? 15.394 -46.968 11.479 1.00 32.59 447 GLY A O 1
ATOM 2545 N N . SER A 1 346 ? 16.196 -46.195 9.528 1.00 27.98 448 SER A N 1
ATOM 2546 C CA . SER A 1 346 ? 15.882 -44.797 9.813 1.00 26.83 448 SER A CA 1
ATOM 2547 C C . SER A 1 346 ? 14.545 -44.432 9.189 1.00 33.38 448 SER A C 1
ATOM 2548 O O . SER A 1 346 ? 14.476 -44.275 7.957 1.00 31.76 448 SER A O 1
ATOM 2551 N N . PRO A 1 347 ? 13.469 -44.249 9.971 1.00 29.33 449 PRO A N 1
ATOM 2552 C CA . PRO A 1 347 ? 12.196 -43.830 9.365 1.00 32.20 449 PRO A CA 1
ATOM 2553 C C . PRO A 1 347 ? 12.190 -42.387 8.902 1.00 34.03 449 PRO A C 1
ATOM 2554 O O . PRO A 1 347 ? 11.309 -42.019 8.117 1.00 32.58 449 PRO A O 1
ATOM 2558 N N . ASP A 1 348 ? 13.126 -41.562 9.368 1.00 27.54 450 ASP A N 1
ATOM 2559 C CA . ASP A 1 348 ? 13.192 -40.167 8.952 1.00 28.23 450 ASP A CA 1
ATOM 2560 C C . ASP A 1 348 ? 14.635 -39.703 9.094 1.00 29.71 450 ASP A C 1
ATOM 2561 O O . ASP A 1 348 ? 15.503 -40.435 9.580 1.00 30.63 450 ASP A O 1
ATOM 2566 N N . LEU A 1 349 ? 14.894 -38.477 8.645 1.00 28.23 451 LEU A N 1
ATOM 2567 C CA . LEU A 1 349 ? 16.272 -38.005 8.610 1.00 26.06 451 LEU A CA 1
ATOM 2568 C C . LEU A 1 349 ? 16.816 -37.729 10.008 1.00 30.31 451 LEU A C 1
ATOM 2569 O O . LEU A 1 349 ? 18.029 -37.823 10.227 1.00 27.25 451 LEU A O 1
ATOM 2574 N N . ARG A 1 350 ? 15.954 -37.380 10.968 1.00 31.20 452 ARG A N 1
ATOM 2575 C CA . ARG A 1 350 ? 16.445 -37.193 12.331 1.00 32.36 452 ARG A CA 1
ATOM 2576 C C . ARG A 1 350 ? 17.067 -38.477 12.878 1.00 27.62 452 ARG A C 1
ATOM 2577 O O . ARG A 1 350 ? 18.105 -38.438 13.550 1.00 32.22 452 ARG A O 1
ATOM 2585 N N . HIS A 1 351 ? 16.439 -39.624 12.614 1.00 28.10 453 HIS A N 1
ATOM 2586 C CA . HIS A 1 351 ? 17.000 -40.896 13.071 1.00 29.06 453 HIS A CA 1
ATOM 2587 C C . HIS A 1 351 ? 18.316 -41.209 12.367 1.00 31.40 453 HIS A C 1
ATOM 2588 O O . HIS A 1 351 ? 19.255 -41.726 12.988 1.00 33.12 453 HIS A O 1
ATOM 2595 N N . LEU A 1 352 ? 18.405 -40.900 11.075 1.00 30.31 454 LEU A N 1
ATOM 2596 C CA . LEU A 1 352 ? 19.658 -41.096 10.350 1.00 30.73 454 LEU A CA 1
ATOM 2597 C C . LEU A 1 352 ? 20.788 -40.247 10.945 1.00 31.49 454 LEU A C 1
ATOM 2598 O O . LEU A 1 352 ? 21.894 -40.745 11.181 1.00 31.51 454 LEU A O 1
ATOM 2603 N N . ARG A 1 353 ? 20.529 -38.961 11.194 1.00 28.87 455 ARG A N 1
ATOM 2604 C CA . ARG A 1 353 ? 21.554 -38.095 11.789 1.00 31.02 455 ARG A CA 1
ATOM 2605 C C . ARG A 1 353 ? 21.948 -38.561 13.183 1.00 34.82 455 ARG A C 1
ATOM 2606 O O . ARG A 1 353 ? 23.125 -38.521 13.548 1.00 33.30 455 ARG A O 1
ATOM 2614 N N . GLU A 1 354 ? 20.973 -38.967 13.992 1.00 30.61 456 GLU A N 1
ATOM 2615 C CA . GLU A 1 354 ? 21.227 -39.151 15.416 1.00 31.96 456 GLU A CA 1
ATOM 2616 C C . GLU A 1 354 ? 21.653 -40.561 15.785 1.00 31.00 456 GLU A C 1
ATOM 2617 O O . GLU A 1 354 ? 22.387 -40.736 16.764 1.00 40.23 456 GLU A O 1
ATOM 2623 N N . GLU A 1 355 ? 21.212 -41.573 15.033 1.00 27.79 457 GLU A N 1
ATOM 2624 C CA . GLU A 1 355 ? 21.374 -42.954 15.452 1.00 31.42 457 GLU A CA 1
ATOM 2625 C C . GLU A 1 355 ? 22.340 -43.764 14.600 1.00 35.62 457 GLU A C 1
ATOM 2626 O O . GLU A 1 355 ? 22.840 -44.781 15.079 1.00 35.47 457 GLU A O 1
ATOM 2632 N N . ALA A 1 356 ? 22.587 -43.380 13.357 1.00 33.69 458 ALA A N 1
ATOM 2633 C CA . ALA A 1 356 ? 23.288 -44.306 12.478 1.00 32.96 458 ALA A CA 1
ATOM 2634 C C . ALA A 1 356 ? 24.761 -44.363 12.862 1.00 33.81 458 ALA A C 1
ATOM 2635 O O . ALA A 1 356 ? 25.318 -43.409 13.401 1.00 35.72 458 ALA A O 1
ATOM 2637 N N . ALA A 1 357 ? 25.373 -45.517 12.631 1.00 27.08 459 ALA A N 1
ATOM 2638 C CA . ALA A 1 357 ? 26.776 -45.736 12.955 1.00 24.16 459 ALA A CA 1
ATOM 2639 C C . ALA A 1 357 ? 27.556 -46.059 11.683 1.00 25.56 459 ALA A C 1
ATOM 2640 O O . ALA A 1 357 ? 27.016 -46.645 10.742 1.00 24.45 459 ALA A O 1
ATOM 2642 N N . PHE A 1 358 ? 28.832 -45.688 11.669 1.00 22.46 460 PHE A N 1
ATOM 2643 C CA . PHE A 1 358 ? 29.726 -45.944 10.549 1.00 24.80 460 PHE A CA 1
ATOM 2644 C C . PHE A 1 358 ? 30.753 -47.018 10.895 1.00 28.15 460 PHE A C 1
ATOM 2645 O O . PHE A 1 358 ? 31.056 -47.271 12.061 1.00 27.95 460 PHE A O 1
ATOM 2653 N N . VAL A 1 359 ? 31.347 -47.600 9.859 1.00 27.28 461 VAL A N 1
ATOM 2654 C CA . VAL A 1 359 ? 32.528 -48.443 10.012 1.00 22.10 461 VAL A CA 1
ATOM 2655 C C . VAL A 1 359 ? 33.607 -47.870 9.097 1.00 24.56 461 VAL A C 1
ATOM 2656 O O . VAL A 1 359 ? 33.329 -47.515 7.947 1.00 23.26 461 VAL A O 1
ATOM 2660 N N A ARG A 1 360 ? 34.820 -47.732 9.629 0.38 24.67 462 ARG A N 1
ATOM 2661 N N B ARG A 1 360 ? 34.820 -47.740 9.623 0.62 24.78 462 ARG A N 1
ATOM 2662 C CA A ARG A 1 360 ? 35.938 -47.215 8.853 0.38 26.75 462 ARG A CA 1
ATOM 2663 C CA B ARG A 1 360 ? 35.934 -47.213 8.849 0.62 24.03 462 ARG A CA 1
ATOM 2664 C C A ARG A 1 360 ? 36.565 -48.339 8.038 0.38 27.82 462 ARG A C 1
ATOM 2665 C C B ARG A 1 360 ? 36.573 -48.335 8.044 0.62 27.71 462 ARG A C 1
ATOM 2666 O O A ARG A 1 360 ? 36.603 -49.493 8.469 0.38 29.89 462 ARG A O 1
ATOM 2667 O O B ARG A 1 360 ? 36.625 -49.481 8.488 0.62 30.41 462 ARG A O 1
ATOM 2682 N N . MET A 1 361 ? 37.072 -47.993 6.854 1.00 27.52 463 MET A N 1
ATOM 2683 C CA . MET A 1 361 ? 37.650 -48.991 5.954 1.00 26.39 463 MET A CA 1
ATOM 2684 C C . MET A 1 361 ? 38.896 -48.452 5.269 1.00 34.06 463 MET A C 1
ATOM 2685 O O . MET A 1 361 ? 39.146 -47.245 5.243 1.00 33.60 463 MET A O 1
ATOM 2690 N N . THR A 1 362 ? 39.673 -49.377 4.693 1.00 33.40 464 THR A N 1
ATOM 2691 C CA . THR A 1 362 ? 40.876 -49.061 3.933 1.00 33.01 464 THR A CA 1
ATOM 2692 C C . THR A 1 362 ? 40.554 -48.874 2.442 1.00 31.45 464 THR A C 1
ATOM 2693 O O . THR A 1 362 ? 39.421 -49.045 1.993 1.00 32.76 464 THR A O 1
ATOM 2697 N N . GLY A 1 363 ? 41.577 -48.561 1.651 1.00 34.21 465 GLY A N 1
ATOM 2698 C CA . GLY A 1 363 ? 41.415 -48.575 0.204 1.00 42.61 465 GLY A CA 1
ATOM 2699 C C . GLY A 1 363 ? 40.996 -49.928 -0.350 1.00 45.82 465 GLY A C 1
ATOM 2700 O O . GLY A 1 363 ? 40.323 -49.999 -1.383 1.00 39.68 465 GLY A O 1
ATOM 2701 N N . ALA A 1 364 ? 41.387 -51.019 0.319 1.00 36.47 466 ALA A N 1
ATOM 2702 C CA . ALA A 1 364 ? 40.908 -52.338 -0.085 1.00 38.33 466 ALA A CA 1
ATOM 2703 C C . ALA A 1 364 ? 39.404 -52.473 0.142 1.00 39.50 466 ALA A C 1
ATOM 2704 O O . ALA A 1 364 ? 38.698 -53.102 -0.657 1.00 37.86 466 ALA A O 1
ATOM 2706 N N . GLY A 1 365 ? 38.895 -51.909 1.239 1.00 33.35 467 GLY A N 1
ATOM 2707 C CA . GLY A 1 365 ? 37.461 -51.917 1.449 1.00 35.73 467 GLY A CA 1
ATOM 2708 C C . GLY A 1 365 ? 36.727 -51.123 0.385 1.00 41.10 467 GLY A C 1
ATOM 2709 O O . GLY A 1 365 ? 35.636 -51.504 -0.049 1.00 42.69 467 GLY A O 1
ATOM 2710 N N . LEU A 1 366 ? 37.321 -50.012 -0.055 1.00 35.91 468 LEU A N 1
ATOM 2711 C CA . LEU A 1 366 ? 36.696 -49.208 -1.098 1.00 32.56 468 LEU A CA 1
ATOM 2712 C C . LEU A 1 366 ? 36.615 -49.982 -2.413 1.00 32.40 468 LEU A C 1
ATOM 2713 O O . LEU A 1 366 ? 35.585 -49.947 -3.099 1.00 35.25 468 LEU A O 1
ATOM 2718 N N . ARG A 1 367 ? 37.682 -50.704 -2.772 1.00 34.16 469 ARG A N 1
ATOM 2719 C CA . ARG A 1 367 ? 37.657 -51.456 -4.021 1.00 39.87 469 ARG A CA 1
ATOM 2720 C C . ARG A 1 367 ? 36.608 -52.562 -3.986 1.00 40.38 469 ARG A C 1
ATOM 2721 O O . ARG A 1 367 ? 35.994 -52.866 -5.015 1.00 37.76 469 ARG A O 1
ATOM 2729 N N . GLU A 1 368 ? 36.387 -53.165 -2.815 1.00 40.37 470 GLU A N 1
ATOM 2730 C CA . GLU A 1 368 ? 35.333 -54.167 -2.668 1.00 41.26 470 GLU A CA 1
ATOM 2731 C C . GLU A 1 368 ? 33.941 -53.548 -2.788 1.00 42.67 470 GLU A C 1
ATOM 2732 O O . GLU A 1 368 ? 33.001 -54.216 -3.241 1.00 33.47 470 GLU A O 1
ATOM 2738 N N . SER A 1 369 ? 33.803 -52.270 -2.412 1.00 32.37 471 SER A N 1
ATOM 2739 C CA . SER A 1 369 ? 32.493 -51.624 -2.375 1.00 37.81 471 SER A CA 1
ATOM 2740 C C . SER A 1 369 ? 31.977 -51.322 -3.777 1.00 41.89 471 SER A C 1
ATOM 2741 O O . SER A 1 369 ? 30.786 -51.512 -4.057 1.00 34.32 471 SER A O 1
ATOM 2744 N N . HIS A 1 370 ? 32.851 -50.851 -4.668 1.00 33.10 472 HIS A N 1
ATOM 2745 C CA . HIS A 1 370 ? 32.476 -50.639 -6.054 1.00 34.91 472 HIS A CA 1
ATOM 2746 C C . HIS A 1 370 ? 32.366 -51.992 -6.745 1.00 43.05 472 HIS A C 1
ATOM 2747 O O . HIS A 1 370 ? 32.790 -53.009 -6.196 1.00 43.13 472 HIS A O 1
ATOM 2754 N N . PRO A 1 371 ? 31.788 -52.042 -7.948 1.00 43.92 473 PRO A N 1
ATOM 2755 C CA . PRO A 1 371 ? 31.955 -53.244 -8.774 1.00 41.14 473 PRO A CA 1
ATOM 2756 C C . PRO A 1 371 ? 33.435 -53.499 -9.010 1.00 49.39 473 PRO A C 1
ATOM 2757 O O . PRO A 1 371 ? 34.220 -52.566 -9.194 1.00 48.35 473 PRO A O 1
ATOM 2761 N N . HIS A 1 372 ? 33.819 -54.774 -8.984 1.00 45.37 474 HIS A N 1
ATOM 2762 C CA . HIS A 1 372 ? 35.210 -55.150 -9.185 1.00 47.18 474 HIS A CA 1
ATOM 2763 C C . HIS A 1 372 ? 35.273 -56.426 -10.007 1.00 52.36 474 HIS A C 1
ATOM 2764 O O . HIS A 1 372 ? 34.361 -57.257 -9.958 1.00 48.64 474 HIS A O 1
ATOM 2771 N N . ASP A 1 373 ? 36.348 -56.549 -10.797 1.00 51.12 475 ASP A N 1
ATOM 2772 C CA . ASP A 1 373 ? 36.672 -57.767 -11.541 1.00 65.50 475 ASP A CA 1
ATOM 2773 C C . ASP A 1 373 ? 35.575 -58.160 -12.530 1.00 70.13 475 ASP A C 1
ATOM 2774 O O . ASP A 1 373 ? 35.347 -59.347 -12.779 1.00 73.34 475 ASP A O 1
ATOM 2779 N N . ILE A 1 374 ? 34.907 -57.172 -13.123 1.00 67.87 476 ILE A N 1
ATOM 2780 C CA . ILE A 1 374 ? 33.813 -57.404 -14.062 1.00 68.65 476 ILE A CA 1
ATOM 2781 C C . ILE A 1 374 ? 33.909 -56.375 -15.182 1.00 66.79 476 ILE A C 1
ATOM 2782 O O . ILE A 1 374 ? 34.259 -55.214 -14.945 1.00 65.35 476 ILE A O 1
ATOM 2787 N N . GLN A 1 375 ? 33.619 -56.803 -16.409 1.00 63.78 477 GLN A N 1
ATOM 2788 C CA . GLN A 1 375 ? 33.556 -55.890 -17.549 1.00 66.88 477 GLN A CA 1
ATOM 2789 C C . GLN A 1 375 ? 32.112 -55.425 -17.695 1.00 67.03 477 GLN A C 1
ATOM 2790 O O . GLN A 1 375 ? 31.278 -56.126 -18.272 1.00 70.25 477 GLN A O 1
ATOM 2796 N N . ILE A 1 376 ? 31.815 -54.237 -17.165 1.00 65.55 478 ILE A N 1
ATOM 2797 C CA . ILE A 1 376 ? 30.459 -53.705 -17.229 1.00 60.89 478 ILE A CA 1
ATOM 2798 C C . ILE A 1 376 ? 30.095 -53.434 -18.683 1.00 64.87 478 ILE A C 1
ATOM 2799 O O . ILE A 1 376 ? 30.893 -52.877 -19.450 1.00 68.13 478 ILE A O 1
ATOM 2804 N N . THR A 1 377 ? 28.898 -53.867 -19.080 1.00 68.01 479 THR A N 1
ATOM 2805 C CA . THR A 1 377 ? 28.454 -53.804 -20.465 1.00 74.07 479 THR A CA 1
ATOM 2806 C C . THR A 1 377 ? 27.351 -52.784 -20.706 1.00 76.89 479 THR A C 1
ATOM 2807 O O . THR A 1 377 ? 27.024 -52.514 -21.866 1.00 78.38 479 THR A O 1
ATOM 2811 N N . LYS A 1 378 ? 26.760 -52.229 -19.652 1.00 78.77 480 LYS A N 1
ATOM 2812 C CA . LYS A 1 378 ? 25.805 -51.140 -19.783 1.00 85.37 480 LYS A CA 1
ATOM 2813 C C . LYS A 1 378 ? 25.933 -50.262 -18.549 1.00 83.35 480 LYS A C 1
ATOM 2814 O O . LYS A 1 378 ? 26.106 -50.770 -17.438 1.00 78.48 480 LYS A O 1
ATOM 2820 N N . GLU A 1 379 ? 25.866 -48.948 -18.749 1.00 86.93 481 GLU A N 1
ATOM 2821 C CA . GLU A 1 379 ? 25.944 -48.027 -17.624 1.00 87.24 481 GLU A CA 1
ATOM 2822 C C . GLU A 1 379 ? 24.642 -48.055 -16.829 1.00 71.92 481 GLU A C 1
ATOM 2823 O O . GLU A 1 379 ? 23.548 -48.016 -17.401 1.00 68.55 481 GLU A O 1
ATOM 2829 N N . ALA A 1 380 ? 24.763 -48.142 -15.514 1.00 63.01 482 ALA A N 1
ATOM 2830 C CA . ALA A 1 380 ? 23.599 -48.055 -14.651 1.00 63.01 482 ALA A CA 1
ATOM 2831 C C . ALA A 1 380 ? 23.171 -46.593 -14.503 1.00 66.45 482 ALA A C 1
ATOM 2832 O O . ALA A 1 380 ? 24.013 -45.691 -14.522 1.00 62.51 482 ALA A O 1
ATOM 2834 N N . PRO A 1 381 ? 21.866 -46.329 -14.363 1.00 67.11 483 PRO A N 1
ATOM 2835 C CA . PRO A 1 381 ? 21.417 -44.932 -14.210 1.00 67.08 483 PRO A CA 1
ATOM 2836 C C . PRO A 1 381 ? 21.976 -44.243 -12.971 1.00 57.67 483 PRO A C 1
ATOM 2837 O O . PRO A 1 381 ? 22.055 -43.007 -12.946 1.00 56.49 483 PRO A O 1
ATOM 2841 N N . ASN A 1 382 ? 22.373 -44.997 -11.947 1.00 42.51 484 ASN A N 1
ATOM 2842 C CA . ASN A 1 382 ? 22.962 -44.428 -10.742 1.00 39.98 484 ASN A CA 1
ATOM 2843 C C . ASN A 1 382 ? 24.420 -44.836 -10.565 1.00 42.07 484 ASN A C 1
ATOM 2844 O O . ASN A 1 382 ? 24.963 -44.705 -9.461 1.00 40.82 484 ASN A O 1
ATOM 2849 N N . TYR A 1 383 ? 25.064 -45.336 -11.627 1.00 51.00 485 TYR A N 1
ATOM 2850 C CA . TYR A 1 383 ? 26.484 -45.690 -11.587 1.00 54.89 485 TYR A CA 1
ATOM 2851 C C . TYR A 1 383 ? 27.044 -45.502 -13.003 1.00 61.81 485 TYR A C 1
ATOM 2852 O O . TYR A 1 383 ? 27.239 -46.451 -13.763 1.00 58.43 485 TYR A O 1
ATOM 2861 N N . SER A 1 384 ? 27.308 -44.247 -13.359 1.00 78.54 486 SER A N 1
ATOM 2862 C CA . SER A 1 384 ? 27.822 -43.925 -14.690 1.00 87.61 486 SER A CA 1
ATOM 2863 C C . SER A 1 384 ? 29.344 -43.836 -14.694 1.00 88.33 486 SER A C 1
ATOM 2864 O O . SER A 1 384 ? 29.952 -43.543 -15.723 1.00 92.08 486 SER A O 1
#

Radius of gyration: 20.13 Å; Cα contacts (8 Å, |Δi|>4): 850; chains: 1; bounding box: 55×55×54 Å

B-factor: mean 43.93, std 21.97, range [17.44, 136.19]

Sequence (380 aa):
SNNAMWETKFAKKEGLTFDDVLLVPAKSDVLPNDVDLSVEMAPSLKLNVPIWSAGMDTITEAKMAIAIARQGGIGVVHKNMSIEQQAEEIEKVKRSESGGIKDKVIEFPNSAKDKHGRLLAAAAVGITNDTFVRVEKLIEAGVDAIVIDTAHGHSAGVINKISEIRQTFKDVVIVAGNVATAEGARRALFEVGVDIVKVGIGPGSICTTRVVAGVGVPQITAIYDCATVAREFGKTIIADGGIKYSGDIVKALAAGGNAVMLGSMLAGTDESPGETEIFQGRQFKTYRGMGSLAAMEHGDRYFQADAKKLVPEGIEGRVPYKGSVADIIFQLVGGIRSGMGYTGSPDLRHLREEAAFVRRMTGAGLRESHPHDIQITKEAPNYS

Nearest PDB structures (foldseek):
  5upx-assembly1_A  TM=1.003E+00  e=1.722E-84  Listeria monocytogenes EGD-e
  4my8-assembly2_C-3  TM=9.926E-01  e=5.943E-56  Bacillus anthracis str. Ames
  8foz-assembly1_A  TM=9.398E-01  e=9.180E-45  Homo sapiens
  8fuz-assembly1_B  TM=9.186E-01  e=2.570E-45  Homo sapiens
  4mjm-assembly1_D  TM=9.398E-01  e=1.898E-45  Bacillus anthracis str. Ames

Foldseek 3Di:
DVVCVVCVPVDDFDALLFWAWAFDDAPDALVQFFQKFDQDPFFIFRHQEEADQAQQIDFLLNQQQVLLQGYGYAHHDLDALVRRLVRLLSQQPDQRAWDPPPTGGSPNGGAGPVRTGAYEYEDEQDPCRLVSVVSNVVSPHQEYEHDDLACQDPSNLVVVLVNCVVPVPHAYEYDDDQAQVSLLSNVVSPHQEYEYWHPQAPFWQRCPPVVDTGHQLNSLLRNLVNCVVSVHFYEREHNDDFLSSQLSSLLSRHSHYYDYVLRRQEPRGPDDWDADPNFTKDKGKDCQEPVNVPDDPDDDDDDDNDPHGGGGIDMDGHQYHPNLSVVRSSSSNSNSCRRHNHSYSVCSNPPIDMDTDDVVVSQVVDDPPDDDDDADSRRD

Organism: Listeria monocytogenes serovar 1/2a (strain ATCC BAA-679 / EGD-e) (NCBI:txid169963)

Secondary structure (DSSP, 8-state):
-HHHHHTTT------GGGEEEPP----S-GGG-B--EEEETTEEESSSEEE---TTT-SHHHHHHHHHTT-EEEE-SSS-HHHHHHHHHHHHHS-SSEEE--EEE-TT--B-TTSPBP-EEEE-SSTTHHHHHHHHHHTT-SEEEEE-S-SSSHHHHHHHHHHHHHSSSSEEEEEEE-SHHHHHHHHTTT-SEEEE-SS--TTB-HHHHH-----HHHHHHHHHHHHHHHT-EEEEES---SHHHHHHHHHTT-SEEEESTTTTTBTTSSS--EEETTEEEEEEE-TTSHHHH---------SPPPSS-SB-EEEEE--B-HHHHHHHHHHHHHHHHHHHT-SBHHHHHHH--EEE--HHHHHHHS--S----S-BTTB-